Protein AF-A0A8B6XG36-F1 (afdb_monomer_lite)

Sequence (706 aa):
MTFWFYIVVFCWLVIYTANAKDESKISSPNFADAIIEKSNSLNPKGGSKYEKKKESFKASVGNAKEKIKEFGNNDKVAEGISGVGDGLTQLVGGISSGSWQDMLLGGLSIVGTLASLAGPMGAALSTILSLVSMVFGLFGGSQEAEESQEGMLKRVIDDALTRARADELKAEAEGLKKAISSIRNSVNQFREENSISENQATELYNQAFRGLTFFGLLKYQIDKYCDCAVENPNDEEKVRKAKENSDRCLEFLNLYADLSILRQLLIADMASLVGSVGLNGTAINLLSLTEKEKISDKDILFFLLDPINNKDQRFCIAQYFGVPGKYPTLQAYLGSLTQASTGEIVTKHVVICSQKQLLGLCYKLEPKNYDEKDLLGWANDIKSIYVSDGLVVYGYSSDQRKGASYGPFPGATVIGLTPGDWKSIKINPLTEIKKRVRVCEKERLSQDGRCDELAVNDYPDLKMVSGTDGDILTRESNKCIFPFTFNNVRYNKCTNKDGKDYWCATSVNSDLSYNKWDYCVFPQTWSEKILSISIPESVQVWLYTEENYKGTAYGPFIGANTIDKVCGGAKTKSMKVSNSDKKSSEMVKICRGASFSQMCDFIETNAYPNLVIHGCYWHNEGTKIKSMRVPGGLAVYMWTGENYKGRPIGPYFGPVSVSVVDGGEPSEEPNDKSQIKSLKIVPYKPVAVDSVKRKFSKGKSKNHKE

Structure (mmCIF, N/CA/C/O backbone):
data_AF-A0A8B6XG36-F1
#
_entry.id   AF-A0A8B6XG36-F1
#
loop_
_atom_site.group_PDB
_atom_site.id
_atom_site.type_symbol
_atom_site.label_atom_id
_atom_site.label_alt_id
_atom_site.label_comp_id
_atom_site.label_asym_id
_atom_site.label_entity_id
_atom_site.label_seq_id
_atom_site.pdbx_PDB_ins_code
_atom_site.Cartn_x
_atom_site.Cartn_y
_atom_site.Cartn_z
_atom_site.occupancy
_atom_site.B_iso_or_equiv
_atom_site.auth_seq_id
_atom_site.auth_comp_id
_atom_site.auth_asym_id
_atom_site.auth_atom_id
_atom_site.pdbx_PDB_model_num
ATOM 1 N N . MET A 1 1 ? -5.448 61.951 -24.264 1.00 37.75 1 MET A N 1
ATOM 2 C CA . MET A 1 1 ? -6.643 61.164 -23.895 1.00 37.75 1 MET A CA 1
ATOM 3 C C . MET A 1 1 ? -6.821 60.030 -24.906 1.00 37.75 1 MET A C 1
ATOM 5 O O . MET A 1 1 ? -7.724 60.100 -25.711 1.00 37.75 1 MET A O 1
ATOM 9 N N . THR A 1 2 ? -5.916 59.039 -24.910 1.00 36.22 2 THR A N 1
ATOM 10 C CA . THR A 1 2 ? -6.012 57.792 -25.724 1.00 36.22 2 THR A CA 1
ATOM 11 C C . THR A 1 2 ? -4.922 56.761 -25.375 1.00 36.22 2 THR A C 1
ATOM 13 O O . THR A 1 2 ? -4.693 55.826 -26.128 1.00 36.22 2 THR A O 1
ATOM 16 N N . PHE A 1 3 ? -4.246 56.891 -24.223 1.00 27.20 3 PHE A N 1
ATOM 17 C CA . PHE A 1 3 ? -3.160 55.976 -23.822 1.00 27.20 3 PHE A CA 1
ATOM 18 C C . PHE A 1 3 ? -3.353 55.338 -22.435 1.00 27.20 3 PHE A C 1
ATOM 20 O O . PHE A 1 3 ? -2.591 54.467 -22.039 1.00 27.20 3 PHE A O 1
ATOM 27 N N . TRP A 1 4 ? -4.412 55.718 -21.711 1.00 27.98 4 TRP A N 1
ATOM 28 C CA . TRP A 1 4 ? -4.746 55.158 -20.393 1.00 27.98 4 TRP A CA 1
ATOM 29 C C . TRP A 1 4 ? -5.851 54.088 -20.435 1.00 27.98 4 TRP A C 1
ATOM 31 O O . TRP A 1 4 ? -6.024 53.341 -19.481 1.00 27.98 4 TRP A O 1
ATOM 41 N N . PHE A 1 5 ? -6.561 53.956 -21.561 1.00 31.09 5 PHE A N 1
ATOM 42 C CA . PHE A 1 5 ? -7.634 52.965 -21.720 1.00 31.09 5 PHE A CA 1
ATOM 43 C C . PHE A 1 5 ? -7.133 51.569 -22.136 1.00 31.09 5 PHE A C 1
ATOM 45 O O . PHE A 1 5 ? -7.805 50.580 -21.867 1.00 31.09 5 PHE A O 1
ATOM 52 N N . TYR A 1 6 ? -5.933 51.455 -22.720 1.00 31.50 6 TYR A N 1
ATOM 53 C CA . TYR A 1 6 ? -5.392 50.162 -23.166 1.00 31.50 6 TYR A CA 1
ATOM 54 C C . TYR A 1 6 ? -4.726 49.340 -22.051 1.00 31.50 6 TYR A C 1
ATOM 56 O O . TYR A 1 6 ? -4.713 48.117 -22.131 1.00 31.50 6 TYR A O 1
ATOM 64 N N . ILE A 1 7 ? -4.251 49.973 -20.972 1.00 37.53 7 ILE A N 1
ATOM 65 C CA . ILE A 1 7 ? -3.633 49.259 -19.837 1.00 37.53 7 ILE A CA 1
ATOM 66 C C . ILE A 1 7 ? -4.700 48.672 -18.896 1.00 37.53 7 ILE A C 1
ATOM 68 O O . ILE A 1 7 ? -4.514 47.592 -18.340 1.00 37.53 7 ILE A O 1
ATOM 72 N N . VAL A 1 8 ? -5.868 49.315 -18.784 1.00 36.62 8 VAL A N 1
ATOM 73 C CA . VAL A 1 8 ? -6.958 48.826 -17.921 1.00 36.62 8 VAL A CA 1
ATOM 74 C C . VAL A 1 8 ? -7.698 47.639 -18.552 1.00 36.62 8 VAL A C 1
ATOM 76 O O . VAL A 1 8 ? -8.088 46.721 -17.838 1.00 36.62 8 VAL A O 1
ATOM 79 N N . VAL A 1 9 ? -7.811 47.579 -19.885 1.00 35.91 9 VAL A N 1
ATOM 80 C CA . VAL A 1 9 ? -8.474 46.457 -20.582 1.00 35.91 9 VAL A CA 1
ATOM 81 C C . VAL A 1 9 ? -7.564 45.223 -20.696 1.00 35.91 9 VAL A C 1
ATOM 83 O O . VAL A 1 9 ? -8.054 44.100 -20.592 1.00 35.91 9 VAL A O 1
ATOM 86 N N . PHE A 1 10 ? -6.239 45.393 -20.800 1.00 30.80 10 PHE A N 1
ATOM 87 C CA . PHE A 1 10 ? -5.308 44.252 -20.823 1.00 30.80 10 PHE A CA 1
ATOM 88 C C . PHE A 1 10 ? -5.099 43.613 -19.437 1.00 30.80 10 PHE A C 1
ATOM 90 O O . PHE A 1 10 ? -4.966 42.394 -19.347 1.00 30.80 10 PHE A O 1
ATOM 97 N N . CYS A 1 11 ? -5.180 44.384 -18.345 1.00 29.16 11 CYS A N 1
ATOM 98 C CA . CYS A 1 11 ? -5.213 43.812 -16.991 1.00 29.16 11 CYS A CA 1
ATOM 99 C C . CYS A 1 11 ? -6.538 43.095 -16.672 1.00 29.16 11 CYS A C 1
ATOM 101 O O . CYS A 1 11 ? -6.547 42.175 -15.860 1.00 29.16 11 CYS A O 1
ATOM 103 N N . TRP A 1 12 ? -7.646 43.456 -17.328 1.00 29.22 12 TRP A N 1
ATOM 104 C CA . TRP A 1 12 ? -8.933 42.776 -17.141 1.00 29.22 12 TRP A CA 1
ATOM 105 C C . TRP A 1 12 ? -9.051 41.460 -17.931 1.00 29.22 12 TRP A C 1
ATOM 107 O O . TRP A 1 12 ? -9.712 40.531 -17.475 1.00 29.22 12 TRP A O 1
ATOM 117 N N . LEU A 1 13 ? -8.352 41.327 -19.065 1.00 25.17 13 LEU A N 1
ATOM 118 C CA . LEU A 1 13 ? -8.350 40.100 -19.879 1.00 25.17 13 LEU A CA 1
ATOM 119 C C . LEU A 1 13 ? -7.386 39.010 -19.374 1.00 25.17 13 LEU A C 1
ATOM 121 O O . LEU A 1 13 ? -7.660 37.826 -19.568 1.00 25.17 13 LEU A O 1
ATOM 125 N N . VAL A 1 14 ? -6.322 39.376 -18.650 1.00 28.86 14 VAL A N 1
ATOM 126 C CA . VAL A 1 14 ? -5.407 38.407 -18.006 1.00 28.86 14 VAL A CA 1
ATOM 127 C C . VAL A 1 14 ? -6.004 37.810 -16.719 1.00 28.86 14 VAL A C 1
ATOM 129 O O . VAL A 1 14 ? -5.606 36.728 -16.297 1.00 28.86 14 VAL A O 1
ATOM 132 N N . ILE A 1 15 ? -7.029 38.440 -16.135 1.00 29.56 15 ILE A N 1
ATOM 133 C CA . ILE A 1 15 ? -7.714 37.931 -14.933 1.00 29.56 15 ILE A CA 1
ATOM 134 C C . ILE A 1 15 ? -8.894 36.994 -15.283 1.00 29.56 15 ILE A C 1
ATOM 136 O O . ILE A 1 15 ? -9.358 36.260 -14.415 1.00 29.56 15 ILE A O 1
ATOM 140 N N . TYR A 1 16 ? -9.340 36.924 -16.548 1.00 24.81 16 TYR A N 1
ATOM 141 C CA . TYR A 1 16 ? -10.555 36.175 -16.927 1.00 24.81 16 TYR A CA 1
ATOM 142 C C . TYR A 1 16 ? -10.358 34.936 -17.828 1.00 24.81 16 TYR A C 1
ATOM 144 O O . TYR A 1 16 ? -11.342 34.324 -18.234 1.00 24.81 16 TYR A O 1
ATOM 152 N N . THR A 1 17 ? -9.122 34.501 -18.111 1.00 26.31 17 THR A N 1
ATOM 153 C CA . THR A 1 17 ? -8.865 33.232 -18.845 1.00 26.31 17 THR A CA 1
ATOM 154 C C . THR A 1 17 ? -7.819 32.305 -18.213 1.00 26.31 17 THR A C 1
ATOM 156 O O . THR A 1 17 ? -7.359 31.365 -18.851 1.00 26.31 17 THR A O 1
ATOM 159 N N . ALA A 1 18 ? -7.524 32.468 -16.921 1.00 24.27 18 ALA A N 1
ATOM 160 C CA . ALA A 1 18 ? -6.829 31.454 -16.121 1.00 24.27 18 ALA A CA 1
ATOM 161 C C . ALA A 1 18 ? -7.832 30.703 -15.224 1.00 24.27 18 ALA A C 1
ATOM 163 O O . ALA A 1 18 ? -7.762 30.734 -13.998 1.00 24.27 18 ALA A O 1
ATOM 164 N N . ASN A 1 19 ? -8.811 30.058 -15.864 1.00 25.67 19 ASN A N 1
ATOM 165 C CA . ASN A 1 19 ? -9.701 29.086 -15.236 1.00 25.67 19 ASN A CA 1
ATOM 166 C C . ASN A 1 19 ? -9.106 27.685 -15.426 1.00 25.67 19 ASN A C 1
ATOM 168 O O . ASN A 1 19 ? -9.288 27.063 -16.467 1.00 25.67 19 ASN A O 1
ATOM 172 N N . ALA A 1 20 ? -8.400 27.213 -14.404 1.00 22.98 20 ALA A N 1
ATOM 173 C CA . ALA A 1 20 ? -8.304 25.802 -14.033 1.00 22.98 20 ALA A CA 1
ATOM 174 C C . ALA A 1 20 ? -7.898 25.748 -12.554 1.00 22.98 20 ALA A C 1
ATOM 176 O O . ALA A 1 20 ? -6.789 25.369 -12.187 1.00 22.98 20 ALA A O 1
ATOM 177 N N . LYS A 1 21 ? -8.804 26.235 -11.700 1.00 25.39 21 LYS A N 1
ATOM 178 C CA . LYS A 1 21 ? -8.866 25.804 -10.307 1.00 25.39 21 LYS A CA 1
ATOM 179 C C . LYS A 1 21 ? -9.339 24.355 -10.314 1.00 25.39 21 LYS A C 1
ATOM 181 O O . LYS A 1 21 ? -10.398 24.096 -10.866 1.00 25.39 21 LYS A O 1
ATOM 186 N N . ASP A 1 22 ? -8.601 23.486 -9.645 1.00 24.56 22 ASP A N 1
ATOM 187 C CA . ASP A 1 22 ? -9.189 22.419 -8.833 1.00 24.56 22 ASP A CA 1
ATOM 188 C C . ASP A 1 22 ? -8.265 22.146 -7.637 1.00 24.56 22 ASP A C 1
ATOM 190 O O . ASP A 1 22 ? -7.769 21.053 -7.400 1.00 24.56 22 ASP A O 1
ATOM 194 N N . GLU A 1 23 ? -8.021 23.203 -6.861 1.00 24.83 23 GLU A N 1
ATOM 195 C CA . GLU A 1 23 ? -7.795 23.067 -5.425 1.00 24.83 23 GLU A CA 1
ATOM 196 C C . GLU A 1 23 ? -9.033 23.644 -4.742 1.00 24.83 23 GLU A C 1
ATOM 198 O O . GLU A 1 23 ? -9.246 24.862 -4.696 1.00 24.83 23 GLU A O 1
ATOM 203 N N . SER A 1 24 ? -9.895 22.763 -4.246 1.00 24.47 24 SER A N 1
ATOM 204 C CA . SER A 1 24 ? -11.037 23.132 -3.423 1.00 24.47 24 SER A CA 1
ATOM 205 C C . SER A 1 24 ? -10.545 23.654 -2.070 1.00 24.47 24 SER A C 1
ATOM 207 O O . SER A 1 24 ? -10.491 22.918 -1.087 1.00 24.47 24 SER A O 1
ATOM 209 N N . LYS A 1 25 ? -10.210 24.947 -1.992 1.00 27.23 25 LYS A N 1
ATOM 210 C CA . LYS A 1 25 ? -10.208 25.678 -0.718 1.00 27.23 25 LYS A CA 1
ATOM 211 C C . LYS A 1 25 ? -11.657 25.817 -0.258 1.00 27.23 25 LYS A C 1
ATOM 213 O O . LYS A 1 25 ? -12.351 26.763 -0.628 1.00 27.23 25 LYS A O 1
ATOM 218 N N . ILE A 1 26 ? -12.120 24.828 0.500 1.00 31.95 26 ILE A N 1
ATOM 219 C CA . ILE A 1 26 ? -13.408 24.857 1.189 1.00 31.95 26 ILE A CA 1
ATOM 220 C C . ILE A 1 26 ? -13.278 25.872 2.326 1.00 31.95 26 ILE A C 1
ATOM 222 O O . ILE A 1 26 ? -12.548 25.659 3.289 1.00 31.95 26 ILE A O 1
ATOM 226 N N . SER A 1 27 ? -13.960 27.008 2.200 1.00 32.19 27 SER A N 1
ATOM 227 C CA . SER A 1 27 ? -14.182 27.903 3.328 1.00 32.19 27 SER A CA 1
ATOM 228 C C . SER A 1 27 ? -15.199 27.274 4.295 1.00 32.19 27 SER A C 1
ATOM 230 O O . SER A 1 27 ? -16.115 26.555 3.887 1.00 32.19 27 SER A O 1
ATOM 232 N N . SER A 1 28 ? -15.027 27.580 5.584 1.00 41.00 28 SER A N 1
ATOM 233 C CA . SER A 1 28 ? -15.834 27.202 6.762 1.00 41.00 28 SER A CA 1
ATOM 234 C C . SER A 1 28 ? -17.364 26.987 6.578 1.00 41.00 28 SER A C 1
ATOM 236 O O . SER A 1 28 ? -17.909 26.102 7.242 1.00 41.00 28 SER A O 1
ATOM 238 N N . PRO A 1 29 ? -18.110 27.680 5.685 1.00 37.97 29 PRO A N 1
ATOM 239 C CA . PRO A 1 29 ? -19.562 27.479 5.573 1.00 37.97 29 PRO A CA 1
ATOM 240 C C . PRO A 1 29 ? -20.022 26.164 4.917 1.00 37.97 29 PRO A C 1
ATOM 242 O O . PRO A 1 29 ? -21.149 25.740 5.177 1.00 37.97 29 PRO A O 1
ATOM 245 N N . ASN A 1 30 ? -19.189 25.505 4.102 1.00 49.69 30 ASN A N 1
ATOM 246 C CA . ASN A 1 30 ? -19.619 24.369 3.264 1.00 49.69 30 ASN A CA 1
ATOM 247 C C . ASN A 1 30 ? -19.361 22.988 3.883 1.00 49.69 30 ASN A C 1
ATOM 249 O O . ASN A 1 30 ? -19.719 21.975 3.298 1.00 49.69 30 ASN A O 1
ATOM 253 N N . PHE A 1 31 ? -18.767 22.926 5.071 1.00 46.12 31 PHE A N 1
ATOM 254 C CA . PHE A 1 31 ? -18.397 21.677 5.734 1.00 46.12 31 PHE A CA 1
ATOM 255 C C . PHE A 1 31 ? -19.599 20.796 6.111 1.00 46.12 31 PHE A C 1
ATOM 257 O O . PHE A 1 31 ? -19.686 19.632 5.730 1.00 46.12 31 PHE A O 1
ATOM 264 N N . ALA A 1 32 ? -20.552 21.365 6.852 1.00 50.06 32 ALA A N 1
ATOM 265 C CA . ALA A 1 32 ? -21.756 20.649 7.259 1.00 50.06 32 ALA A CA 1
ATOM 266 C C . ALA A 1 32 ? -22.620 20.287 6.048 1.00 50.06 32 ALA A C 1
ATOM 268 O O . ALA A 1 32 ? -23.214 19.216 6.027 1.00 50.06 32 ALA A O 1
ATOM 269 N N . ASP A 1 33 ? -22.641 21.148 5.027 1.00 54.47 33 ASP A N 1
ATOM 270 C CA . ASP A 1 33 ? -23.354 20.880 3.781 1.00 54.47 33 ASP A CA 1
ATOM 271 C C . ASP A 1 33 ? -22.665 19.769 2.984 1.00 54.47 33 ASP A C 1
ATOM 273 O O . ASP A 1 33 ? -23.367 18.896 2.501 1.00 54.47 33 ASP A O 1
ATOM 277 N N . ALA A 1 34 ? -21.329 19.695 2.960 1.00 49.78 34 ALA A N 1
ATOM 278 C CA . ALA A 1 34 ? -20.574 18.593 2.361 1.00 49.78 34 ALA A CA 1
ATOM 279 C C . ALA A 1 34 ? -20.755 17.269 3.125 1.00 49.78 34 ALA A C 1
ATOM 281 O O . ALA A 1 34 ? -20.921 16.224 2.501 1.00 49.78 34 ALA A O 1
ATOM 282 N N . ILE A 1 35 ? -20.800 17.284 4.464 1.00 48.72 35 ILE A N 1
ATOM 283 C CA . ILE A 1 35 ? -21.127 16.091 5.268 1.00 48.72 35 ILE A CA 1
ATOM 284 C C . ILE A 1 35 ? -22.579 15.667 5.037 1.00 48.72 35 ILE A C 1
ATOM 286 O O . ILE A 1 35 ? -22.852 14.477 4.890 1.00 48.72 35 ILE A O 1
ATOM 290 N N . ILE A 1 36 ? -23.525 16.610 5.011 1.00 52.22 36 ILE A N 1
ATOM 291 C CA . ILE A 1 36 ? -24.945 16.333 4.762 1.00 52.22 36 ILE A CA 1
ATOM 292 C C . ILE A 1 36 ? -25.137 15.836 3.327 1.00 52.22 36 ILE A C 1
ATOM 294 O O . ILE A 1 36 ? -25.857 14.866 3.123 1.00 52.22 36 ILE A O 1
ATOM 298 N N . GLU A 1 37 ? -24.473 16.432 2.342 1.00 50.62 37 GLU A N 1
ATOM 299 C CA . GLU A 1 37 ? -24.476 16.034 0.934 1.00 50.62 37 GLU A CA 1
ATOM 300 C C . GLU A 1 37 ? -23.850 14.653 0.755 1.00 50.62 37 GLU A C 1
ATOM 302 O O . GLU A 1 37 ? -24.439 13.788 0.108 1.00 50.62 37 GLU A O 1
ATOM 307 N N . LYS A 1 38 ? -22.721 14.378 1.411 1.00 45.81 38 LYS A N 1
ATOM 308 C CA . LYS A 1 38 ? -22.085 13.064 1.347 1.00 45.81 38 LYS A CA 1
ATOM 309 C C . LYS A 1 38 ? -22.886 12.018 2.120 1.00 45.81 38 LYS A C 1
ATOM 311 O O . LYS A 1 38 ? -23.065 10.923 1.606 1.00 45.81 38 LYS A O 1
ATOM 316 N N . SER A 1 39 ? -23.507 12.367 3.247 1.00 46.28 39 SER A N 1
ATOM 317 C CA . SER A 1 39 ? -24.542 11.566 3.929 1.00 46.28 39 SER A CA 1
ATOM 318 C C . SER A 1 39 ? -25.780 11.332 3.053 1.00 46.28 39 SER A C 1
ATOM 320 O O . SER A 1 39 ? -26.387 10.261 3.093 1.00 46.28 39 SER A O 1
ATOM 322 N N . ASN A 1 40 ? -26.161 12.303 2.221 1.00 44.50 40 ASN A N 1
ATOM 323 C CA . ASN A 1 40 ? -27.228 12.158 1.234 1.00 44.50 40 ASN A CA 1
ATOM 324 C C . ASN A 1 40 ? -26.807 11.225 0.088 1.00 44.50 40 ASN A C 1
ATOM 326 O O . ASN A 1 40 ? -27.642 10.440 -0.361 1.00 44.50 40 ASN A O 1
ATOM 330 N N . SER A 1 41 ? -25.534 11.262 -0.324 1.00 39.31 41 SER A N 1
ATOM 331 C CA . SER A 1 41 ? -24.936 10.380 -1.339 1.00 39.31 41 SER A CA 1
ATOM 332 C C . SER A 1 41 ? -24.671 8.955 -0.829 1.00 39.31 41 SER A C 1
ATOM 334 O O . SER A 1 41 ? -24.750 7.999 -1.596 1.00 39.31 41 SER A O 1
ATOM 336 N N . LEU A 1 42 ? -24.437 8.798 0.481 1.00 39.59 42 LEU A N 1
ATOM 337 C CA . LEU A 1 42 ? -24.374 7.520 1.181 1.00 39.59 42 LEU A CA 1
ATOM 338 C C . LEU A 1 42 ? -25.788 6.926 1.201 1.00 39.59 42 LEU A C 1
ATOM 340 O O . LEU A 1 42 ? -26.664 7.322 1.977 1.00 39.59 42 LEU A O 1
ATOM 344 N N . ASN A 1 43 ? -26.022 5.985 0.290 1.00 36.94 43 ASN A N 1
ATOM 345 C CA . ASN A 1 43 ? -27.319 5.355 0.091 1.00 36.94 43 ASN A CA 1
ATOM 346 C C . ASN A 1 43 ? -27.288 3.843 0.374 1.00 36.94 43 ASN A C 1
ATOM 348 O O . ASN A 1 43 ? -27.516 3.055 -0.544 1.00 36.94 43 ASN A O 1
ATOM 352 N N . PRO A 1 44 ? -27.088 3.382 1.622 1.00 38.78 44 PRO A N 1
ATOM 353 C CA . PRO A 1 44 ? -27.637 2.103 2.027 1.00 38.78 44 PRO A CA 1
ATOM 354 C C . PRO A 1 44 ? -29.065 2.377 2.498 1.00 38.78 44 PRO A C 1
ATOM 356 O O . PRO A 1 44 ? -29.292 3.022 3.518 1.00 38.78 44 PRO A O 1
ATOM 359 N N . LYS A 1 45 ? -30.057 1.932 1.731 1.00 42.22 45 LYS A N 1
ATOM 360 C CA . LYS A 1 45 ? -31.473 2.158 2.047 1.00 42.22 45 LYS A CA 1
ATOM 361 C C . LYS A 1 45 ? -31.944 1.310 3.233 1.00 42.22 45 LYS A C 1
ATOM 363 O O . LYS A 1 45 ? -32.833 0.494 3.082 1.00 42.22 45 LYS A O 1
ATOM 368 N N . GLY A 1 46 ? -31.400 1.465 4.434 1.00 36.34 46 GLY A N 1
ATOM 369 C CA . GLY A 1 46 ? -32.048 0.890 5.616 1.00 36.34 46 GLY A CA 1
ATOM 370 C C . GLY A 1 46 ? -33.474 1.454 5.753 1.00 36.34 46 GLY A C 1
ATOM 371 O O . GLY A 1 46 ? -33.709 2.605 5.400 1.00 36.34 46 GLY A O 1
ATOM 372 N N . GLY A 1 47 ? -34.438 0.653 6.220 1.00 42.81 47 GLY A N 1
ATOM 373 C CA . GLY A 1 47 ? -35.849 1.059 6.358 1.00 42.81 47 GLY A CA 1
ATOM 374 C C . GLY A 1 47 ? -36.099 2.270 7.283 1.00 42.81 47 GLY A C 1
ATOM 375 O O . GLY A 1 47 ? -35.175 2.962 7.701 1.00 42.81 47 GLY A O 1
ATOM 376 N N . SER A 1 48 ? -37.361 2.510 7.673 1.00 37.03 48 SER A N 1
ATOM 377 C CA . SER A 1 48 ? -37.810 3.699 8.441 1.00 37.03 48 SER A CA 1
ATOM 378 C C . SER A 1 48 ? -37.007 4.012 9.721 1.00 37.03 48 SER A C 1
ATOM 380 O O . SER A 1 48 ? -36.982 5.153 10.180 1.00 37.03 48 SER A O 1
ATOM 382 N N . LYS A 1 49 ? -36.295 3.026 10.283 1.00 39.28 49 LYS A N 1
ATOM 383 C CA . LYS A 1 49 ? -35.412 3.163 11.453 1.00 39.28 49 LYS A CA 1
ATOM 384 C C . LYS A 1 49 ? -34.008 3.707 11.126 1.00 39.28 49 LYS A C 1
ATOM 386 O O . LYS A 1 49 ? -33.444 4.437 11.939 1.00 39.28 49 LYS A O 1
ATOM 391 N N . TYR A 1 50 ? -33.456 3.397 9.951 1.00 44.69 50 TYR A N 1
ATOM 392 C CA . TYR A 1 50 ? -32.194 3.974 9.468 1.00 44.69 50 TYR A CA 1
ATOM 393 C C . TYR A 1 50 ? -32.398 5.417 9.017 1.00 44.69 50 TYR A C 1
ATOM 395 O O . TYR A 1 50 ? -31.591 6.262 9.377 1.00 44.69 50 TYR A O 1
ATOM 403 N N . GLU A 1 51 ? -33.515 5.724 8.348 1.00 45.53 51 GLU A N 1
ATOM 404 C CA . GLU A 1 51 ? -33.875 7.115 8.041 1.00 45.53 51 GLU A CA 1
ATOM 405 C C . GLU A 1 51 ? -34.011 7.955 9.318 1.00 45.53 51 GLU A C 1
ATOM 407 O O . GLU A 1 51 ? -33.490 9.059 9.366 1.00 45.53 51 GLU A O 1
ATOM 412 N N . LYS A 1 52 ? -34.548 7.406 10.420 1.00 47.53 52 LYS A N 1
ATOM 413 C CA . LYS A 1 52 ? -34.519 8.086 11.732 1.00 47.53 52 LYS A CA 1
ATOM 414 C C . LYS A 1 52 ? -33.105 8.314 12.281 1.00 47.53 52 LYS A C 1
ATOM 416 O O . LYS A 1 52 ? -32.844 9.372 12.843 1.00 47.53 52 LYS A O 1
ATOM 421 N N . LYS A 1 53 ? -32.183 7.354 12.137 1.00 47.03 53 LYS A N 1
ATOM 422 C CA . LYS A 1 53 ? -30.773 7.532 12.543 1.00 47.03 53 LYS A CA 1
ATOM 423 C C . LYS A 1 53 ? -30.024 8.501 11.622 1.00 47.03 53 LYS A C 1
ATOM 425 O O . LYS A 1 53 ? -29.197 9.259 12.110 1.00 47.03 53 LYS A O 1
ATOM 430 N N . LYS A 1 54 ? -30.336 8.514 10.324 1.00 49.19 54 LYS A N 1
ATOM 431 C CA . LYS A 1 54 ? -29.809 9.445 9.319 1.00 49.19 54 LYS A CA 1
ATOM 432 C C . LYS A 1 54 ? -30.337 10.858 9.540 1.00 49.19 54 LYS A C 1
ATOM 434 O O . LYS A 1 54 ? -29.556 11.795 9.470 1.00 49.19 54 LYS A O 1
ATOM 439 N N . GLU A 1 55 ? -31.619 11.025 9.851 1.00 50.91 55 GLU A N 1
ATOM 440 C CA . GLU A 1 55 ? -32.191 12.314 10.249 1.00 50.91 55 GLU A CA 1
ATOM 441 C C . GLU A 1 55 ? -31.644 12.786 11.592 1.00 50.91 55 GLU A C 1
ATOM 443 O O . GLU A 1 55 ? -31.304 13.955 11.709 1.00 50.91 55 GLU A O 1
ATOM 448 N N . SER A 1 56 ? -31.455 11.887 12.563 1.00 49.25 56 SER A N 1
ATOM 449 C CA . SER A 1 56 ? -30.761 12.206 13.817 1.00 49.25 56 SER A CA 1
ATOM 450 C C . SER A 1 56 ? -29.311 12.640 13.562 1.00 49.25 56 SER A C 1
ATOM 452 O O . SER A 1 56 ? -28.890 13.677 14.057 1.00 49.25 56 SER A O 1
ATOM 454 N N . PHE A 1 57 ? -28.575 11.932 12.697 1.00 50.19 57 PHE A N 1
ATOM 455 C CA . PHE A 1 57 ? -27.226 12.313 12.263 1.00 50.19 57 PHE A CA 1
ATOM 456 C C . PHE A 1 57 ? -27.218 13.670 11.550 1.00 50.19 57 PHE A C 1
ATOM 458 O O . PHE A 1 57 ? -26.411 14.529 11.882 1.00 50.19 57 PHE A O 1
ATOM 465 N N . LYS A 1 58 ? -28.145 13.913 10.616 1.00 54.03 58 LYS A N 1
ATOM 466 C CA . LYS A 1 58 ? -28.297 15.204 9.927 1.00 54.03 58 LYS A CA 1
ATOM 467 C C . LYS A 1 58 ? -28.647 16.331 10.892 1.00 54.03 58 LYS A C 1
ATOM 469 O O . LYS A 1 58 ? -28.098 17.416 10.754 1.00 54.03 58 LYS A O 1
ATOM 474 N N . ALA A 1 59 ? -29.519 16.079 11.865 1.00 55.06 59 ALA A N 1
ATOM 475 C CA . ALA A 1 59 ? -29.857 17.033 12.913 1.00 55.06 59 ALA A CA 1
ATOM 476 C C . ALA A 1 59 ? -28.639 17.320 13.802 1.00 55.06 59 ALA A C 1
ATOM 478 O O . ALA A 1 59 ? -28.350 18.479 14.077 1.00 55.06 59 ALA A O 1
ATOM 479 N N . SER A 1 60 ? -27.857 16.300 14.169 1.00 49.62 60 SER A N 1
ATOM 480 C CA . SER A 1 60 ? -26.587 16.471 14.883 1.00 49.62 60 SER A CA 1
ATOM 481 C C . SER A 1 60 ? -25.570 17.279 14.072 1.00 49.62 60 SER A C 1
ATOM 483 O O . SER A 1 60 ? -24.935 18.165 14.633 1.00 49.62 60 SER A O 1
ATOM 485 N N . VAL A 1 61 ? -25.448 17.045 12.760 1.00 50.75 61 VAL A N 1
ATOM 486 C CA . VAL A 1 61 ? -24.578 17.825 11.855 1.00 50.75 61 VAL A CA 1
ATOM 487 C C . VAL A 1 61 ? -25.112 19.251 11.635 1.00 50.75 61 VAL A C 1
ATOM 489 O O . VAL A 1 61 ? -24.335 20.194 11.502 1.00 50.75 61 VAL A O 1
ATOM 492 N N . GLY A 1 62 ? -26.430 19.451 11.650 1.00 54.81 62 GLY A N 1
ATOM 493 C CA . GLY A 1 62 ? -27.051 20.778 11.648 1.00 54.81 62 GLY A CA 1
ATOM 494 C C . GLY A 1 62 ? -26.740 21.556 12.930 1.00 54.81 62 GLY A C 1
ATOM 495 O O . GLY A 1 62 ? -26.242 22.676 12.865 1.00 54.81 62 GLY A O 1
ATOM 496 N N . ASN A 1 63 ? -26.920 20.927 14.092 1.00 53.25 63 ASN A N 1
ATOM 497 C CA . ASN A 1 63 ? -26.592 21.506 15.399 1.00 53.25 63 ASN A CA 1
ATOM 498 C C . ASN A 1 63 ? -25.086 21.792 15.531 1.00 53.25 63 ASN A C 1
ATOM 500 O O . ASN A 1 63 ? -24.676 22.798 16.109 1.00 53.25 63 ASN A O 1
ATOM 504 N N . ALA A 1 64 ? -24.254 20.925 14.952 1.00 50.84 64 ALA A N 1
ATOM 505 C CA . ALA A 1 64 ? -22.821 21.127 14.820 1.00 50.84 64 ALA A CA 1
ATOM 506 C C . ALA A 1 64 ? -22.485 22.403 14.048 1.00 50.84 64 ALA A C 1
ATOM 508 O O . ALA A 1 64 ? -21.697 23.224 14.513 1.00 50.84 64 ALA A O 1
ATOM 509 N N . LYS A 1 65 ? -23.116 22.574 12.877 1.00 54.91 65 LYS A N 1
ATOM 510 C CA . LYS A 1 65 ? -22.968 23.749 12.010 1.00 54.91 65 LYS A CA 1
ATOM 511 C C . LYS A 1 65 ? -23.277 25.036 12.766 1.00 54.91 65 LYS A C 1
ATOM 513 O O . LYS A 1 65 ? -22.584 26.029 12.573 1.00 54.91 65 LYS A O 1
ATOM 518 N N . GLU A 1 66 ? -24.305 25.028 13.611 1.00 56.97 66 GLU A N 1
ATOM 519 C CA . GLU A 1 66 ? -24.677 26.193 14.416 1.00 56.97 66 GLU A CA 1
ATOM 520 C C . GLU A 1 66 ? -23.637 26.517 15.490 1.00 56.97 66 GLU A C 1
ATOM 522 O O . GLU A 1 66 ? -23.195 27.661 15.550 1.00 56.97 66 GLU A O 1
ATOM 527 N N . LYS A 1 67 ? -23.150 25.520 16.242 1.00 54.47 67 LYS A N 1
ATOM 528 C CA . LYS A 1 67 ? -22.080 25.729 17.236 1.00 54.47 67 LYS A CA 1
ATOM 529 C C . LYS A 1 67 ? -20.755 26.179 16.616 1.00 54.47 67 LYS A C 1
ATOM 531 O O . LYS A 1 67 ? -20.019 26.953 17.211 1.00 54.47 67 LYS A O 1
ATOM 536 N N . ILE A 1 68 ? -20.442 25.722 15.405 1.00 51.66 68 ILE A N 1
ATOM 537 C CA . ILE A 1 68 ? -19.219 26.110 14.687 1.00 51.66 68 ILE A CA 1
ATOM 538 C C . ILE A 1 68 ? -19.244 27.591 14.274 1.00 51.66 68 ILE A C 1
ATOM 540 O O . ILE A 1 68 ? -18.201 28.245 14.282 1.00 51.66 68 ILE A O 1
ATOM 544 N N . LYS A 1 69 ? -20.421 28.150 13.955 1.00 57.38 69 LYS A N 1
ATOM 545 C CA . LYS A 1 69 ? -20.556 29.576 13.598 1.00 57.38 69 LYS A CA 1
ATOM 546 C C . LYS A 1 69 ? -20.114 30.515 14.724 1.00 57.38 69 LYS A C 1
ATOM 548 O O . LYS A 1 69 ? -19.714 31.640 14.433 1.00 57.38 69 LYS A O 1
ATOM 553 N N . GLU A 1 70 ? -20.137 30.058 15.976 1.00 55.22 70 GLU A N 1
ATOM 554 C CA . GLU A 1 70 ? -19.708 30.834 17.147 1.00 55.22 70 GLU A CA 1
ATOM 555 C C . GLU A 1 70 ? -18.189 31.111 17.167 1.00 55.22 70 GLU A C 1
ATOM 557 O O . GLU A 1 70 ? -17.746 32.016 17.870 1.00 55.22 70 GLU A O 1
ATOM 562 N N . PHE A 1 71 ? -17.385 30.401 16.359 1.00 52.09 71 PHE A N 1
ATOM 563 C CA . PHE A 1 71 ? -15.917 30.523 16.329 1.00 52.09 71 PHE A CA 1
ATOM 564 C C . PHE A 1 71 ? -15.364 31.544 15.314 1.00 52.09 71 PHE A C 1
ATOM 566 O O . PHE A 1 71 ? -14.156 31.790 15.292 1.00 52.09 71 PHE A O 1
ATOM 573 N N . GLY A 1 72 ? -16.219 32.174 14.499 1.00 51.94 72 GLY A N 1
ATOM 574 C CA . GLY A 1 72 ? -15.808 33.195 13.523 1.00 51.94 72 GLY A CA 1
ATOM 575 C C . GLY A 1 72 ? -14.840 32.697 12.428 1.00 51.94 72 GLY A C 1
ATOM 576 O O . GLY A 1 72 ? -14.662 31.499 12.218 1.00 51.94 72 GLY A O 1
ATOM 577 N N . ASN A 1 73 ? -14.207 33.630 11.701 1.00 55.28 73 ASN A N 1
ATOM 578 C CA . ASN A 1 73 ? -13.264 33.354 10.598 1.00 55.28 73 ASN A CA 1
ATOM 579 C C . ASN A 1 73 ? -11.842 33.020 11.102 1.00 55.28 73 ASN A C 1
ATOM 581 O O . ASN A 1 73 ? -10.888 33.735 10.799 1.00 55.28 73 ASN A O 1
ATOM 585 N N . ASN A 1 74 ? -11.677 31.963 11.900 1.00 60.81 74 ASN A N 1
ATOM 586 C CA . ASN A 1 74 ? -10.345 31.437 12.213 1.00 60.81 74 ASN A CA 1
ATOM 587 C C . ASN A 1 74 ? -10.004 30.278 11.265 1.00 60.81 74 ASN A C 1
ATOM 589 O O . ASN A 1 74 ? -10.505 29.167 11.436 1.00 60.81 74 ASN A O 1
ATOM 593 N N . ASP A 1 75 ? -9.133 30.540 10.288 1.00 59.81 75 ASP A N 1
ATOM 594 C CA . ASP A 1 75 ? -8.785 29.599 9.216 1.00 59.81 75 ASP A CA 1
ATOM 595 C C . ASP A 1 75 ? -8.253 28.251 9.734 1.00 59.81 75 ASP A C 1
ATOM 597 O O . ASP A 1 75 ? -8.595 27.210 9.182 1.00 59.81 75 ASP A O 1
ATOM 601 N N . LYS A 1 76 ? -7.499 28.235 10.845 1.00 58.50 76 LYS A N 1
ATOM 602 C CA . LYS A 1 76 ? -6.961 26.989 11.430 1.00 58.50 76 LYS A CA 1
ATOM 603 C C . LYS A 1 76 ? -8.026 26.150 12.134 1.00 58.50 76 LYS A C 1
ATOM 605 O O . LYS A 1 76 ? -7.981 24.924 12.093 1.00 58.50 76 LYS A O 1
ATOM 610 N N . VAL A 1 77 ? -8.990 26.806 12.783 1.00 59.97 77 VAL A N 1
ATOM 611 C CA . VAL A 1 77 ? -10.136 26.124 13.407 1.00 59.97 77 VAL A CA 1
ATOM 612 C C . VAL A 1 77 ? -11.064 25.587 12.318 1.00 59.97 77 VAL A C 1
ATOM 614 O O . VAL A 1 77 ? -11.529 24.456 12.423 1.00 59.97 77 VAL A O 1
ATOM 617 N N . ALA A 1 78 ? -11.269 26.348 11.241 1.00 59.41 78 ALA A N 1
ATOM 618 C CA . ALA A 1 78 ? -12.034 25.911 10.077 1.00 59.41 78 ALA A CA 1
ATOM 619 C C . ALA A 1 78 ? -11.394 24.703 9.366 1.00 59.41 78 ALA A C 1
ATOM 621 O O . ALA A 1 78 ? -12.098 23.751 9.038 1.00 59.41 78 ALA A O 1
ATOM 622 N N . GLU A 1 79 ? -10.071 24.707 9.182 1.00 58.19 79 GLU A N 1
ATOM 623 C CA . GLU A 1 79 ? -9.315 23.585 8.608 1.00 58.19 79 GLU A CA 1
ATOM 624 C C . GLU A 1 79 ? -9.404 22.329 9.491 1.00 58.19 79 GLU A C 1
ATOM 626 O O . GLU A 1 79 ? -9.692 21.239 8.993 1.00 58.19 79 GLU A O 1
ATOM 631 N N . GLY A 1 80 ? -9.266 22.482 10.814 1.00 61.53 80 GLY A N 1
ATOM 632 C CA . GLY A 1 80 ? -9.452 21.383 11.766 1.00 61.53 80 GLY A CA 1
ATOM 633 C C . GLY A 1 80 ? -10.880 20.827 11.769 1.00 61.53 80 GLY A C 1
ATOM 634 O O . GLY A 1 80 ? -11.093 19.618 11.801 1.00 61.53 80 GLY A O 1
ATOM 635 N N . ILE A 1 81 ? -11.889 21.686 11.667 1.00 60.56 81 ILE A N 1
ATOM 636 C CA . ILE A 1 81 ? -13.280 21.241 11.541 1.00 60.56 81 ILE A CA 1
ATOM 637 C C . ILE A 1 81 ? -13.469 20.460 10.236 1.00 60.56 81 ILE A C 1
ATOM 639 O O . ILE A 1 81 ? -14.020 19.362 10.281 1.00 60.56 81 ILE A O 1
ATOM 643 N N . SER A 1 82 ? -12.950 20.968 9.110 1.00 57.75 82 SER A N 1
ATOM 644 C CA . SER A 1 82 ? -13.017 20.294 7.808 1.00 57.75 82 SER A CA 1
ATOM 645 C C . SER A 1 82 ? -12.398 18.897 7.844 1.00 57.75 82 SER A C 1
ATOM 647 O O . SER A 1 82 ? -13.046 17.932 7.437 1.00 57.75 82 SER A O 1
ATOM 649 N N . GLY A 1 83 ? -11.190 18.771 8.405 1.00 62.72 83 GLY A N 1
ATOM 650 C CA . GLY A 1 83 ? -10.509 17.483 8.548 1.00 62.72 83 GLY A CA 1
ATOM 651 C C . GLY A 1 83 ? -11.303 16.483 9.391 1.00 62.72 83 GLY A C 1
ATOM 652 O O . GLY A 1 83 ? -11.452 15.325 8.999 1.00 62.72 83 GLY A O 1
ATOM 653 N N . VAL A 1 84 ? -11.904 16.939 10.500 1.00 65.75 84 VAL A N 1
ATOM 654 C CA . VAL A 1 84 ? -12.768 16.085 11.327 1.00 65.75 84 VAL A CA 1
ATOM 655 C C . VAL A 1 84 ? -13.947 15.556 10.516 1.00 65.75 84 VAL A C 1
ATOM 657 O O . VAL A 1 84 ? -14.209 14.362 10.568 1.00 65.75 84 VAL A O 1
ATOM 660 N N . GLY A 1 85 ? -14.664 16.371 9.745 1.00 60.91 85 GLY A N 1
ATOM 661 C CA . GLY A 1 85 ? -15.832 15.847 9.019 1.00 60.91 85 GLY A CA 1
ATOM 662 C C . GLY A 1 85 ? -15.536 15.050 7.768 1.00 60.91 85 GLY A C 1
ATOM 663 O O . GLY A 1 85 ? -16.351 14.186 7.444 1.00 60.91 85 GLY A O 1
ATOM 664 N N . ASP A 1 86 ? -14.395 15.250 7.112 1.00 62.34 86 ASP A N 1
ATOM 665 C CA . ASP A 1 86 ? -13.930 14.299 6.098 1.00 62.34 86 ASP A CA 1
ATOM 666 C C . ASP A 1 86 ? -13.712 12.921 6.740 1.00 62.34 86 ASP A C 1
ATOM 668 O O . ASP A 1 86 ? -14.269 11.919 6.269 1.00 62.34 86 ASP A O 1
ATOM 672 N N . GLY A 1 87 ? -13.026 12.890 7.889 1.00 66.06 87 GLY A N 1
ATOM 673 C CA . GLY A 1 87 ? -12.836 11.685 8.694 1.00 66.06 87 GLY A CA 1
ATOM 674 C C . GLY A 1 87 ? -14.154 11.061 9.168 1.00 66.06 87 GLY A C 1
ATOM 675 O O . GLY A 1 87 ? -14.362 9.861 8.991 1.00 66.06 87 GLY A O 1
ATOM 676 N N . LEU A 1 88 ? -15.097 11.856 9.690 1.00 64.12 88 LEU A N 1
ATOM 677 C CA . LEU A 1 88 ? -16.420 11.375 10.125 1.00 64.12 88 LEU A CA 1
ATOM 678 C C . LEU A 1 88 ? -17.230 10.814 8.955 1.00 64.12 88 LEU A C 1
ATOM 680 O O . LEU A 1 88 ? -17.903 9.795 9.102 1.00 64.12 88 LEU A O 1
ATOM 684 N N . THR A 1 89 ? -17.153 11.446 7.787 1.00 61.72 89 THR A N 1
ATOM 685 C CA . THR A 1 89 ? -17.841 10.974 6.586 1.00 61.72 89 THR A CA 1
ATOM 686 C C . THR A 1 89 ? -17.303 9.621 6.138 1.00 61.72 89 THR A C 1
ATOM 688 O O . THR A 1 89 ? -18.083 8.718 5.828 1.00 61.72 89 THR A O 1
ATOM 691 N N . GLN A 1 90 ? -15.980 9.454 6.137 1.00 66.00 90 GLN A N 1
ATOM 692 C CA . GLN A 1 90 ? -15.342 8.182 5.812 1.00 66.00 90 GLN A CA 1
ATOM 693 C C . GLN A 1 90 ? -15.636 7.109 6.870 1.00 66.00 90 GLN A C 1
ATOM 695 O O . GLN A 1 90 ? -15.976 5.984 6.512 1.00 66.00 90 GLN A O 1
ATOM 700 N N . LEU A 1 91 ? -15.598 7.466 8.156 1.00 68.38 91 LEU A N 1
ATOM 701 C CA . LEU A 1 91 ? -15.915 6.586 9.282 1.00 68.38 91 LEU A CA 1
ATOM 702 C C . LEU A 1 91 ? -17.356 6.046 9.180 1.00 68.38 91 LEU A C 1
ATOM 704 O O . LEU A 1 91 ? -17.582 4.835 9.238 1.00 68.38 91 LEU A O 1
ATOM 708 N N . VAL A 1 92 ? -18.333 6.936 8.958 1.00 61.94 92 VAL A N 1
ATOM 709 C CA . VAL A 1 92 ? -19.746 6.579 8.733 1.00 61.94 92 VAL A CA 1
ATOM 710 C C . VAL A 1 92 ? -19.907 5.764 7.448 1.00 61.94 92 VAL A C 1
ATOM 712 O O . VAL A 1 92 ? -20.664 4.791 7.426 1.00 61.94 92 VAL A O 1
ATOM 715 N N . GLY A 1 93 ? -19.176 6.111 6.387 1.00 59.31 93 GLY A N 1
ATOM 716 C CA . GLY A 1 93 ? -19.109 5.339 5.147 1.00 59.31 93 GLY A CA 1
ATOM 717 C C . GLY A 1 93 ? -18.631 3.903 5.376 1.00 59.31 93 GLY A C 1
ATOM 718 O O . GLY A 1 93 ? -19.277 2.965 4.917 1.00 59.31 93 GLY A O 1
ATOM 719 N N . GLY A 1 94 ? -17.568 3.703 6.155 1.00 65.19 94 GLY A N 1
ATOM 720 C CA . GLY A 1 94 ? -17.040 2.382 6.507 1.00 65.19 94 GLY A CA 1
ATOM 721 C C . GLY A 1 94 ? -18.034 1.534 7.297 1.00 65.19 94 GLY A C 1
ATOM 722 O O . GLY A 1 94 ? -18.290 0.383 6.958 1.00 65.19 94 GLY A O 1
ATOM 723 N N . ILE A 1 95 ? -18.692 2.117 8.296 1.00 64.00 95 ILE A N 1
ATOM 724 C CA . ILE A 1 95 ? -19.706 1.404 9.093 1.00 64.00 95 ILE A CA 1
ATOM 725 C C . ILE A 1 95 ? -20.922 1.052 8.261 1.00 64.00 95 ILE A C 1
ATOM 727 O O . ILE A 1 95 ? -21.380 -0.088 8.270 1.00 64.00 95 ILE A O 1
ATOM 731 N N . SER A 1 96 ? -21.423 2.026 7.509 1.00 55.69 96 SER A N 1
ATOM 732 C CA . SER A 1 96 ? -22.576 1.827 6.641 1.00 55.69 96 SER A CA 1
ATOM 733 C C . SER A 1 96 ? -22.281 0.932 5.441 1.00 55.69 96 SER A C 1
ATOM 735 O O . SER A 1 96 ? -23.228 0.489 4.811 1.00 55.69 96 SER A O 1
ATOM 737 N N . SER A 1 97 ? -21.013 0.652 5.125 1.00 55.50 97 SER A N 1
ATOM 738 C CA . SER A 1 97 ? -20.589 -0.308 4.097 1.00 55.50 97 SER A CA 1
ATOM 739 C C . SER A 1 97 ? -20.132 -1.655 4.671 1.00 55.50 97 SER A C 1
ATOM 741 O O . SER A 1 97 ? -19.832 -2.568 3.902 1.00 55.50 97 SER A O 1
ATOM 743 N N . GLY A 1 98 ? -20.093 -1.814 6.001 1.00 62.06 98 GLY A N 1
ATOM 744 C CA . GLY A 1 98 ? -19.540 -3.005 6.654 1.00 62.06 98 GLY A CA 1
ATOM 745 C C . GLY A 1 98 ? -18.029 -3.175 6.432 1.00 62.06 98 GLY A C 1
ATOM 746 O O . GLY A 1 98 ? -17.499 -4.279 6.567 1.00 62.06 98 GLY A O 1
ATOM 747 N N . SER A 1 99 ? -17.334 -2.101 6.050 1.00 72.25 99 SER A N 1
ATOM 748 C CA . SER A 1 99 ? -15.891 -2.046 5.837 1.00 72.25 99 SER A CA 1
ATOM 749 C C . SER A 1 99 ? -15.210 -1.476 7.073 1.00 72.25 99 SER A C 1
ATOM 751 O O . SER A 1 99 ? -15.146 -0.263 7.289 1.00 72.25 99 SER A O 1
ATOM 753 N N . TRP A 1 100 ? -14.689 -2.363 7.916 1.00 78.50 100 TRP A N 1
ATOM 754 C CA . TRP A 1 100 ? -13.994 -1.926 9.117 1.00 78.50 100 TRP A CA 1
ATOM 755 C C . TRP A 1 100 ? -12.648 -1.257 8.800 1.00 78.50 100 TRP A C 1
ATOM 757 O O . TRP A 1 100 ? -12.245 -0.381 9.557 1.00 78.50 100 TRP A O 1
ATOM 767 N N . GLN A 1 101 ? -11.992 -1.569 7.670 1.00 80.12 101 GLN A N 1
ATOM 768 C CA . GLN A 1 101 ? -10.796 -0.828 7.245 1.00 80.12 101 GLN A CA 1
ATOM 769 C C . GLN A 1 101 ? -11.129 0.637 6.959 1.00 80.12 101 GLN A C 1
ATOM 771 O O . GLN A 1 101 ? -10.458 1.521 7.475 1.00 80.12 101 GLN A O 1
ATOM 776 N N . ASP A 1 102 ? -12.193 0.906 6.195 1.00 75.44 102 ASP A N 1
ATOM 777 C CA . ASP A 1 102 ? -12.596 2.284 5.884 1.00 75.44 102 ASP A CA 1
ATOM 778 C C . ASP A 1 102 ? -13.040 3.033 7.148 1.00 75.44 102 ASP A C 1
ATOM 780 O O . ASP A 1 102 ? -12.779 4.228 7.282 1.00 75.44 102 ASP A O 1
ATOM 784 N N . MET A 1 103 ? -13.633 2.317 8.115 1.00 79.38 103 MET A N 1
ATOM 785 C CA . MET A 1 103 ? -13.889 2.848 9.456 1.00 79.38 103 MET A CA 1
ATOM 786 C C . MET A 1 103 ? -12.578 3.258 10.144 1.00 79.38 103 MET A C 1
ATOM 788 O O . MET A 1 103 ? -12.472 4.390 10.605 1.00 79.38 103 MET A O 1
ATOM 792 N N . LEU A 1 104 ? -11.569 2.383 10.203 1.00 83.75 104 LEU A N 1
ATOM 793 C CA . LEU A 1 104 ? -10.280 2.729 10.811 1.00 83.75 104 LEU A CA 1
ATOM 794 C C . LEU A 1 104 ? -9.622 3.925 10.112 1.00 83.75 104 LEU A C 1
ATOM 796 O O . LEU A 1 104 ? -9.173 4.844 10.787 1.00 83.75 104 LEU A O 1
ATOM 800 N N . LEU A 1 105 ? -9.626 3.958 8.778 1.00 81.56 105 LEU A N 1
ATOM 801 C CA . LEU A 1 105 ? -9.049 5.057 8.000 1.00 81.56 105 LEU A CA 1
ATOM 802 C C . LEU A 1 105 ? -9.731 6.403 8.291 1.00 81.56 105 LEU A C 1
ATOM 804 O O . LEU A 1 105 ? -9.046 7.389 8.562 1.00 81.56 105 LEU A O 1
ATOM 808 N N . GLY A 1 106 ? -11.069 6.441 8.311 1.00 74.25 106 GLY A N 1
ATOM 809 C CA . GLY A 1 106 ? -11.807 7.650 8.698 1.00 74.25 106 GLY A CA 1
ATOM 810 C C . GLY A 1 106 ? -11.561 8.042 10.158 1.00 74.25 106 GLY A C 1
ATOM 811 O O . GLY A 1 106 ? -11.424 9.218 10.492 1.00 74.25 106 GLY A O 1
ATOM 812 N N . GLY A 1 107 ? -11.428 7.042 11.026 1.00 79.94 107 GLY A N 1
ATOM 813 C CA . GLY A 1 107 ? -11.094 7.213 12.430 1.00 79.94 107 GLY A CA 1
ATOM 814 C C . GLY A 1 107 ? -9.733 7.845 12.684 1.00 79.94 107 GLY A C 1
ATOM 815 O O . GLY A 1 107 ? -9.612 8.761 13.497 1.00 79.94 107 GLY A O 1
ATOM 816 N N . LEU A 1 108 ? -8.717 7.390 11.959 1.00 82.62 108 LEU A N 1
ATOM 817 C CA . LEU A 1 108 ? -7.359 7.909 12.052 1.00 82.62 108 LEU A CA 1
ATOM 818 C C . LEU A 1 108 ? -7.296 9.405 11.716 1.00 82.62 108 LEU A C 1
ATOM 820 O O . LEU A 1 108 ? -6.617 10.161 12.412 1.00 82.62 108 LEU A O 1
ATOM 824 N N . SER A 1 109 ? -8.046 9.840 10.697 1.00 75.19 109 SER A N 1
ATOM 825 C CA . SER A 1 109 ? -8.177 11.259 10.346 1.00 75.19 109 SER A CA 1
ATOM 826 C C . SER A 1 109 ? -8.744 12.077 11.515 1.00 75.19 109 SER A C 1
ATOM 828 O O . SER A 1 109 ? -8.147 13.083 11.897 1.00 75.19 109 SER A O 1
ATOM 830 N N . ILE A 1 110 ? -9.813 11.595 12.163 1.00 77.38 110 ILE A N 1
ATOM 831 C CA . ILE A 1 110 ? -10.418 12.256 13.334 1.00 77.38 110 ILE A CA 1
ATOM 832 C C . ILE A 1 110 ? -9.411 12.375 14.483 1.00 77.38 110 ILE A C 1
ATOM 834 O O . ILE A 1 110 ? -9.259 13.454 15.054 1.00 77.38 110 ILE A O 1
ATOM 838 N N . VAL A 1 111 ? -8.714 11.283 14.820 1.00 80.56 111 VAL A N 1
ATOM 839 C CA . VAL A 1 111 ? -7.713 11.273 15.900 1.00 80.56 111 VAL A CA 1
ATOM 840 C C . VAL A 1 111 ? -6.600 12.279 15.609 1.00 80.56 111 VAL A C 1
ATOM 842 O O . VAL A 1 111 ? -6.233 13.060 16.487 1.00 80.56 111 VAL A O 1
ATOM 845 N N . GLY A 1 112 ? -6.071 12.282 14.381 1.00 74.44 112 GLY A N 1
ATOM 846 C CA . GLY A 1 112 ? -5.019 13.207 13.960 1.00 74.44 112 GLY A CA 1
ATOM 847 C C . GLY A 1 112 ? -5.424 14.669 14.141 1.00 74.44 112 GLY A C 1
ATOM 848 O O . GLY A 1 112 ? -4.662 15.457 14.704 1.00 74.44 112 GLY A O 1
ATOM 849 N N . THR A 1 113 ? -6.646 15.022 13.741 1.00 71.88 113 THR A N 1
ATOM 850 C CA . THR A 1 113 ? -7.141 16.392 13.885 1.00 71.88 113 THR A CA 1
ATOM 851 C C . THR A 1 113 ? -7.449 16.770 15.335 1.00 71.88 113 THR A C 1
ATOM 853 O O . THR A 1 113 ? -7.148 17.885 15.751 1.00 71.88 113 THR A O 1
ATOM 856 N N . LEU A 1 114 ? -7.991 15.859 16.148 1.00 73.25 114 LEU A N 1
ATOM 857 C CA . LEU A 1 114 ? -8.211 16.123 17.576 1.00 73.25 114 LEU A CA 1
ATOM 858 C C . LEU A 1 114 ? -6.898 16.354 18.333 1.00 73.25 114 LEU A C 1
ATOM 860 O O . LEU A 1 114 ? -6.821 17.255 19.170 1.00 73.25 114 LEU A O 1
ATOM 864 N N . ALA A 1 115 ? -5.862 15.572 18.025 1.00 71.44 115 ALA A N 1
ATOM 865 C CA . ALA A 1 115 ? -4.550 15.712 18.646 1.00 71.44 115 ALA A CA 1
ATOM 866 C C . ALA A 1 115 ? -3.907 17.078 18.341 1.00 71.44 115 ALA A C 1
ATOM 868 O O . ALA A 1 115 ? -3.344 17.702 19.240 1.00 71.44 115 ALA A O 1
ATOM 869 N N . SER A 1 116 ? -4.040 17.594 17.112 1.00 69.12 116 SER A N 1
ATOM 870 C CA . SER A 1 116 ? -3.491 18.912 16.751 1.00 69.12 116 SER A CA 1
ATOM 871 C C . SER A 1 116 ? -4.196 20.073 17.469 1.00 69.12 116 SER A C 1
ATOM 873 O O . SER A 1 116 ? -3.567 21.082 17.800 1.00 69.12 116 SER A O 1
ATOM 875 N N . LEU A 1 117 ? -5.486 19.916 17.776 1.00 66.88 117 LEU A N 1
ATOM 876 C CA . LEU A 1 117 ? -6.296 20.898 18.504 1.00 66.88 117 LEU A CA 1
ATOM 877 C C . LEU A 1 117 ? -6.037 20.893 20.017 1.00 66.88 117 LEU A C 1
ATOM 879 O O . LEU A 1 117 ? -6.189 21.932 20.660 1.00 66.88 117 LEU A O 1
ATOM 883 N N . ALA A 1 118 ? -5.602 19.760 20.576 1.00 64.69 118 ALA A N 1
ATOM 884 C CA . ALA A 1 118 ? -5.200 19.636 21.979 1.00 64.69 118 ALA A CA 1
ATOM 885 C C . ALA A 1 118 ? -3.902 20.407 22.327 1.00 64.69 118 ALA A C 1
ATOM 887 O O . ALA A 1 118 ? -3.549 20.506 23.500 1.00 64.69 118 ALA A O 1
ATOM 888 N N . GLY A 1 119 ? -3.203 20.964 21.326 1.00 61.66 119 GLY A N 1
ATOM 889 C CA . GLY A 1 119 ? -2.052 21.858 21.489 1.00 61.66 119 GLY A CA 1
ATOM 890 C C . GLY A 1 119 ? -2.445 23.317 21.820 1.00 61.66 119 GLY A C 1
ATOM 891 O O . GLY A 1 119 ? -3.337 23.546 22.635 1.00 61.66 119 GLY A O 1
ATOM 892 N N . PRO A 1 120 ? -1.829 24.352 21.208 1.00 54.91 120 PRO A N 1
ATOM 893 C CA . PRO A 1 120 ? -2.059 25.768 21.555 1.00 54.91 120 PRO A CA 1
ATOM 894 C C . PRO A 1 120 ? -3.485 26.302 21.279 1.00 54.91 120 PRO A C 1
ATOM 896 O O . PRO A 1 120 ? -3.738 27.490 21.458 1.00 54.91 120 PRO A O 1
ATOM 899 N N . MET A 1 121 ? -4.423 25.452 20.842 1.00 57.19 121 MET A N 1
ATOM 900 C CA . MET A 1 121 ? -5.774 25.806 20.380 1.00 57.19 121 MET A CA 1
ATOM 901 C C . MET A 1 121 ? -6.904 25.202 21.244 1.00 57.19 121 MET A C 1
ATOM 903 O O . MET A 1 121 ? -8.031 25.045 20.773 1.00 57.19 121 MET A O 1
ATOM 907 N N . GLY A 1 122 ? -6.641 24.910 22.525 1.00 58.59 122 GLY A N 1
ATOM 908 C CA . GLY A 1 122 ? -7.567 24.203 23.427 1.00 58.59 122 GLY A CA 1
ATOM 909 C C . GLY A 1 122 ? -8.972 24.812 23.613 1.00 58.59 122 GLY A C 1
ATOM 910 O O . GLY A 1 122 ? -9.884 24.104 24.032 1.00 58.59 122 GLY A O 1
ATOM 911 N N . ALA A 1 123 ? -9.199 26.083 23.258 1.00 58.81 123 ALA A N 1
ATOM 912 C CA . ALA A 1 123 ? -10.511 26.737 23.367 1.00 58.81 123 ALA A CA 1
ATOM 913 C C . ALA A 1 123 ? -11.570 26.196 22.380 1.00 58.81 123 ALA A C 1
ATOM 915 O O . ALA A 1 123 ? -12.759 26.232 22.685 1.00 58.81 123 ALA A O 1
ATOM 916 N N . ALA A 1 124 ? -11.161 25.662 21.220 1.00 61.97 124 ALA A N 1
ATOM 917 C CA . ALA A 1 124 ? -12.080 25.069 20.236 1.00 61.97 124 ALA A CA 1
ATOM 918 C C . ALA A 1 124 ? -12.377 23.579 20.504 1.00 61.97 124 ALA A C 1
ATOM 920 O O . ALA A 1 124 ? -13.277 22.990 19.898 1.00 61.97 124 ALA A O 1
ATOM 921 N N . LEU A 1 125 ? -11.633 22.962 21.428 1.00 64.94 125 LEU A N 1
ATOM 922 C CA . LEU A 1 125 ? -11.620 21.517 21.621 1.00 64.94 125 LEU A CA 1
ATOM 923 C C . LEU A 1 125 ? -12.940 20.978 22.184 1.00 64.94 125 LEU A C 1
ATOM 925 O O . LEU A 1 125 ? -13.413 19.954 21.711 1.00 64.94 125 LEU A O 1
ATOM 929 N N . SER A 1 126 ? -13.576 21.662 23.138 1.00 64.38 126 SER A N 1
ATOM 930 C CA . SER A 1 126 ? -14.842 21.207 23.742 1.00 64.38 126 SER A CA 1
ATOM 931 C C . SER A 1 126 ? -15.978 21.105 22.719 1.00 64.38 126 SER A C 1
ATOM 933 O O . SER A 1 126 ? -16.750 20.144 22.724 1.00 64.38 126 SER A O 1
ATOM 935 N N . THR A 1 127 ? -16.046 22.059 21.786 1.00 61.91 127 THR A N 1
ATOM 936 C CA . THR A 1 127 ? -17.043 22.042 20.712 1.00 61.91 127 THR A CA 1
ATOM 937 C C . THR A 1 127 ? -16.770 20.890 19.761 1.00 61.91 127 THR A C 1
ATOM 939 O O . THR A 1 127 ? -17.673 20.096 19.517 1.00 61.91 127 THR A O 1
ATOM 942 N N . ILE A 1 128 ? -15.529 20.726 19.301 1.00 64.38 128 ILE A N 1
ATOM 943 C CA . ILE A 1 128 ? -15.151 19.655 18.367 1.00 64.38 128 ILE A CA 1
ATOM 944 C C . ILE A 1 128 ? -15.305 18.271 19.015 1.00 64.38 128 ILE A C 1
ATOM 946 O O . ILE A 1 128 ? -15.823 17.349 18.387 1.00 64.38 128 ILE A O 1
ATOM 950 N N . LEU A 1 129 ? -14.975 18.130 20.298 1.00 69.06 129 LEU A N 1
ATOM 951 C CA . LEU A 1 129 ? -15.226 16.909 21.060 1.00 69.06 129 LEU A CA 1
ATOM 952 C C . LEU A 1 129 ? -16.716 16.615 21.190 1.00 69.06 129 LEU A C 1
ATOM 954 O O . LEU A 1 129 ? -17.094 15.454 21.092 1.00 69.06 129 LEU A O 1
ATOM 958 N N . SER A 1 130 ? -17.578 17.624 21.335 1.00 64.62 130 SER A N 1
ATOM 959 C CA . SER A 1 130 ? -19.027 17.391 21.320 1.00 64.62 130 SER A CA 1
ATOM 960 C C . SER A 1 130 ? -19.518 16.858 19.963 1.00 64.62 130 SER A C 1
ATOM 962 O O . SER A 1 130 ? -20.387 15.990 19.939 1.00 64.62 130 SER A O 1
ATOM 964 N N . LEU A 1 131 ? -18.912 17.287 18.847 1.00 59.72 131 LEU A N 1
ATOM 965 C CA . LEU A 1 131 ? -19.222 16.798 17.492 1.00 59.72 131 LEU A CA 1
ATOM 966 C C . LEU A 1 131 ? -18.833 15.339 17.307 1.00 59.72 131 LEU A C 1
ATOM 968 O O . LEU A 1 131 ? -19.637 14.512 16.879 1.00 59.72 131 LEU A O 1
ATOM 972 N N . VAL A 1 132 ? -17.588 15.031 17.656 1.00 65.00 132 VAL A N 1
ATOM 973 C CA . VAL A 1 132 ? -17.046 13.678 17.589 1.00 65.00 132 VAL A CA 1
ATOM 974 C C . VAL A 1 132 ? -17.836 12.751 18.516 1.00 65.00 132 VAL A C 1
ATOM 976 O O . VAL A 1 132 ? -18.146 11.621 18.136 1.00 65.00 132 VAL A O 1
ATOM 979 N N . SER A 1 133 ? -18.281 13.267 19.667 1.00 66.81 133 SER A N 1
ATOM 980 C CA . SER A 1 133 ? -19.060 12.510 20.645 1.00 66.81 133 SER A CA 1
ATOM 981 C C . SER A 1 133 ? -20.392 12.157 20.028 1.00 66.81 133 SER A C 1
ATOM 983 O O . SER A 1 133 ? -20.776 10.998 20.053 1.00 66.81 133 SER A O 1
ATOM 985 N N . MET A 1 134 ? -21.074 13.109 19.394 1.00 58.41 134 MET A N 1
ATOM 986 C CA . MET A 1 134 ? -22.330 12.828 18.704 1.00 58.41 134 MET A CA 1
ATOM 987 C C . MET A 1 134 ? -22.173 11.730 17.647 1.00 58.41 134 MET A C 1
ATOM 989 O O . MET A 1 134 ? -23.030 10.857 17.565 1.00 58.41 134 MET A O 1
ATOM 993 N N . VAL A 1 135 ? -21.073 11.699 16.890 1.00 57.03 135 VAL A N 1
ATOM 994 C CA . VAL A 1 135 ? -20.861 10.656 15.875 1.00 57.03 135 VAL A CA 1
ATOM 995 C C . VAL A 1 135 ? -20.552 9.297 16.492 1.00 57.03 135 VAL A C 1
ATOM 997 O O . VAL A 1 135 ? -21.237 8.336 16.149 1.00 57.03 135 VAL A O 1
ATOM 1000 N N . PHE A 1 136 ? -19.627 9.192 17.448 1.00 62.81 136 PHE A N 1
ATOM 1001 C CA . PHE A 1 136 ? -19.412 7.921 18.155 1.00 62.81 136 PHE A CA 1
ATOM 1002 C C . PHE A 1 136 ? -20.673 7.456 18.905 1.00 62.81 136 PHE A C 1
ATOM 1004 O O . PHE A 1 136 ? -20.980 6.264 18.948 1.00 62.81 136 PHE A O 1
ATOM 1011 N N . GLY A 1 137 ? -21.477 8.393 19.410 1.00 55.38 137 GLY A N 1
ATOM 1012 C CA . GLY A 1 137 ? -22.766 8.122 20.040 1.00 55.38 137 GLY A CA 1
ATOM 1013 C C . GLY A 1 137 ? -23.852 7.657 19.077 1.00 55.38 137 GLY A C 1
ATOM 1014 O O . GLY A 1 137 ? -24.655 6.800 19.434 1.00 55.38 137 GLY A O 1
ATOM 1015 N N . LEU A 1 138 ? -23.837 8.121 17.827 1.00 50.03 138 LEU A N 1
ATOM 1016 C CA . LEU A 1 138 ? -24.696 7.595 16.761 1.00 50.03 138 LEU A CA 1
ATOM 1017 C C . LEU A 1 138 ? -24.343 6.155 16.398 1.00 50.03 138 LEU A C 1
ATOM 1019 O O . LEU A 1 138 ? -25.195 5.411 15.902 1.00 50.03 138 LEU A O 1
ATOM 1023 N N . PHE A 1 139 ? -23.115 5.733 16.698 1.00 49.09 139 PHE A N 1
ATOM 1024 C CA . PHE A 1 139 ? -22.744 4.339 16.561 1.00 49.09 139 PHE A CA 1
ATOM 1025 C C . PHE A 1 139 ? -23.395 3.567 17.722 1.00 49.09 139 PHE A C 1
ATOM 1027 O O . PHE A 1 139 ? -23.816 2.429 17.526 1.00 49.09 139 PHE A O 1
ATOM 1034 N N . GLY A 1 140 ? -23.488 4.172 18.912 1.00 45.03 140 GLY A N 1
ATOM 1035 C CA . GLY A 1 140 ? -23.910 3.576 20.187 1.00 45.03 140 GLY A CA 1
ATOM 1036 C C . GLY A 1 140 ? -25.399 3.664 20.530 1.00 45.03 140 GLY A C 1
ATOM 1037 O O . GLY A 1 140 ? -25.729 3.886 21.685 1.00 45.03 140 GLY A O 1
ATOM 1038 N N . GLY A 1 141 ? -26.314 3.486 19.568 1.00 37.88 141 GLY A N 1
ATOM 1039 C CA . GLY A 1 141 ? -27.763 3.546 19.827 1.00 37.88 141 GLY A CA 1
ATOM 1040 C C . GLY A 1 141 ? -28.523 2.246 19.526 1.00 37.88 141 GLY A C 1
ATOM 1041 O O . GLY A 1 141 ? -28.656 1.885 18.354 1.00 37.88 141 GLY A O 1
ATOM 1042 N N . SER A 1 142 ? -29.047 1.601 20.579 1.00 35.75 142 SER A N 1
ATOM 1043 C CA . SER A 1 142 ? -30.024 0.485 20.647 1.00 35.75 142 SER A CA 1
ATOM 1044 C C . SER A 1 142 ? -30.060 -0.555 19.501 1.00 35.75 142 SER A C 1
ATOM 1046 O O . SER A 1 142 ? -30.642 -0.345 18.436 1.00 35.75 142 SER A O 1
ATOM 1048 N N . GLN A 1 143 ? -29.454 -1.712 19.803 1.00 38.47 143 GLN A N 1
ATOM 1049 C CA . GLN A 1 143 ? -29.760 -3.126 19.476 1.00 38.47 143 GLN A CA 1
ATOM 1050 C C . GLN A 1 143 ? -30.330 -3.603 18.119 1.00 38.47 143 GLN A C 1
ATOM 1052 O O . GLN A 1 143 ? -30.451 -4.808 17.943 1.00 38.47 143 GLN A O 1
ATOM 1057 N N . GLU A 1 144 ? -30.628 -2.767 17.128 1.00 40.50 144 GLU A N 1
ATOM 1058 C CA . GLU A 1 144 ? -31.225 -3.253 15.865 1.00 40.50 144 GLU A CA 1
ATOM 1059 C C . GLU A 1 144 ? -30.568 -2.643 14.618 1.00 40.50 144 GLU A C 1
ATOM 1061 O O . GLU A 1 144 ? -31.241 -2.204 13.686 1.00 40.50 144 GLU A O 1
ATOM 1066 N N . ALA A 1 145 ? -29.237 -2.578 14.603 1.00 38.88 145 ALA A N 1
ATOM 1067 C CA . ALA A 1 145 ? -28.520 -2.710 13.340 1.00 38.88 145 ALA A CA 1
ATOM 1068 C C . ALA A 1 145 ? -28.327 -4.214 13.107 1.00 38.88 145 ALA A C 1
ATOM 1070 O O . ALA A 1 145 ? -28.010 -4.931 14.054 1.00 38.88 145 ALA A O 1
ATOM 1071 N N . GLU A 1 146 ? -28.539 -4.685 11.876 1.00 39.19 146 GLU A N 1
ATOM 1072 C CA . GLU A 1 146 ? -28.418 -6.102 11.471 1.00 39.19 146 GLU A CA 1
ATOM 1073 C C . GLU A 1 146 ? -27.022 -6.687 11.778 1.00 39.19 146 GLU A C 1
ATOM 1075 O O . GLU A 1 146 ? -26.828 -7.898 11.796 1.00 39.19 146 GLU A O 1
ATOM 1080 N N . GLU A 1 147 ? -26.082 -5.818 12.157 1.00 47.50 147 GLU A N 1
ATOM 1081 C CA . GLU A 1 147 ? -24.898 -6.163 12.917 1.00 47.50 147 GLU A CA 1
ATOM 1082 C C . GLU A 1 147 ? -24.664 -5.198 14.089 1.00 47.50 147 GLU A C 1
ATOM 1084 O O . GLU A 1 147 ? -24.665 -3.973 13.927 1.00 47.50 147 GLU A O 1
ATOM 1089 N N . SER A 1 148 ? -24.457 -5.743 15.291 1.00 52.22 148 SER A N 1
ATOM 1090 C CA . SER A 1 148 ? -24.155 -4.935 16.470 1.00 52.22 148 SER A CA 1
ATOM 1091 C C . SER A 1 148 ? -22.746 -4.334 16.373 1.00 52.22 148 SER A C 1
ATOM 1093 O O . SER A 1 148 ? -21.816 -4.928 15.828 1.00 52.22 148 SER A O 1
ATOM 1095 N N . GLN A 1 149 ? -22.561 -3.150 16.954 1.00 55.97 149 GLN A N 1
ATOM 1096 C CA . GLN A 1 149 ? -21.252 -2.514 17.141 1.00 55.97 149 GLN A CA 1
ATOM 1097 C C . GLN A 1 149 ? -20.184 -3.456 17.726 1.00 55.97 149 GLN A C 1
ATOM 1099 O O . GLN A 1 149 ? -19.010 -3.395 17.356 1.00 55.97 149 GLN A O 1
ATOM 1104 N N . GLU A 1 150 ? -20.603 -4.298 18.671 1.00 58.91 150 GLU A N 1
ATOM 1105 C CA . GLU A 1 150 ? -19.776 -5.318 19.305 1.00 58.91 150 GLU A CA 1
ATOM 1106 C C . GLU A 1 150 ? -19.308 -6.359 18.278 1.00 58.91 150 GLU A C 1
ATOM 1108 O O . GLU A 1 150 ? -18.139 -6.738 18.285 1.00 58.91 150 GLU A O 1
ATOM 1113 N N . GLY A 1 151 ? -20.178 -6.736 17.335 1.00 66.38 151 GLY A N 1
ATOM 1114 C CA . GLY A 1 151 ? -19.825 -7.556 16.176 1.00 66.38 151 GLY A CA 1
ATOM 1115 C C . GLY A 1 151 ? -18.759 -6.897 15.300 1.00 66.38 151 GLY A C 1
ATOM 1116 O O . GLY A 1 151 ? -17.742 -7.516 15.004 1.00 66.38 151 GLY A O 1
ATOM 1117 N N . MET A 1 152 ? -18.909 -5.611 14.964 1.00 67.38 152 MET A N 1
ATOM 1118 C CA . MET A 1 152 ? -17.932 -4.916 14.113 1.00 67.38 152 MET A CA 1
ATOM 1119 C C . MET A 1 152 ? -16.539 -4.819 14.751 1.00 67.38 152 MET A C 1
ATOM 1121 O O . MET A 1 152 ? -15.537 -5.012 14.072 1.00 67.38 152 MET A O 1
ATOM 1125 N N . LEU A 1 153 ? -16.473 -4.558 16.052 1.00 70.69 153 LEU A N 1
ATOM 1126 C CA . LEU A 1 153 ? -15.224 -4.446 16.802 1.00 70.69 153 LEU A CA 1
ATOM 1127 C C . LEU A 1 153 ? -14.514 -5.787 16.979 1.00 70.69 153 LEU A C 1
ATOM 1129 O O . LEU A 1 153 ? -13.304 -5.876 16.779 1.00 70.69 153 LEU A O 1
ATOM 1133 N N . LYS A 1 154 ? -15.280 -6.832 17.318 1.00 78.38 154 LYS A N 1
ATOM 1134 C CA . LYS A 1 154 ? -14.769 -8.204 17.374 1.00 78.38 154 LYS A CA 1
ATOM 1135 C C . LYS A 1 154 ? -14.225 -8.620 16.012 1.00 78.38 154 LYS A C 1
ATOM 1137 O O . LYS A 1 154 ? -13.107 -9.113 15.960 1.00 78.38 154 LYS A O 1
ATOM 1142 N N . ARG A 1 155 ? -14.931 -8.296 14.920 1.00 75.94 155 ARG A N 1
ATOM 1143 C CA . ARG A 1 155 ? -14.457 -8.548 13.552 1.00 75.94 155 ARG A CA 1
ATOM 1144 C C . ARG A 1 155 ? -13.169 -7.827 13.194 1.00 75.94 155 ARG A C 1
ATOM 1146 O O . ARG A 1 155 ? -12.357 -8.449 12.532 1.00 75.94 155 ARG A O 1
ATOM 1153 N N . VAL A 1 156 ? -12.946 -6.574 13.614 1.00 82.31 156 VAL A N 1
ATOM 1154 C CA . VAL A 1 156 ? -11.642 -5.913 13.375 1.00 82.31 156 VAL A CA 1
ATOM 1155 C C . VAL A 1 156 ? -10.518 -6.805 13.894 1.00 82.31 156 VAL A C 1
ATOM 1157 O O . VAL A 1 156 ? -9.568 -7.080 13.172 1.00 82.31 156 VAL A O 1
ATOM 1160 N N . ILE A 1 157 ? -10.663 -7.305 15.122 1.00 86.19 157 ILE A N 1
ATOM 1161 C CA . ILE A 1 157 ? -9.654 -8.138 15.779 1.00 86.19 157 ILE A CA 1
ATOM 1162 C C . ILE A 1 157 ? -9.585 -9.521 15.114 1.00 86.19 157 ILE A C 1
ATOM 1164 O O . ILE A 1 157 ? -8.505 -9.959 14.729 1.00 86.19 157 ILE A O 1
ATOM 1168 N N . ASP A 1 158 ? -10.726 -10.184 14.924 1.00 85.44 158 ASP A N 1
ATOM 1169 C CA . ASP A 1 158 ? -10.816 -11.523 14.329 1.00 85.44 158 ASP A CA 1
ATOM 1170 C C . ASP A 1 158 ? -10.310 -11.579 12.887 1.00 85.44 158 ASP A C 1
ATOM 1172 O O . ASP A 1 158 ? -9.479 -12.426 12.551 1.00 85.44 158 ASP A O 1
ATOM 1176 N N . ASP A 1 159 ? -10.756 -10.660 12.031 1.00 82.12 159 ASP A N 1
ATOM 1177 C CA . ASP A 1 159 ? -10.318 -10.593 10.640 1.00 82.12 159 ASP A CA 1
ATOM 1178 C C . ASP A 1 159 ? -8.855 -10.166 10.536 1.00 82.12 159 ASP A C 1
ATOM 1180 O O . ASP A 1 159 ? -8.158 -10.634 9.637 1.00 82.12 159 ASP A O 1
ATOM 1184 N N . ALA A 1 160 ? -8.365 -9.284 11.415 1.00 84.00 160 ALA A N 1
ATOM 1185 C CA . ALA A 1 160 ? -6.956 -8.898 11.414 1.00 84.00 160 ALA A CA 1
ATOM 1186 C C . ALA A 1 160 ? -6.036 -10.037 11.847 1.00 84.00 160 ALA A C 1
ATOM 1188 O O . ALA A 1 160 ? -5.041 -10.293 11.170 1.00 84.00 160 ALA A O 1
ATOM 1189 N N . LEU A 1 161 ? -6.396 -10.787 12.887 1.00 85.12 161 LEU A N 1
ATOM 1190 C CA . LEU A 1 161 ? -5.643 -11.972 13.304 1.00 85.12 161 LEU A CA 1
ATOM 1191 C C . LEU A 1 161 ? -5.674 -13.069 12.245 1.00 85.12 161 LEU A C 1
ATOM 1193 O O . LEU A 1 161 ? -4.638 -13.658 11.936 1.00 85.12 161 LEU A O 1
ATOM 1197 N N . THR A 1 162 ? -6.850 -13.310 11.661 1.00 85.69 162 THR A N 1
ATOM 1198 C CA . THR A 1 162 ? -7.027 -14.301 10.595 1.00 85.69 162 THR A CA 1
ATOM 1199 C C . THR A 1 162 ? -6.190 -13.933 9.373 1.00 85.69 162 THR A C 1
ATOM 1201 O O . THR A 1 162 ? -5.467 -14.777 8.846 1.00 85.69 162 THR A O 1
ATOM 1204 N N . ARG A 1 163 ? -6.212 -12.660 8.955 1.00 83.06 163 ARG A N 1
ATOM 1205 C CA . ARG A 1 163 ? -5.388 -12.159 7.844 1.00 83.06 163 ARG A CA 1
ATOM 1206 C C . ARG A 1 163 ? -3.897 -12.298 8.135 1.00 83.06 163 ARG A C 1
ATOM 1208 O O . ARG A 1 163 ? -3.161 -12.791 7.281 1.00 83.06 163 ARG A O 1
ATOM 1215 N N . ALA A 1 164 ? -3.473 -11.938 9.346 1.00 82.31 164 ALA A N 1
ATOM 1216 C CA . ALA A 1 164 ? -2.079 -12.041 9.758 1.00 82.31 164 ALA A CA 1
ATOM 1217 C C . ALA A 1 164 ? -1.606 -13.483 10.005 1.00 82.31 164 ALA A C 1
ATOM 1219 O O . ALA A 1 164 ? -0.411 -13.719 10.207 1.00 82.31 164 ALA A O 1
ATOM 1220 N N . ARG A 1 165 ? -2.526 -14.460 9.955 1.00 82.94 165 ARG A N 1
ATOM 1221 C CA . ARG A 1 165 ? -2.277 -15.867 10.303 1.00 82.94 165 ARG A CA 1
ATOM 1222 C C . ARG A 1 165 ? -1.669 -15.991 11.704 1.00 82.94 165 ARG A C 1
ATOM 1224 O O . ARG A 1 165 ? -0.774 -16.798 11.933 1.00 82.94 165 ARG A O 1
ATOM 1231 N N . ALA A 1 166 ? -2.096 -15.128 12.619 1.00 83.75 166 ALA A N 1
ATOM 1232 C CA . ALA A 1 166 ? -1.527 -14.992 13.955 1.00 83.75 166 ALA A CA 1
ATOM 1233 C C . ALA A 1 166 ? -2.143 -16.018 14.919 1.00 83.75 166 ALA A C 1
ATOM 1235 O O . ALA A 1 166 ? -2.732 -15.654 15.939 1.00 83.75 166 ALA A O 1
ATOM 1236 N N . ASP A 1 167 ? -2.048 -17.304 14.574 1.00 84.25 167 ASP A N 1
ATOM 1237 C CA . ASP A 1 167 ? -2.583 -18.399 15.389 1.00 84.25 167 ASP A CA 1
ATOM 1238 C C . ASP A 1 167 ? -1.975 -18.394 16.794 1.00 84.25 167 ASP A C 1
ATOM 1240 O O . ASP A 1 167 ? -2.668 -18.655 17.777 1.00 84.25 167 ASP A O 1
ATOM 1244 N N . GLU A 1 168 ? -0.705 -17.997 16.885 1.00 86.12 168 GLU A N 1
ATOM 1245 C CA . GLU A 1 168 ? 0.040 -17.860 18.134 1.00 86.12 168 GLU A CA 1
ATOM 1246 C C . GLU A 1 168 ? -0.476 -16.757 19.074 1.00 86.12 168 GLU A C 1
ATOM 1248 O O . GLU A 1 168 ? -0.104 -16.761 20.239 1.00 86.12 168 GLU A O 1
ATOM 1253 N N . LEU A 1 169 ? -1.305 -15.822 18.592 1.00 90.12 169 LEU A N 1
ATOM 1254 C CA . LEU A 1 169 ? -1.830 -14.700 19.383 1.00 90.12 169 LEU A CA 1
ATOM 1255 C C . LEU A 1 169 ? -3.329 -14.836 19.684 1.00 90.12 169 LEU A C 1
ATOM 1257 O O . LEU A 1 169 ? -3.920 -13.939 20.288 1.00 90.12 169 LEU A O 1
ATOM 1261 N N . LYS A 1 170 ? -3.977 -15.926 19.248 1.00 87.12 170 LYS A N 1
ATOM 1262 C CA . LYS A 1 170 ? -5.437 -16.092 19.365 1.00 87.12 170 LYS A CA 1
ATOM 1263 C C . LYS A 1 170 ? -5.921 -16.060 20.816 1.00 87.12 170 LYS A C 1
ATOM 1265 O O . LYS A 1 170 ? -6.948 -15.445 21.093 1.00 87.12 170 LYS A O 1
ATOM 1270 N N . ALA A 1 171 ? -5.198 -16.691 21.742 1.00 86.69 171 ALA A N 1
ATOM 1271 C CA . ALA A 1 171 ? -5.604 -16.754 23.146 1.00 86.69 171 ALA A CA 1
ATOM 1272 C C . ALA A 1 171 ? -5.542 -15.371 23.816 1.00 86.69 171 ALA A C 1
ATOM 1274 O O . ALA A 1 171 ? -6.486 -14.941 24.480 1.00 86.69 171 ALA A O 1
ATOM 1275 N N . GLU A 1 172 ? -4.459 -14.634 23.600 1.00 91.62 172 GLU A N 1
ATOM 1276 C CA . GLU A 1 172 ? -4.256 -13.298 24.154 1.00 91.62 172 GLU A CA 1
ATOM 1277 C C . GLU A 1 172 ? -5.158 -12.262 23.482 1.00 91.62 172 GLU A C 1
ATOM 1279 O O . GLU A 1 172 ? -5.605 -11.308 24.129 1.00 91.62 172 GLU A O 1
ATOM 1284 N N . ALA A 1 173 ? -5.501 -12.478 22.212 1.00 88.50 173 ALA A N 1
ATOM 1285 C CA . ALA A 1 173 ? -6.473 -11.667 21.501 1.00 88.50 173 ALA A CA 1
ATOM 1286 C C . ALA A 1 173 ? -7.872 -11.729 22.121 1.00 88.50 173 ALA A C 1
ATOM 1288 O O . ALA A 1 173 ? -8.554 -10.706 22.147 1.00 88.50 173 ALA A O 1
ATOM 1289 N N . GLU A 1 174 ? -8.304 -12.867 22.673 1.00 88.81 174 GLU A N 1
ATOM 1290 C CA . GLU A 1 174 ? -9.568 -12.934 23.426 1.00 88.81 174 GLU A CA 1
ATOM 1291 C C . GLU A 1 174 ? -9.542 -12.012 24.655 1.00 88.81 174 GLU A C 1
ATOM 1293 O O . GLU A 1 174 ? -10.525 -11.326 24.962 1.00 88.81 174 GLU A O 1
ATOM 1298 N N . GLY A 1 175 ? -8.385 -11.912 25.317 1.00 87.94 175 GLY A N 1
ATOM 1299 C CA . GLY A 1 175 ? -8.150 -10.939 26.383 1.00 87.94 175 GLY A CA 1
ATOM 1300 C C . GLY A 1 175 ? -8.300 -9.495 25.892 1.00 87.94 175 GLY A C 1
ATOM 1301 O O . GLY A 1 175 ? -9.005 -8.697 26.521 1.00 87.94 175 GLY A O 1
ATOM 1302 N N . LEU A 1 176 ? -7.706 -9.170 24.739 1.00 90.12 176 LEU A N 1
ATOM 1303 C CA . LEU A 1 176 ? -7.834 -7.853 24.109 1.00 90.12 176 LEU A CA 1
ATOM 1304 C C . LEU A 1 176 ? -9.289 -7.538 23.724 1.00 90.12 176 LEU A C 1
ATOM 1306 O O . LEU A 1 176 ? -9.785 -6.458 24.052 1.00 90.12 176 LEU A O 1
ATOM 1310 N N . LYS A 1 177 ? -10.007 -8.480 23.098 1.00 88.00 177 LYS A N 1
ATOM 1311 C CA . LYS A 1 177 ? -11.429 -8.332 22.739 1.00 88.00 177 LYS A CA 1
ATOM 1312 C C . LYS A 1 177 ? -12.283 -8.014 23.957 1.00 88.00 177 LYS A C 1
ATOM 1314 O O . LYS A 1 177 ? -13.128 -7.116 23.901 1.00 88.00 177 LYS A O 1
ATOM 1319 N N . LYS A 1 178 ? -12.063 -8.728 25.065 1.00 87.19 178 LYS A N 1
ATOM 1320 C CA . LYS A 1 178 ? -12.793 -8.506 26.318 1.00 87.19 178 LYS A CA 1
ATOM 1321 C C . LYS A 1 178 ? -12.477 -7.137 26.917 1.00 87.19 178 LYS A C 1
ATOM 1323 O O . LYS A 1 178 ? -13.399 -6.441 27.340 1.00 87.19 178 LYS A O 1
ATOM 1328 N N . ALA A 1 179 ? -11.208 -6.726 26.913 1.00 87.62 179 ALA A N 1
ATOM 1329 C CA . ALA A 1 179 ? -10.793 -5.409 27.392 1.00 87.62 179 ALA A CA 1
ATOM 1330 C C . ALA A 1 179 ? -11.444 -4.275 26.586 1.00 87.62 179 ALA A C 1
ATOM 1332 O O . ALA A 1 179 ? -12.037 -3.364 27.162 1.00 87.62 179 ALA A O 1
ATOM 1333 N N . ILE A 1 180 ? -11.402 -4.375 25.259 1.00 85.69 180 ILE A N 1
ATOM 1334 C CA . ILE A 1 180 ? -12.000 -3.400 24.349 1.00 85.69 180 ILE A CA 1
ATOM 1335 C C . ILE A 1 180 ? -13.533 -3.365 24.496 1.00 85.69 180 ILE A C 1
ATOM 1337 O O . ILE A 1 180 ? -14.129 -2.288 24.535 1.00 85.69 180 ILE A O 1
ATOM 1341 N N . SER A 1 181 ? -14.184 -4.525 24.622 1.00 83.44 181 SER A N 1
ATOM 1342 C CA . SER A 1 181 ? -15.638 -4.595 24.839 1.00 83.44 181 SER A CA 1
ATOM 1343 C C . SER A 1 181 ? -16.034 -3.955 26.172 1.00 83.44 181 SER A C 1
ATOM 1345 O O . SER A 1 181 ? -17.020 -3.227 26.237 1.00 83.44 181 SER A O 1
ATOM 1347 N N . SER A 1 182 ? -15.233 -4.162 27.224 1.00 84.06 182 SER A N 1
ATOM 1348 C CA . SER A 1 182 ? -15.428 -3.511 28.524 1.00 84.06 182 SER A CA 1
ATOM 1349 C C . SER A 1 182 ? -15.361 -1.989 28.413 1.00 84.06 182 SER A C 1
ATOM 1351 O O . SER A 1 182 ? -16.262 -1.325 28.915 1.00 84.06 182 SER A O 1
ATOM 1353 N N . ILE A 1 183 ? -14.333 -1.454 27.743 1.00 84.81 183 ILE A N 1
ATOM 1354 C CA . ILE A 1 183 ? -14.174 -0.009 27.506 1.00 84.81 183 ILE A CA 1
ATOM 1355 C C . ILE A 1 183 ? -15.425 0.551 26.836 1.00 84.81 183 ILE A C 1
ATOM 1357 O O . ILE A 1 183 ? -16.021 1.518 27.306 1.00 84.81 183 ILE A O 1
ATOM 1361 N N . ARG A 1 184 ? -15.856 -0.092 25.748 1.00 80.81 184 ARG A N 1
ATOM 1362 C CA . ARG A 1 184 ? -17.006 0.365 24.970 1.00 80.81 184 ARG A CA 1
ATOM 1363 C C . ARG A 1 184 ? -18.296 0.361 25.782 1.00 80.81 184 ARG A C 1
ATOM 1365 O O . ARG A 1 184 ? -19.070 1.308 25.693 1.00 80.81 184 ARG A O 1
ATOM 1372 N N . ASN A 1 185 ? -18.524 -0.688 26.566 1.00 80.62 185 ASN A N 1
ATOM 1373 C CA . ASN A 1 185 ? -19.712 -0.789 27.405 1.00 80.62 185 ASN A CA 1
ATOM 1374 C C . ASN A 1 185 ? -19.753 0.343 28.438 1.00 80.62 185 ASN A C 1
ATOM 1376 O O . ASN A 1 185 ? -20.801 0.960 28.599 1.00 80.62 185 ASN A O 1
ATOM 1380 N N . SER A 1 186 ? -18.615 0.676 29.060 1.00 82.50 186 SER A N 1
ATOM 1381 C CA . SER A 1 186 ? -18.514 1.829 29.962 1.00 82.50 186 SER A CA 1
ATOM 1382 C C . SER A 1 186 ? -18.791 3.155 29.243 1.00 82.50 186 SER A C 1
ATOM 1384 O O . SER A 1 186 ? -19.595 3.946 29.727 1.00 82.50 186 SER A O 1
ATOM 1386 N N . VAL A 1 187 ? -18.197 3.384 28.064 1.00 80.12 187 VAL A N 1
ATOM 1387 C CA . VAL A 1 187 ? -18.450 4.601 27.264 1.00 80.12 187 VAL A CA 1
ATOM 1388 C C . VAL A 1 187 ? -19.932 4.739 26.907 1.00 80.12 187 VAL A C 1
ATOM 1390 O O . VAL A 1 187 ? -20.510 5.809 27.085 1.00 80.12 187 VAL A O 1
ATOM 1393 N N . ASN A 1 188 ? -20.560 3.665 26.424 1.00 77.06 188 ASN A N 1
ATOM 1394 C CA . ASN A 1 188 ? -21.972 3.674 26.045 1.00 77.06 188 ASN A CA 1
ATOM 1395 C C . ASN A 1 188 ? -22.886 3.918 27.252 1.00 77.06 188 ASN A C 1
ATOM 1397 O O . ASN A 1 188 ? -23.805 4.725 27.151 1.00 77.06 188 ASN A O 1
ATOM 1401 N N . GLN A 1 189 ? -22.608 3.282 28.391 1.00 78.75 189 GLN A N 1
ATOM 1402 C CA . GLN A 1 189 ? -23.380 3.485 29.615 1.00 78.75 189 GLN A CA 1
ATOM 1403 C C . GLN A 1 189 ? -23.374 4.961 30.045 1.00 78.75 189 GLN A C 1
ATOM 1405 O O . GLN A 1 189 ? -24.428 5.564 30.223 1.00 78.75 189 GLN A O 1
ATOM 1410 N N . PHE A 1 190 ? -22.195 5.576 30.150 1.00 79.94 190 PHE A N 1
ATOM 1411 C CA . PHE A 1 190 ? -22.078 6.982 30.559 1.00 79.94 190 PHE A CA 1
ATOM 1412 C C . PHE A 1 190 ? -22.721 7.947 29.560 1.00 79.94 190 PHE A C 1
ATOM 1414 O O . PHE A 1 190 ? -23.234 9.004 29.924 1.00 79.94 190 PHE A O 1
ATOM 1421 N N . ARG A 1 191 ? -22.714 7.575 28.280 1.00 75.12 191 ARG A N 1
ATOM 1422 C CA . ARG A 1 191 ? -23.367 8.330 27.216 1.00 75.12 191 ARG A CA 1
ATOM 1423 C C . ARG A 1 191 ? -24.895 8.283 27.335 1.00 75.12 191 ARG A C 1
ATOM 1425 O O . ARG A 1 191 ? -25.537 9.297 27.085 1.00 75.12 191 ARG A O 1
ATOM 1432 N N . GLU A 1 192 ? -25.475 7.150 27.734 1.00 72.88 192 GLU A N 1
ATOM 1433 C CA . GLU A 1 192 ? -26.916 7.025 28.012 1.00 72.88 192 GLU A CA 1
ATOM 1434 C C . GLU A 1 192 ? -27.335 7.824 29.257 1.00 72.88 192 GLU A C 1
ATOM 1436 O O . GLU A 1 192 ? -28.394 8.453 29.266 1.00 72.88 192 GLU A O 1
ATOM 1441 N N . GLU A 1 193 ? -26.479 7.859 30.280 1.00 74.31 193 GLU A N 1
ATOM 1442 C CA . GLU A 1 193 ? -26.703 8.596 31.531 1.00 74.31 193 GLU A CA 1
ATOM 1443 C C . GLU A 1 193 ? -26.558 10.130 31.373 1.00 74.31 193 GLU A C 1
ATOM 1445 O O . GLU A 1 193 ? -26.898 10.874 32.296 1.00 74.31 193 GLU A O 1
ATOM 1450 N N . ASN A 1 194 ? -26.078 10.625 30.216 1.00 70.00 194 ASN A N 1
ATOM 1451 C CA . ASN A 1 194 ? -25.817 12.045 29.898 1.00 70.00 194 ASN A CA 1
ATOM 1452 C C . ASN A 1 194 ? -25.008 12.809 30.971 1.00 70.00 194 ASN A C 1
ATOM 1454 O O . ASN A 1 194 ? -25.040 14.040 31.035 1.00 70.00 194 ASN A O 1
ATOM 1458 N N . SER A 1 195 ? -24.287 12.091 31.828 1.00 75.00 195 SER A N 1
ATOM 1459 C CA . SER A 1 195 ? -23.491 12.639 32.920 1.00 75.00 195 SER A CA 1
ATOM 1460 C C . SER A 1 195 ? -22.401 11.643 33.307 1.00 75.00 195 SER A C 1
ATOM 1462 O O . SER A 1 195 ? -22.586 10.433 33.218 1.00 75.00 195 SER A O 1
ATOM 1464 N N . ILE A 1 196 ? -21.239 12.153 33.707 1.00 79.56 196 ILE A N 1
ATOM 1465 C CA . ILE A 1 196 ? -20.124 11.343 34.198 1.00 79.56 196 ILE A CA 1
ATOM 1466 C C . ILE A 1 196 ? -19.511 12.066 35.395 1.00 79.56 196 ILE A C 1
ATOM 1468 O O . ILE A 1 196 ? -19.175 13.249 35.321 1.00 79.56 196 ILE A O 1
ATOM 1472 N N . SER A 1 197 ? -19.409 11.371 36.523 1.00 82.62 197 SER A N 1
ATOM 1473 C CA . SER A 1 197 ? -18.711 11.887 37.702 1.00 82.62 197 SER A CA 1
ATOM 1474 C C . SER A 1 197 ? -17.196 11.895 37.483 1.00 82.62 197 SER A C 1
ATOM 1476 O O . SER A 1 197 ? -16.663 11.140 36.671 1.00 82.62 197 SER A O 1
ATOM 1478 N N . GLU A 1 198 ? -16.472 12.701 38.257 1.00 77.44 198 GLU A N 1
ATOM 1479 C CA . GLU A 1 198 ? -15.003 12.757 38.215 1.00 77.44 198 GLU A CA 1
ATOM 1480 C C . GLU A 1 198 ? -14.347 11.385 38.489 1.00 77.44 198 GLU A C 1
ATOM 1482 O O . GLU A 1 198 ? -13.384 10.998 37.822 1.00 77.44 198 GLU A O 1
ATOM 1487 N N . ASN A 1 199 ? -14.930 10.590 39.394 1.00 82.25 199 ASN A N 1
ATOM 1488 C CA . ASN A 1 199 ? -14.484 9.223 39.678 1.00 82.25 199 ASN A CA 1
ATOM 1489 C C . ASN A 1 199 ? -14.694 8.283 38.480 1.00 82.25 199 ASN A C 1
ATOM 1491 O O . ASN A 1 199 ? -13.805 7.503 38.145 1.00 82.25 199 ASN A O 1
ATOM 1495 N N . GLN A 1 200 ? -15.845 8.370 37.805 1.00 84.56 200 GLN A N 1
ATOM 1496 C CA . GLN A 1 200 ? -16.122 7.587 36.592 1.00 84.56 200 GLN A CA 1
ATOM 1497 C C . GLN A 1 200 ? -15.219 8.016 35.425 1.00 84.56 200 GLN A C 1
ATOM 1499 O O . GLN A 1 200 ? -14.752 7.164 34.672 1.00 84.56 200 GLN A O 1
ATOM 1504 N N . ALA A 1 201 ? -14.917 9.312 35.300 1.00 79.69 201 ALA A N 1
ATOM 1505 C CA . ALA A 1 201 ? -13.968 9.821 34.311 1.00 79.69 201 ALA A CA 1
ATOM 1506 C C . ALA A 1 201 ? -12.539 9.317 34.579 1.00 79.69 201 ALA A C 1
ATOM 1508 O O . ALA A 1 201 ? -11.826 8.961 33.642 1.00 79.69 201 ALA A O 1
ATOM 1509 N N . THR A 1 202 ? -12.140 9.223 35.851 1.00 80.12 202 THR A N 1
ATOM 1510 C CA . THR A 1 202 ? -10.850 8.646 36.263 1.00 80.12 202 THR A CA 1
ATOM 1511 C C . THR A 1 202 ? -10.782 7.144 35.982 1.00 80.12 202 THR A C 1
ATOM 1513 O O . THR A 1 202 ? -9.779 6.659 35.460 1.00 80.12 202 THR A O 1
ATOM 1516 N N . GLU A 1 203 ? -11.854 6.397 36.264 1.00 84.06 203 GLU A N 1
ATOM 1517 C CA . GLU A 1 203 ? -11.933 4.976 35.907 1.00 84.06 203 GLU A CA 1
ATOM 1518 C C . GLU A 1 203 ? -11.812 4.791 34.390 1.00 84.06 203 GLU A C 1
ATOM 1520 O O . GLU A 1 203 ? -10.997 3.992 33.934 1.00 84.06 203 GLU A O 1
ATOM 1525 N N . LEU A 1 204 ? -12.540 5.585 33.597 1.00 83.81 204 LEU A N 1
ATOM 1526 C CA . LEU A 1 204 ? -12.458 5.544 32.137 1.00 83.81 204 LEU A CA 1
ATOM 1527 C C . LEU A 1 204 ? -11.043 5.865 31.629 1.00 83.81 204 LEU A C 1
ATOM 1529 O O . LEU A 1 204 ? -10.537 5.181 30.740 1.00 83.81 204 LEU A O 1
ATOM 1533 N N . TYR A 1 205 ? -10.372 6.844 32.241 1.00 84.81 205 TYR A N 1
ATOM 1534 C CA . TYR A 1 205 ? -8.972 7.159 31.956 1.00 84.81 205 TYR A CA 1
ATOM 1535 C C . TYR A 1 205 ? -8.045 5.962 32.203 1.00 84.81 205 TYR A C 1
ATOM 1537 O O . TYR A 1 205 ? -7.226 5.626 31.349 1.00 84.81 205 TYR A O 1
ATOM 1545 N N . ASN A 1 206 ? -8.202 5.262 33.328 1.00 86.50 206 ASN A N 1
ATOM 1546 C CA . ASN A 1 206 ? -7.403 4.072 33.632 1.00 86.50 206 ASN A CA 1
ATOM 1547 C C . ASN A 1 206 ? -7.681 2.920 32.656 1.00 86.50 206 ASN A C 1
ATOM 1549 O O . ASN A 1 206 ? -6.771 2.161 32.308 1.00 86.50 206 ASN A O 1
ATOM 1553 N N . GLN A 1 207 ? -8.918 2.795 32.169 1.00 87.44 207 GLN A N 1
ATOM 1554 C CA . GLN A 1 207 ? -9.262 1.783 31.173 1.00 87.44 207 GLN A CA 1
ATOM 1555 C C . GLN A 1 207 ? -8.540 1.986 29.837 1.00 87.44 207 GLN A C 1
ATOM 1557 O O . GLN A 1 207 ? -8.298 0.994 29.145 1.00 87.44 207 GLN A O 1
ATOM 1562 N N . ALA A 1 208 ? -8.109 3.211 29.510 1.00 85.50 208 ALA A N 1
ATOM 1563 C CA . ALA A 1 208 ? -7.319 3.478 28.313 1.00 85.50 208 ALA A CA 1
ATOM 1564 C C . ALA A 1 208 ? -6.039 2.628 28.260 1.00 85.50 208 ALA A C 1
ATOM 1566 O O . ALA A 1 208 ? -5.623 2.242 27.178 1.00 8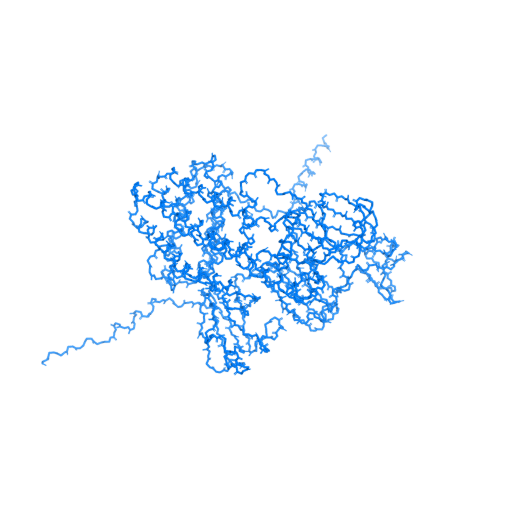5.50 208 ALA A O 1
ATOM 1567 N N . PHE A 1 209 ? -5.439 2.242 29.390 1.00 87.25 209 PHE A N 1
ATOM 1568 C CA . PHE A 1 209 ? -4.204 1.439 29.429 1.00 87.25 209 PHE A CA 1
ATOM 1569 C C . PHE A 1 209 ? -4.428 -0.079 29.314 1.00 87.25 209 PHE A C 1
ATOM 1571 O O . PHE A 1 209 ? -3.468 -0.851 29.257 1.00 87.25 209 PHE A O 1
ATOM 1578 N N . ARG A 1 210 ? -5.680 -0.550 29.256 1.00 86.31 210 ARG A N 1
ATOM 1579 C CA . ARG A 1 210 ? -5.967 -1.985 29.105 1.00 86.31 210 ARG A CA 1
ATOM 1580 C C . ARG A 1 210 ? -5.574 -2.472 27.707 1.00 86.31 210 ARG A C 1
ATOM 1582 O O . ARG A 1 210 ? -5.781 -1.780 26.716 1.00 86.31 210 ARG A O 1
ATOM 1589 N N . GLY A 1 211 ? -5.036 -3.689 27.629 1.00 84.19 211 GLY A N 1
ATOM 1590 C CA . GLY A 1 211 ? -4.646 -4.328 26.366 1.00 84.19 211 GLY A CA 1
ATOM 1591 C C . GLY A 1 211 ? -3.193 -4.101 25.932 1.00 84.19 211 GLY A C 1
ATOM 1592 O O . GLY A 1 211 ? -2.756 -4.754 24.991 1.00 84.19 211 GLY A O 1
ATOM 1593 N N . LEU A 1 212 ? -2.411 -3.267 26.633 1.00 87.44 212 LEU A N 1
ATOM 1594 C CA . LEU A 1 212 ? -0.999 -3.011 26.296 1.00 87.44 212 LEU A CA 1
ATOM 1595 C C . LEU A 1 212 ? -0.117 -4.271 26.319 1.00 87.44 212 LEU A C 1
ATOM 1597 O O . LEU A 1 212 ? 0.817 -4.383 25.531 1.00 87.44 212 LEU A O 1
ATOM 1601 N N . THR A 1 213 ? -0.438 -5.260 27.158 1.00 89.31 213 THR A N 1
ATOM 1602 C CA . THR A 1 213 ? 0.264 -6.555 27.176 1.00 89.31 213 THR A CA 1
ATOM 1603 C C . THR A 1 213 ? 0.208 -7.259 25.820 1.00 89.31 213 THR A C 1
ATOM 1605 O O . THR A 1 213 ? 1.208 -7.821 25.383 1.00 89.31 213 THR A O 1
ATOM 1608 N N . PHE A 1 214 ? -0.933 -7.184 25.125 1.00 91.94 214 PHE A N 1
ATOM 1609 C CA . PHE A 1 214 ? -1.077 -7.767 23.794 1.00 91.94 214 PHE A CA 1
ATOM 1610 C C . PHE A 1 214 ? -0.157 -7.075 22.780 1.00 91.94 214 PHE A C 1
ATOM 1612 O O . PHE A 1 214 ? 0.504 -7.749 21.998 1.00 91.94 214 PHE A O 1
ATOM 1619 N N . PHE A 1 215 ? -0.049 -5.743 22.832 1.00 91.38 215 PHE A N 1
ATOM 1620 C CA . PHE A 1 215 ? 0.873 -4.989 21.974 1.00 91.38 215 PHE A CA 1
ATOM 1621 C C . PHE A 1 215 ? 2.341 -5.340 22.244 1.00 91.38 215 PHE A C 1
ATOM 1623 O O . PHE A 1 215 ? 3.124 -5.417 21.303 1.00 91.38 215 PHE A O 1
ATOM 1630 N N . GLY A 1 216 ? 2.710 -5.630 23.496 1.00 91.44 216 GLY A N 1
ATOM 1631 C CA . GLY A 1 216 ? 4.045 -6.139 23.830 1.00 91.44 216 GLY A CA 1
ATOM 1632 C C . GLY A 1 216 ? 4.348 -7.495 23.180 1.00 91.44 216 GLY A C 1
ATOM 1633 O O . GLY A 1 216 ? 5.417 -7.678 22.601 1.00 91.44 216 GLY A O 1
ATOM 1634 N N . LEU A 1 217 ? 3.390 -8.428 23.212 1.00 93.06 217 LEU A N 1
ATOM 1635 C CA . LEU A 1 217 ? 3.514 -9.730 22.540 1.00 93.06 217 LEU A CA 1
ATOM 1636 C C . LEU A 1 217 ? 3.552 -9.591 21.016 1.00 93.06 217 LEU A C 1
ATOM 1638 O O . LEU A 1 217 ? 4.338 -10.262 20.350 1.00 93.06 217 LEU A O 1
ATOM 1642 N N . LEU A 1 218 ? 2.730 -8.700 20.464 1.00 93.88 218 LEU A N 1
ATOM 1643 C CA . LEU A 1 218 ? 2.716 -8.415 19.036 1.00 93.88 218 LEU A CA 1
ATOM 1644 C C . LEU A 1 218 ? 4.049 -7.809 18.580 1.00 93.88 218 LEU A C 1
ATOM 1646 O O . LEU A 1 218 ? 4.602 -8.265 17.583 1.00 93.88 218 LEU A O 1
ATOM 1650 N N . LYS A 1 219 ? 4.605 -6.855 19.338 1.00 93.81 219 LYS A N 1
ATOM 1651 C CA . LYS A 1 219 ? 5.938 -6.292 19.082 1.00 93.81 219 LYS A CA 1
ATOM 1652 C C . LYS A 1 219 ? 7.015 -7.377 19.074 1.00 93.81 219 LYS A C 1
ATOM 1654 O O . LYS A 1 219 ? 7.824 -7.410 18.160 1.00 93.81 219 LYS A O 1
ATOM 1659 N N . TYR A 1 220 ? 6.972 -8.315 20.020 1.00 93.25 220 TYR A N 1
ATOM 1660 C CA . TYR A 1 220 ? 7.900 -9.448 20.025 1.00 93.25 220 TYR A CA 1
ATOM 1661 C C . TYR A 1 220 ? 7.819 -10.289 18.736 1.00 93.25 220 TYR A C 1
ATOM 1663 O O . TYR A 1 220 ? 8.851 -10.673 18.187 1.00 93.25 220 TYR A O 1
ATOM 1671 N N . GLN A 1 221 ? 6.612 -10.559 18.221 1.00 93.88 221 GLN A N 1
ATOM 1672 C CA . GLN A 1 221 ? 6.464 -11.265 16.940 1.00 93.88 221 GLN A CA 1
ATOM 1673 C C . GLN A 1 221 ? 6.974 -10.427 15.759 1.00 93.88 221 GLN A C 1
ATOM 1675 O O . GLN A 1 221 ? 7.613 -10.976 14.864 1.00 93.88 221 GLN A O 1
ATOM 1680 N N . ILE A 1 222 ? 6.734 -9.113 15.764 1.00 94.88 222 ILE A N 1
ATOM 1681 C CA . ILE A 1 222 ? 7.276 -8.188 14.758 1.00 94.88 222 ILE A CA 1
ATOM 1682 C C . ILE A 1 222 ? 8.802 -8.271 14.752 1.00 94.88 222 ILE A C 1
ATOM 1684 O O . ILE A 1 222 ? 9.372 -8.601 13.718 1.00 94.88 222 ILE A O 1
ATOM 1688 N N . ASP A 1 223 ? 9.456 -8.080 15.898 1.00 92.75 223 ASP A N 1
ATOM 1689 C CA . ASP A 1 223 ? 10.920 -8.109 16.008 1.00 92.75 223 ASP A CA 1
ATOM 1690 C C . ASP A 1 223 ? 11.495 -9.457 15.536 1.00 92.75 223 ASP A C 1
ATOM 1692 O O . ASP A 1 223 ? 12.502 -9.502 14.831 1.00 92.75 223 ASP A O 1
ATOM 1696 N N . LYS A 1 224 ? 10.812 -10.565 15.852 1.00 92.44 224 LYS A N 1
ATOM 1697 C CA . LYS A 1 224 ? 11.197 -11.919 15.428 1.00 92.44 224 LYS A CA 1
ATOM 1698 C C . LYS A 1 224 ? 11.153 -12.118 13.909 1.00 92.44 224 LYS A C 1
ATOM 1700 O O . LYS A 1 224 ? 12.015 -12.808 13.370 1.00 92.44 224 LYS A O 1
ATOM 1705 N N . TYR A 1 225 ? 10.123 -11.610 13.231 1.00 94.19 225 TYR A N 1
ATOM 1706 C CA . TYR A 1 225 ? 9.916 -11.857 11.798 1.00 94.19 225 TYR A CA 1
ATOM 1707 C C . TYR A 1 225 ? 10.467 -10.747 10.901 1.00 94.19 225 TYR A C 1
ATOM 1709 O O . TYR A 1 225 ? 10.721 -11.002 9.726 1.00 94.19 225 TYR A O 1
ATOM 1717 N N . CYS A 1 226 ? 10.652 -9.536 11.426 1.00 94.81 226 CYS A N 1
ATOM 1718 C CA . CYS A 1 226 ? 11.184 -8.400 10.678 1.00 94.81 226 CYS A CA 1
ATOM 1719 C C . CYS A 1 226 ? 12.714 -8.399 10.558 1.00 94.81 226 CYS A C 1
ATOM 1721 O O . CYS A 1 226 ? 13.263 -7.509 9.913 1.00 94.81 226 CYS A O 1
ATOM 1723 N N . ASP A 1 227 ? 13.404 -9.411 11.089 1.00 90.81 227 ASP A N 1
ATOM 1724 C CA . ASP A 1 227 ? 14.735 -9.770 10.602 1.00 90.81 227 ASP A CA 1
ATOM 1725 C C . ASP A 1 227 ? 14.608 -10.478 9.242 1.00 90.81 227 ASP A C 1
ATOM 1727 O O . ASP A 1 227 ? 14.308 -11.675 9.130 1.00 90.81 227 ASP A O 1
ATOM 1731 N N . CYS A 1 228 ? 14.782 -9.685 8.187 1.00 89.81 228 CYS A N 1
ATOM 1732 C CA . CYS A 1 228 ? 14.607 -10.095 6.798 1.00 89.81 228 CYS A CA 1
ATOM 1733 C C . CYS A 1 228 ? 15.950 -10.111 6.059 1.00 89.81 228 CYS A C 1
ATOM 1735 O O . CYS A 1 228 ? 15.980 -9.990 4.829 1.00 89.81 228 CYS A O 1
ATOM 1737 N N . ALA A 1 229 ? 17.060 -10.225 6.795 1.00 91.25 229 ALA A N 1
ATOM 1738 C CA . ALA A 1 229 ? 18.390 -10.186 6.223 1.00 91.25 229 ALA A CA 1
ATOM 1739 C C . ALA A 1 229 ? 18.606 -11.362 5.261 1.00 91.25 229 ALA A C 1
ATOM 1741 O O . ALA A 1 229 ? 18.248 -12.510 5.530 1.00 91.25 229 ALA A O 1
ATOM 1742 N N . VAL A 1 230 ? 19.239 -11.075 4.124 1.00 90.75 230 VAL A N 1
ATOM 1743 C CA . VAL A 1 230 ? 19.605 -12.086 3.128 1.00 90.75 230 VAL A CA 1
ATOM 1744 C C . VAL A 1 230 ? 21.123 -12.161 3.056 1.00 90.75 230 VAL A C 1
ATOM 1746 O O . VAL A 1 230 ? 21.763 -11.350 2.389 1.00 90.75 230 VAL A O 1
ATOM 1749 N N . GLU A 1 231 ? 21.706 -13.140 3.750 1.00 81.88 231 GLU A N 1
ATOM 1750 C CA . GLU A 1 231 ? 23.164 -13.334 3.794 1.00 81.88 231 GLU A CA 1
ATOM 1751 C C . GLU A 1 231 ? 23.763 -13.651 2.417 1.00 81.88 231 GLU A C 1
ATOM 1753 O O . GLU A 1 231 ? 24.836 -13.159 2.077 1.00 81.88 231 GLU A O 1
ATOM 1758 N N . ASN A 1 232 ? 23.073 -14.481 1.625 1.00 84.62 232 ASN A N 1
ATOM 1759 C CA . ASN A 1 232 ? 23.485 -14.857 0.275 1.00 84.62 232 ASN A CA 1
ATOM 1760 C C . ASN A 1 232 ? 22.302 -14.715 -0.699 1.00 84.62 232 ASN A C 1
ATOM 1762 O O . ASN A 1 232 ? 21.453 -15.604 -0.750 1.00 84.62 232 ASN A O 1
ATOM 1766 N N . PRO A 1 233 ? 22.240 -13.631 -1.492 1.00 82.56 233 PRO A N 1
ATOM 1767 C CA . PRO A 1 233 ? 21.160 -13.401 -2.456 1.00 82.56 233 PRO A CA 1
ATOM 1768 C C . PRO A 1 233 ? 21.086 -14.421 -3.603 1.00 82.56 233 PRO A C 1
ATOM 1770 O O . PRO A 1 233 ? 20.078 -14.459 -4.307 1.00 82.56 233 PRO A O 1
ATOM 1773 N N . ASN A 1 234 ? 22.139 -15.220 -3.804 1.00 84.19 234 ASN A N 1
ATOM 1774 C CA . ASN A 1 234 ? 22.186 -16.271 -4.825 1.00 84.19 234 ASN A CA 1
ATOM 1775 C C . ASN A 1 234 ? 21.679 -17.626 -4.306 1.00 84.19 234 ASN A C 1
ATOM 1777 O O . ASN A 1 234 ? 21.531 -18.561 -5.086 1.00 84.19 234 ASN A O 1
ATOM 1781 N N . ASP A 1 235 ? 21.444 -17.746 -3.000 1.00 89.19 235 ASP A N 1
ATOM 1782 C CA . ASP A 1 235 ? 20.883 -18.941 -2.380 1.00 89.19 235 ASP A CA 1
ATOM 1783 C C . ASP A 1 235 ? 19.353 -18.824 -2.369 1.00 89.19 235 ASP A C 1
ATOM 1785 O O . ASP A 1 235 ? 18.769 -18.087 -1.568 1.00 89.19 235 ASP A O 1
ATOM 1789 N N . GLU A 1 236 ? 18.702 -19.526 -3.300 1.00 87.50 236 GLU A N 1
ATOM 1790 C CA . GLU A 1 236 ? 17.248 -19.467 -3.485 1.00 87.50 236 GLU A CA 1
ATOM 1791 C C . GLU A 1 236 ? 16.475 -19.853 -2.219 1.00 87.50 236 GLU A C 1
ATOM 1793 O O . GLU A 1 236 ? 15.427 -19.268 -1.940 1.00 87.50 236 GLU A O 1
ATOM 1798 N N . GLU A 1 237 ? 17.002 -20.780 -1.418 1.00 90.62 237 GLU A N 1
ATOM 1799 C CA . GLU A 1 237 ? 16.351 -21.241 -0.195 1.00 90.62 237 GLU A CA 1
ATOM 1800 C C . GLU A 1 237 ? 16.414 -20.173 0.902 1.00 90.62 237 GLU A C 1
ATOM 1802 O O . GLU A 1 237 ? 15.407 -19.884 1.560 1.00 90.62 237 GLU A O 1
ATOM 1807 N N . LYS A 1 238 ? 17.564 -19.501 1.054 1.00 90.25 238 LYS A N 1
ATOM 1808 C CA . LYS A 1 238 ? 17.681 -18.355 1.973 1.00 90.25 238 LYS A CA 1
ATOM 1809 C C . LYS A 1 238 ? 16.771 -17.203 1.556 1.00 90.25 238 LYS A C 1
ATOM 1811 O O . LYS A 1 238 ? 16.103 -16.618 2.409 1.00 90.25 238 LYS A O 1
ATOM 1816 N N . VAL A 1 239 ? 16.699 -16.900 0.259 1.00 89.00 239 VAL A N 1
ATOM 1817 C CA . VAL A 1 239 ? 15.803 -15.860 -0.271 1.00 89.00 239 VAL A CA 1
ATOM 1818 C C . VAL A 1 239 ? 14.337 -16.228 -0.034 1.00 89.00 239 VAL A C 1
ATOM 1820 O O . VAL A 1 239 ? 13.553 -15.376 0.390 1.00 89.00 239 VAL A O 1
ATOM 1823 N N . ARG A 1 240 ? 13.955 -17.492 -0.253 1.00 89.69 240 ARG A N 1
ATOM 1824 C CA . ARG A 1 240 ? 12.599 -17.992 0.016 1.00 89.69 240 ARG A CA 1
ATOM 1825 C C . ARG A 1 240 ? 12.229 -17.810 1.487 1.00 89.69 240 ARG A C 1
ATOM 1827 O O . ARG A 1 240 ? 11.176 -17.246 1.777 1.00 89.69 240 ARG A O 1
ATOM 1834 N N . LYS A 1 241 ? 13.112 -18.205 2.407 1.00 90.62 241 LYS A N 1
ATOM 1835 C CA . LYS A 1 241 ? 12.895 -18.043 3.851 1.00 90.62 241 LYS A CA 1
ATOM 1836 C C . LYS A 1 241 ? 12.793 -16.571 4.265 1.00 90.62 241 LYS A C 1
ATOM 1838 O O . LYS A 1 241 ? 11.891 -16.214 5.017 1.00 90.62 241 LYS A O 1
ATOM 1843 N N . ALA A 1 242 ? 13.660 -15.703 3.742 1.00 92.00 242 ALA A N 1
ATOM 1844 C CA . ALA A 1 242 ? 13.588 -14.264 4.001 1.00 92.00 242 ALA A CA 1
ATOM 1845 C C . ALA A 1 242 ? 12.280 -13.647 3.479 1.00 92.00 242 ALA A C 1
ATOM 1847 O O . ALA A 1 242 ? 11.716 -12.754 4.109 1.00 92.00 242 ALA A O 1
ATOM 1848 N N . LYS A 1 243 ? 11.754 -14.151 2.357 1.00 90.62 243 LYS A N 1
ATOM 1849 C CA . LYS A 1 243 ? 10.444 -13.753 1.825 1.00 90.62 243 LYS A CA 1
ATOM 1850 C C . LYS A 1 243 ? 9.290 -14.196 2.715 1.00 90.62 243 LYS A C 1
ATOM 1852 O O . LYS A 1 243 ? 8.390 -13.400 2.950 1.00 90.62 243 LYS A O 1
ATOM 1857 N N . GLU A 1 244 ? 9.333 -15.410 3.255 1.00 90.50 244 GLU A N 1
ATOM 1858 C CA . GLU A 1 244 ? 8.330 -15.890 4.215 1.00 90.50 244 GLU A CA 1
ATOM 1859 C C . GLU A 1 244 ? 8.345 -15.081 5.514 1.00 90.50 244 GLU A C 1
ATOM 1861 O O . GLU A 1 244 ? 7.286 -14.653 5.983 1.00 90.50 244 GLU A O 1
ATOM 1866 N N . ASN A 1 245 ? 9.538 -14.809 6.051 1.00 92.50 245 ASN A N 1
ATOM 1867 C CA . ASN A 1 245 ? 9.718 -13.905 7.186 1.00 92.50 245 ASN A CA 1
ATOM 1868 C C . ASN A 1 245 ? 9.169 -12.515 6.868 1.00 92.50 245 ASN A C 1
ATOM 1870 O O . ASN A 1 245 ? 8.415 -11.958 7.660 1.00 92.50 245 ASN A O 1
ATOM 1874 N N . SER A 1 246 ? 9.470 -11.991 5.679 1.00 93.88 246 SER A N 1
ATOM 1875 C CA . SER A 1 246 ? 8.997 -10.679 5.261 1.00 93.88 246 SER A CA 1
ATOM 1876 C C . SER A 1 246 ? 7.484 -10.594 5.135 1.00 93.88 246 SER A C 1
ATOM 1878 O O . SER A 1 246 ? 6.889 -9.640 5.636 1.00 93.88 246 SER A O 1
ATOM 1880 N N . ASP A 1 247 ? 6.844 -11.596 4.533 1.00 90.38 247 ASP A N 1
ATOM 1881 C CA . ASP A 1 247 ? 5.388 -11.656 4.466 1.00 90.38 247 ASP A CA 1
ATOM 1882 C C . ASP A 1 247 ? 4.779 -11.700 5.879 1.00 90.38 247 ASP A C 1
ATOM 1884 O O . ASP A 1 247 ? 3.804 -10.995 6.135 1.00 90.38 247 ASP A O 1
ATOM 1888 N N . ARG A 1 248 ? 5.366 -12.460 6.819 1.00 91.75 248 ARG A N 1
ATOM 1889 C CA . ARG A 1 248 ? 4.916 -12.497 8.226 1.00 91.75 248 ARG A CA 1
ATOM 1890 C C . ARG A 1 248 ? 5.121 -11.156 8.932 1.00 91.75 248 ARG A C 1
ATOM 1892 O O . ARG A 1 248 ? 4.180 -10.661 9.544 1.00 91.75 248 ARG A O 1
ATOM 1899 N N . CYS A 1 249 ? 6.302 -10.555 8.806 1.00 95.00 249 CYS A N 1
ATOM 1900 C CA . CYS A 1 249 ? 6.638 -9.238 9.347 1.00 95.00 249 CYS A CA 1
ATOM 1901 C C . CYS A 1 249 ? 5.611 -8.182 8.922 1.00 95.00 249 CYS A C 1
ATOM 1903 O O . CYS A 1 249 ? 5.009 -7.523 9.766 1.00 95.00 249 CYS A O 1
ATOM 1905 N N . LEU A 1 250 ? 5.357 -8.055 7.616 1.00 94.00 250 LEU A N 1
ATOM 1906 C CA . LEU A 1 250 ? 4.465 -7.027 7.082 1.00 94.00 250 LEU A CA 1
ATOM 1907 C C . LEU A 1 250 ? 3.002 -7.254 7.472 1.00 94.00 250 LEU A C 1
ATOM 1909 O O . LEU A 1 250 ? 2.285 -6.287 7.721 1.00 94.00 250 LEU A O 1
ATOM 1913 N N . GLU A 1 251 ? 2.556 -8.506 7.578 1.00 91.81 251 GLU A N 1
ATOM 1914 C CA . GLU A 1 251 ? 1.223 -8.807 8.105 1.00 91.81 251 GLU A CA 1
ATOM 1915 C C . GLU A 1 251 ? 1.097 -8.483 9.603 1.00 91.81 251 GLU A C 1
ATOM 1917 O O . GLU A 1 251 ? 0.077 -7.932 10.015 1.00 91.81 251 GLU A O 1
ATOM 1922 N N . PHE A 1 252 ? 2.125 -8.749 10.419 1.00 94.56 252 PHE A N 1
ATOM 1923 C CA . PHE A 1 252 ? 2.125 -8.353 11.833 1.00 94.56 252 PHE A CA 1
ATOM 1924 C C . PHE A 1 252 ? 2.183 -6.834 12.017 1.00 94.56 252 PHE A C 1
ATOM 1926 O O . PHE A 1 252 ? 1.481 -6.309 12.877 1.00 94.56 252 PHE A O 1
ATOM 1933 N N . LEU A 1 253 ? 2.942 -6.114 11.188 1.00 95.50 253 LEU A N 1
ATOM 1934 C CA . LEU A 1 253 ? 2.943 -4.646 11.167 1.00 95.50 253 LEU A CA 1
ATOM 1935 C C . LEU A 1 253 ? 1.573 -4.091 10.758 1.00 95.50 253 LEU A C 1
ATOM 1937 O O . LEU A 1 253 ? 1.103 -3.108 11.326 1.00 95.50 253 LEU A O 1
ATOM 1941 N N . ASN A 1 254 ? 0.901 -4.737 9.804 1.00 93.00 254 ASN A N 1
ATOM 1942 C CA . ASN A 1 254 ? -0.447 -4.366 9.385 1.00 93.00 254 ASN A CA 1
ATOM 1943 C C . ASN A 1 254 ? -1.490 -4.649 10.480 1.00 93.00 254 ASN A C 1
ATOM 1945 O O . ASN A 1 254 ? -2.345 -3.806 10.736 1.00 93.00 254 ASN A O 1
ATOM 1949 N N . LEU A 1 255 ? -1.381 -5.784 11.182 1.00 93.62 255 LEU A N 1
ATOM 1950 C CA . LEU A 1 255 ? -2.170 -6.084 12.382 1.00 93.62 255 LEU A CA 1
ATOM 1951 C C . LEU A 1 255 ? -1.915 -5.049 13.487 1.00 93.62 255 LEU A C 1
ATOM 1953 O O . LEU A 1 255 ? -2.859 -4.581 14.119 1.00 93.62 255 LEU A O 1
ATOM 1957 N N . TYR A 1 256 ? -0.657 -4.665 13.705 1.00 94.62 256 TYR A N 1
ATOM 1958 C CA . TYR A 1 256 ? -0.288 -3.633 14.669 1.00 94.62 256 TYR A CA 1
ATOM 1959 C C . TYR A 1 256 ? -0.949 -2.301 14.323 1.00 94.62 256 TYR A C 1
ATOM 1961 O O . TYR A 1 256 ? -1.604 -1.714 15.177 1.00 94.62 256 TYR A O 1
ATOM 1969 N N . ALA A 1 257 ? -0.865 -1.867 13.062 1.00 93.88 257 ALA A N 1
ATOM 1970 C CA . ALA A 1 257 ? -1.525 -0.654 12.591 1.00 93.88 257 ALA A CA 1
ATOM 1971 C C . ALA A 1 257 ? -3.053 -0.717 12.768 1.00 93.88 257 ALA A C 1
ATOM 1973 O O . ALA A 1 257 ? -3.636 0.226 13.303 1.00 93.88 257 ALA A O 1
ATOM 1974 N N . ASP A 1 258 ? -3.700 -1.830 12.394 1.00 91.94 258 ASP A N 1
ATOM 1975 C CA . ASP A 1 258 ? -5.145 -2.027 12.587 1.00 91.94 258 ASP A CA 1
ATOM 1976 C C . ASP A 1 258 ? -5.549 -1.819 14.057 1.00 91.94 258 ASP A C 1
ATOM 1978 O O . ASP A 1 258 ? -6.495 -1.088 14.366 1.00 91.94 258 ASP A O 1
ATOM 1982 N N . LEU A 1 259 ? -4.815 -2.449 14.978 1.00 91.94 259 LEU A N 1
ATOM 1983 C CA . LEU A 1 259 ? -5.113 -2.400 16.407 1.00 91.94 259 LEU A CA 1
ATOM 1984 C C . LEU A 1 259 ? -4.728 -1.060 17.044 1.00 91.94 259 LEU A C 1
ATOM 1986 O O . LEU A 1 259 ? -5.476 -0.577 17.895 1.00 91.94 259 LEU A O 1
ATOM 1990 N N . SER A 1 260 ? -3.621 -0.437 16.631 1.00 91.69 260 SER A N 1
ATOM 1991 C CA . SER A 1 260 ? -3.217 0.899 17.091 1.00 91.69 260 SER A CA 1
ATOM 1992 C C . SER A 1 260 ? -4.237 1.956 16.681 1.00 91.69 260 SER A C 1
ATOM 1994 O O . SER A 1 260 ? -4.661 2.748 17.525 1.00 91.69 260 SER A O 1
ATOM 1996 N N . ILE A 1 261 ? -4.709 1.938 15.427 1.00 90.56 261 ILE A N 1
ATOM 1997 C CA . ILE A 1 261 ? -5.768 2.854 14.978 1.00 90.56 261 ILE A CA 1
ATOM 1998 C C . ILE A 1 261 ? -7.052 2.602 15.775 1.00 90.56 261 ILE A C 1
ATOM 2000 O O . ILE A 1 261 ? -7.688 3.548 16.243 1.00 90.56 261 ILE A O 1
ATOM 2004 N N . LEU A 1 262 ? -7.432 1.334 15.965 1.00 87.75 262 LEU A N 1
ATOM 2005 C CA . LEU A 1 262 ? -8.624 0.989 16.736 1.00 87.75 262 LEU A CA 1
ATOM 2006 C C . LEU A 1 262 ? -8.538 1.493 18.183 1.00 87.75 262 LEU A C 1
ATOM 2008 O O . LEU A 1 262 ? -9.510 2.017 18.724 1.00 87.75 262 LEU A O 1
ATOM 2012 N N . ARG A 1 263 ? -7.375 1.348 18.814 1.00 89.88 263 ARG A N 1
ATOM 2013 C CA . ARG A 1 263 ? -7.117 1.816 20.175 1.00 89.88 263 ARG A CA 1
ATOM 2014 C C . ARG A 1 263 ? -7.182 3.339 20.273 1.00 89.88 263 ARG A C 1
ATOM 2016 O O . ARG A 1 263 ? -7.869 3.854 21.153 1.00 89.88 263 ARG A O 1
ATOM 2023 N N . GLN A 1 264 ? -6.562 4.050 19.337 1.00 87.94 264 GLN A N 1
ATOM 2024 C CA . GLN A 1 264 ? -6.633 5.510 19.260 1.00 87.94 264 GLN A CA 1
ATOM 2025 C C . GLN A 1 264 ? -8.064 6.016 19.067 1.00 87.94 264 GLN A C 1
ATOM 2027 O O . GLN A 1 264 ? -8.462 6.994 19.698 1.00 87.94 264 GLN A O 1
ATOM 2032 N N . LEU A 1 265 ? -8.859 5.319 18.256 1.00 84.38 265 LEU A N 1
ATOM 2033 C CA . LEU A 1 265 ? -10.285 5.591 18.090 1.00 84.38 265 LEU A CA 1
ATOM 2034 C C . LEU A 1 265 ? -11.057 5.480 19.409 1.00 84.38 265 LEU A C 1
ATOM 2036 O O . LEU A 1 265 ? -11.868 6.351 19.714 1.00 84.38 265 LEU A O 1
ATOM 2040 N N . LEU A 1 266 ? -10.788 4.442 20.207 1.00 84.94 266 LEU A N 1
ATOM 2041 C CA . LEU A 1 266 ? -11.416 4.265 21.520 1.00 84.94 266 LEU A CA 1
ATOM 2042 C C . LEU A 1 266 ? -10.999 5.366 22.500 1.00 84.94 266 LEU A C 1
ATOM 2044 O O . LEU A 1 266 ? -11.839 5.878 23.233 1.00 84.94 266 LEU A O 1
ATOM 2048 N N . ILE A 1 267 ? -9.721 5.755 22.507 1.00 87.31 267 ILE A N 1
ATOM 2049 C CA . ILE A 1 267 ? -9.226 6.852 23.353 1.00 87.31 267 ILE A CA 1
ATOM 2050 C C . ILE A 1 267 ? -9.865 8.183 22.938 1.00 87.31 267 ILE A C 1
ATOM 2052 O O . ILE A 1 267 ? -10.269 8.961 23.802 1.00 87.31 267 ILE A O 1
ATOM 2056 N N . ALA A 1 268 ? -10.012 8.433 21.635 1.00 83.94 268 ALA A N 1
ATOM 2057 C CA . ALA A 1 268 ? -10.700 9.616 21.130 1.00 83.94 268 ALA A CA 1
ATOM 2058 C C . ALA A 1 268 ? -12.188 9.627 21.511 1.00 83.94 268 ALA A C 1
ATOM 2060 O O . ALA A 1 268 ? -12.688 10.674 21.915 1.00 83.94 268 ALA A O 1
ATOM 2061 N N . ASP A 1 269 ? -12.878 8.484 21.455 1.00 82.19 269 ASP A N 1
ATOM 2062 C CA . ASP A 1 269 ? -14.268 8.347 21.913 1.00 82.19 269 ASP A CA 1
ATOM 2063 C C . ASP A 1 269 ? -14.394 8.638 23.423 1.00 82.19 269 ASP A C 1
ATOM 2065 O O . ASP A 1 269 ? -15.224 9.447 23.843 1.00 82.19 269 ASP A O 1
ATOM 2069 N N . MET A 1 270 ? -13.487 8.091 24.242 1.00 86.94 270 MET A N 1
ATOM 2070 C CA . MET A 1 270 ? -13.410 8.393 25.679 1.00 86.94 270 MET A CA 1
ATOM 2071 C C . MET A 1 270 ? -13.173 9.884 25.945 1.00 86.94 270 MET A C 1
ATOM 2073 O O . MET A 1 270 ? -13.905 10.498 26.722 1.00 86.94 270 MET A O 1
ATOM 2077 N N . ALA A 1 271 ? -12.178 10.487 25.287 1.00 85.25 271 ALA A N 1
ATOM 2078 C CA . ALA A 1 271 ? -11.866 11.908 25.429 1.00 85.25 271 ALA A CA 1
ATOM 2079 C C . ALA A 1 271 ? -13.048 12.786 25.017 1.00 85.25 271 ALA A C 1
ATOM 2081 O O . ALA A 1 271 ? -13.341 13.801 25.643 1.00 85.25 271 ALA A O 1
ATOM 2082 N N . SER A 1 272 ? -13.744 12.371 23.967 1.00 80.94 272 SER A N 1
ATOM 2083 C CA . SER A 1 272 ? -14.893 13.055 23.410 1.00 80.94 272 SER A CA 1
ATOM 2084 C C . SER A 1 272 ? -16.103 13.029 24.345 1.00 80.94 272 SER A C 1
ATOM 2086 O O . SER A 1 272 ? -16.727 14.072 24.563 1.00 80.94 272 SER A O 1
ATOM 2088 N N . LEU A 1 273 ? -16.381 11.889 24.979 1.00 81.19 273 LEU A N 1
ATOM 2089 C CA . LEU A 1 273 ? -17.382 11.778 26.038 1.00 81.19 273 LEU A CA 1
ATOM 2090 C C . LEU A 1 273 ? -17.027 12.666 27.243 1.00 81.19 273 LEU A C 1
ATOM 2092 O O . LEU A 1 273 ? -17.840 13.490 27.660 1.00 81.19 273 LEU A O 1
ATOM 2096 N N . VAL A 1 274 ? -15.802 12.550 27.762 1.00 82.81 274 VAL A N 1
ATOM 2097 C CA . VAL A 1 274 ? -15.330 13.308 28.935 1.00 82.81 274 VAL A CA 1
ATOM 2098 C C . VAL A 1 274 ? -15.331 14.818 28.665 1.00 82.81 274 VAL A C 1
ATOM 2100 O O . VAL A 1 274 ? -15.769 15.606 29.500 1.00 82.81 274 VAL A O 1
ATOM 2103 N N . GLY A 1 275 ? -14.910 15.246 27.475 1.00 78.31 275 GLY A N 1
ATOM 2104 C CA . GLY A 1 275 ? -14.951 16.654 27.079 1.00 78.31 275 GLY A CA 1
ATOM 2105 C C . GLY A 1 275 ? -16.376 17.190 26.931 1.00 78.31 275 GLY A C 1
ATOM 2106 O O . GLY A 1 275 ? -16.636 18.340 27.279 1.00 78.31 275 GLY A O 1
ATOM 2107 N N . SER A 1 276 ? -17.324 16.362 26.481 1.00 71.62 276 SER A N 1
ATOM 2108 C CA . SER A 1 276 ? -18.717 16.792 26.291 1.00 71.62 276 SER A CA 1
ATOM 2109 C C . SER A 1 276 ? -19.437 17.179 27.590 1.00 71.62 276 SER A C 1
ATOM 2111 O O . SER A 1 276 ? -20.380 17.964 27.541 1.00 71.62 276 SER A O 1
ATOM 2113 N N . VAL A 1 277 ? -18.956 16.705 28.745 1.00 74.50 277 VAL A N 1
ATOM 2114 C CA . VAL A 1 277 ? -19.482 17.070 30.073 1.00 74.50 277 VAL A CA 1
ATOM 2115 C C . VAL A 1 277 ? -18.686 18.191 30.759 1.00 74.50 277 VAL A C 1
ATOM 2117 O O . VAL A 1 277 ? -18.882 18.458 31.941 1.00 74.50 277 VAL A O 1
ATOM 2120 N N . GLY A 1 278 ? -17.760 18.839 30.043 1.00 74.00 278 GLY A N 1
ATOM 2121 C CA . GLY A 1 278 ? -16.981 19.977 30.544 1.00 74.00 278 GLY A CA 1
ATOM 2122 C C . GLY A 1 278 ? -15.643 19.630 31.212 1.00 74.00 278 GLY A C 1
ATOM 2123 O O . GLY A 1 278 ? -14.928 20.542 31.626 1.00 74.00 278 GLY A O 1
ATOM 2124 N N . LEU A 1 279 ? -15.240 18.354 31.269 1.00 79.50 279 LEU A N 1
ATOM 2125 C CA . LEU A 1 279 ? -13.952 17.914 31.834 1.00 79.50 279 LEU A CA 1
ATOM 2126 C C . LEU A 1 279 ? -12.804 18.030 30.808 1.00 79.50 279 LEU A C 1
ATOM 2128 O O . LEU A 1 279 ? -12.110 17.062 30.484 1.00 79.50 279 LEU A O 1
ATOM 2132 N N . ASN A 1 280 ? -12.591 19.238 30.280 1.00 80.00 280 ASN A N 1
ATOM 2133 C CA . ASN A 1 280 ? -11.678 19.484 29.155 1.00 80.00 280 ASN A CA 1
ATOM 2134 C C . ASN A 1 280 ? -10.216 19.102 29.445 1.00 80.00 280 ASN A C 1
ATOM 2136 O O . ASN A 1 280 ? -9.544 18.581 28.560 1.00 80.00 280 ASN A O 1
ATOM 2140 N N . GLY A 1 281 ? -9.720 19.316 30.670 1.00 81.12 281 GLY A N 1
ATOM 2141 C CA . GLY A 1 281 ? -8.348 18.941 31.043 1.00 81.12 281 GLY A CA 1
ATOM 2142 C C . GLY A 1 281 ? -8.105 17.432 30.943 1.00 81.12 281 GLY A C 1
ATOM 2143 O O . GLY A 1 281 ? -7.114 16.994 30.361 1.00 81.12 281 GLY A O 1
ATOM 2144 N N . THR A 1 282 ? -9.051 16.624 31.427 1.00 83.06 282 THR A N 1
ATOM 2145 C CA . THR A 1 282 ? -8.993 15.158 31.331 1.00 83.06 282 THR A CA 1
ATOM 2146 C C . THR A 1 282 ? -9.097 14.687 29.882 1.00 83.06 282 THR A C 1
ATOM 2148 O O . THR A 1 282 ? -8.359 13.791 29.474 1.00 83.06 282 THR A O 1
ATOM 2151 N N . ALA A 1 283 ? -9.952 15.323 29.077 1.00 82.88 283 ALA A N 1
ATOM 2152 C CA . ALA A 1 283 ? -10.056 15.034 27.649 1.00 82.88 283 ALA A CA 1
ATOM 2153 C C . ALA A 1 283 ? -8.750 15.339 26.891 1.00 82.88 283 ALA A C 1
ATOM 2155 O O . ALA A 1 283 ? -8.298 14.514 26.099 1.00 82.88 283 ALA A O 1
ATOM 2156 N N . ILE A 1 284 ? -8.100 16.475 27.175 1.00 83.62 284 ILE A N 1
ATOM 2157 C CA . ILE A 1 284 ? -6.779 16.820 26.618 1.00 83.62 284 ILE A CA 1
ATOM 2158 C C . ILE A 1 284 ? -5.740 15.774 27.020 1.00 83.62 284 ILE A C 1
ATOM 2160 O O . ILE A 1 284 ? -4.984 15.306 26.170 1.00 83.62 284 ILE A O 1
ATOM 2164 N N . ASN A 1 285 ? -5.725 15.361 28.290 1.00 85.50 285 ASN A N 1
ATOM 2165 C CA . ASN A 1 285 ? -4.796 14.339 28.765 1.00 85.50 285 ASN A CA 1
ATOM 2166 C C . ASN A 1 285 ? -5.003 13.004 28.036 1.00 85.50 285 ASN A C 1
ATOM 2168 O O . ASN A 1 285 ? -4.019 12.410 27.599 1.00 85.50 285 ASN A O 1
ATOM 2172 N N . LEU A 1 286 ? -6.251 12.568 27.829 1.00 87.00 286 LEU A N 1
ATOM 2173 C CA . LEU A 1 286 ? -6.568 11.378 27.031 1.00 87.00 286 LEU A CA 1
ATOM 2174 C C . LEU A 1 286 ? -6.073 11.504 25.588 1.00 87.00 286 LEU A C 1
ATOM 2176 O O . LEU A 1 286 ? -5.388 10.610 25.099 1.00 87.00 286 LEU A O 1
ATOM 2180 N N . LEU A 1 287 ? -6.351 12.622 24.915 1.00 84.62 287 LEU A N 1
ATOM 2181 C CA . LEU A 1 287 ? -5.855 12.849 23.554 1.00 84.62 287 LEU A CA 1
ATOM 2182 C C . LEU A 1 287 ? -4.324 12.867 23.503 1.00 84.62 287 LEU A C 1
ATOM 2184 O O . LEU A 1 287 ? -3.741 12.314 22.574 1.00 84.62 287 LEU A O 1
ATOM 2188 N N . SER A 1 288 ? -3.659 13.413 24.523 1.00 83.50 288 SER A N 1
ATOM 2189 C CA . SER A 1 288 ? -2.196 13.398 24.607 1.00 83.50 288 SER A CA 1
ATOM 2190 C C . SER A 1 288 ? -1.619 11.978 24.693 1.00 83.50 288 SER A C 1
ATOM 2192 O O . SER A 1 288 ? -0.487 11.762 24.260 1.00 83.50 288 SER A O 1
ATOM 2194 N N . LEU A 1 289 ? -2.382 10.995 25.203 1.00 84.69 289 LEU A N 1
ATOM 2195 C CA . LEU A 1 289 ? -1.972 9.587 25.179 1.00 84.69 289 LEU A CA 1
ATOM 2196 C C . LEU A 1 289 ? -1.870 9.067 23.746 1.00 84.69 289 LEU A C 1
ATOM 2198 O O . LEU A 1 289 ? -0.908 8.371 23.448 1.00 84.69 289 LEU A O 1
ATOM 2202 N N . THR A 1 290 ? -2.791 9.448 22.853 1.00 83.88 290 THR A N 1
ATOM 2203 C CA . THR A 1 290 ? -2.728 9.025 21.441 1.00 83.88 290 THR A CA 1
ATOM 2204 C C . THR A 1 290 ? -1.446 9.508 20.765 1.00 83.88 290 THR A C 1
ATOM 2206 O O . THR A 1 290 ? -0.836 8.772 19.998 1.00 83.88 290 THR A O 1
ATOM 2209 N N . GLU A 1 291 ? -0.974 10.711 21.098 1.00 78.94 291 GLU A N 1
ATOM 2210 C CA . GLU A 1 291 ? 0.264 11.251 20.533 1.00 78.94 291 GLU A CA 1
ATOM 2211 C C . GLU A 1 291 ? 1.508 10.563 21.120 1.00 78.94 291 GLU A C 1
ATOM 2213 O O . GLU A 1 291 ? 2.455 10.267 20.396 1.00 78.94 291 GLU A O 1
ATOM 2218 N N . LYS A 1 292 ? 1.489 10.226 22.417 1.00 82.81 292 LYS A N 1
ATOM 2219 C CA . LYS A 1 292 ? 2.545 9.412 23.045 1.00 82.81 292 LYS A CA 1
ATOM 2220 C C . LYS A 1 292 ? 2.605 7.998 22.461 1.00 82.81 292 LYS A C 1
ATOM 2222 O O . LYS A 1 292 ? 3.700 7.479 22.262 1.00 82.81 292 LYS A O 1
ATOM 2227 N N . GLU A 1 293 ? 1.455 7.394 22.163 1.00 84.00 293 GLU A N 1
ATOM 2228 C CA . GLU A 1 293 ? 1.378 6.100 21.475 1.00 84.00 293 GLU A CA 1
ATOM 2229 C C . GLU A 1 293 ? 1.990 6.187 20.079 1.00 84.00 293 GLU A C 1
ATOM 2231 O O . GLU A 1 293 ? 2.845 5.375 19.745 1.00 84.00 293 GLU A O 1
ATOM 2236 N N . LYS A 1 294 ? 1.664 7.227 19.303 1.00 84.25 294 LYS A N 1
ATOM 2237 C CA . LYS A 1 294 ? 2.283 7.443 17.988 1.00 84.25 294 LYS A CA 1
ATOM 2238 C C . LYS A 1 294 ? 3.805 7.542 18.054 1.00 84.25 294 LYS A C 1
ATOM 2240 O O . LYS A 1 294 ? 4.466 7.000 17.177 1.00 84.25 294 LYS A O 1
ATOM 2245 N N . ILE A 1 295 ? 4.368 8.201 19.070 1.00 82.50 295 ILE A N 1
ATOM 2246 C CA . ILE A 1 295 ? 5.828 8.256 19.259 1.00 82.50 295 ILE A CA 1
ATOM 2247 C C . ILE A 1 295 ? 6.396 6.843 19.449 1.00 82.50 295 ILE A C 1
ATOM 2249 O O . ILE A 1 295 ? 7.349 6.486 18.767 1.00 82.50 295 ILE A O 1
ATOM 2253 N N . SER A 1 296 ? 5.783 6.021 20.306 1.00 84.12 296 SER A N 1
ATOM 2254 C CA . SER A 1 296 ? 6.198 4.621 20.486 1.00 84.12 296 SER A CA 1
ATOM 2255 C C . SER A 1 296 ? 6.019 3.782 19.214 1.00 84.12 296 SER A C 1
ATOM 2257 O O . SER A 1 296 ? 6.786 2.853 18.970 1.00 84.12 296 SER A O 1
ATOM 2259 N N . ASP A 1 297 ? 5.003 4.087 18.410 1.00 89.31 297 ASP A N 1
ATOM 2260 C CA . ASP A 1 297 ? 4.710 3.374 17.169 1.00 89.31 297 ASP A CA 1
ATOM 2261 C C . ASP A 1 297 ? 5.702 3.739 16.055 1.00 89.31 297 ASP A C 1
ATOM 2263 O O . ASP A 1 297 ? 5.993 2.898 15.201 1.00 89.31 297 ASP A O 1
ATOM 2267 N N . LYS A 1 298 ? 6.283 4.951 16.080 1.00 86.88 298 LYS A N 1
ATOM 2268 C CA . LYS A 1 298 ? 7.378 5.331 15.173 1.00 86.88 298 LYS A CA 1
ATOM 2269 C C . LYS A 1 298 ? 8.550 4.363 15.305 1.00 86.88 298 LYS A C 1
ATOM 2271 O O . LYS A 1 298 ? 9.013 3.876 14.281 1.00 86.88 298 LYS A O 1
ATOM 2276 N N . ASP A 1 299 ? 8.956 3.999 16.521 1.00 82.19 299 ASP A N 1
ATOM 2277 C CA . ASP A 1 299 ? 10.075 3.067 16.744 1.00 82.19 299 ASP A CA 1
ATOM 2278 C C . ASP A 1 299 ? 9.852 1.689 16.097 1.00 82.19 299 ASP A C 1
ATOM 2280 O O . ASP A 1 299 ? 10.808 0.995 15.761 1.00 82.19 299 ASP A O 1
ATOM 2284 N N . ILE A 1 300 ? 8.591 1.288 15.912 1.00 89.88 300 ILE A N 1
ATOM 2285 C CA . ILE A 1 300 ? 8.218 -0.007 15.330 1.00 89.88 300 ILE A CA 1
ATOM 2286 C C . ILE A 1 300 ? 8.063 0.098 13.809 1.00 89.88 300 ILE A C 1
ATOM 2288 O O . ILE A 1 300 ? 8.396 -0.842 13.092 1.00 89.88 300 ILE A O 1
ATOM 2292 N N . LEU A 1 301 ? 7.541 1.219 13.297 1.00 91.12 301 LEU A N 1
ATOM 2293 C CA . LEU A 1 301 ? 7.136 1.343 11.892 1.00 91.12 301 LEU A CA 1
ATOM 2294 C C . LEU A 1 301 ? 8.116 2.146 11.022 1.00 91.12 301 LEU A C 1
ATOM 2296 O O . LEU A 1 301 ? 8.167 1.926 9.812 1.00 91.12 301 LEU A O 1
ATOM 2300 N N . PHE A 1 302 ? 8.896 3.074 11.588 1.00 88.44 302 PHE A N 1
ATOM 2301 C CA . PHE A 1 302 ? 9.712 4.015 10.804 1.00 88.44 302 PHE A CA 1
ATOM 2302 C C . PHE A 1 302 ? 10.893 3.375 10.088 1.00 88.44 302 PHE A C 1
ATOM 2304 O O . PHE A 1 302 ? 11.362 3.951 9.105 1.00 88.44 302 PHE A O 1
ATOM 2311 N N . PHE A 1 303 ? 11.326 2.174 10.485 1.00 90.44 303 PHE A N 1
ATOM 2312 C CA . PHE A 1 303 ? 12.351 1.453 9.730 1.00 90.44 303 PHE A CA 1
ATOM 2313 C C . PHE A 1 303 ? 11.945 1.278 8.255 1.00 90.44 303 PHE A C 1
ATOM 2315 O O . PHE A 1 303 ? 12.810 1.290 7.383 1.00 90.44 303 PHE A O 1
ATOM 2322 N N . LEU A 1 304 ? 10.635 1.199 7.958 1.00 92.06 304 LEU A N 1
ATOM 2323 C CA . LEU A 1 304 ? 10.097 1.119 6.596 1.00 92.06 304 LEU A CA 1
ATOM 2324 C C . LEU A 1 304 ? 10.487 2.310 5.712 1.00 92.06 304 LEU A C 1
ATOM 2326 O O . LEU A 1 304 ? 10.465 2.186 4.491 1.00 92.06 304 LEU A O 1
ATOM 2330 N N . LEU A 1 305 ? 10.835 3.451 6.306 1.00 88.88 305 LEU A N 1
ATOM 2331 C CA . LEU A 1 305 ? 11.176 4.688 5.602 1.00 88.88 305 LEU A CA 1
ATOM 2332 C C . LEU A 1 305 ? 12.678 5.005 5.623 1.00 88.88 305 LEU A C 1
ATOM 2334 O O . LEU A 1 305 ? 13.095 5.999 5.025 1.00 88.88 305 LEU A O 1
ATOM 2338 N N . ASP A 1 306 ? 13.482 4.173 6.290 1.00 88.75 306 ASP A N 1
ATOM 2339 C CA . ASP A 1 306 ? 14.914 4.389 6.497 1.00 88.75 306 ASP A CA 1
ATOM 2340 C C . ASP A 1 306 ? 15.728 3.115 6.195 1.00 88.75 306 ASP A C 1
ATOM 2342 O O . ASP A 1 306 ? 16.256 2.453 7.097 1.00 88.75 306 ASP A O 1
ATOM 2346 N N . PRO A 1 307 ? 15.865 2.744 4.911 1.00 92.12 307 PRO A N 1
ATOM 2347 C CA . PRO A 1 307 ? 16.638 1.568 4.533 1.00 92.12 307 PRO A CA 1
ATOM 2348 C C . PRO A 1 307 ? 18.142 1.721 4.781 1.00 92.12 307 PRO A C 1
ATOM 2350 O O . PRO A 1 307 ? 18.854 0.713 4.783 1.00 92.12 307 PRO A O 1
ATOM 2353 N N . ILE A 1 308 ? 18.667 2.940 4.974 1.00 90.62 308 ILE A N 1
ATOM 2354 C CA . ILE A 1 308 ? 20.110 3.120 5.171 1.00 90.62 308 ILE A CA 1
ATOM 2355 C C . ILE A 1 308 ? 20.533 2.633 6.562 1.00 90.62 308 ILE A C 1
ATOM 2357 O O . ILE A 1 308 ? 21.492 1.859 6.650 1.00 90.62 308 ILE A O 1
ATOM 2361 N N . ASN A 1 309 ? 19.769 2.981 7.602 1.00 90.38 309 ASN A N 1
ATOM 2362 C CA . ASN A 1 309 ? 20.074 2.609 8.987 1.00 90.38 309 ASN A CA 1
ATOM 2363 C C . ASN A 1 309 ? 19.520 1.231 9.392 1.00 90.38 309 ASN A C 1
ATOM 2365 O O . ASN A 1 309 ? 19.977 0.663 10.378 1.00 90.38 309 ASN A O 1
ATOM 2369 N N . ASN A 1 310 ? 18.600 0.655 8.611 1.00 92.38 310 ASN A N 1
ATOM 2370 C CA . ASN A 1 310 ? 17.925 -0.610 8.926 1.00 92.38 310 ASN A CA 1
ATOM 2371 C C . ASN A 1 310 ? 18.317 -1.716 7.936 1.00 92.38 310 ASN A C 1
ATOM 2373 O O . ASN A 1 310 ? 17.516 -2.162 7.111 1.00 92.38 310 ASN A O 1
ATOM 2377 N N . LYS A 1 311 ? 19.600 -2.113 7.965 1.00 92.25 311 LYS A N 1
ATOM 2378 C CA . LYS A 1 311 ? 20.201 -3.040 6.987 1.00 92.25 311 LYS A CA 1
ATOM 2379 C C . LYS A 1 311 ? 19.474 -4.383 6.912 1.00 92.25 311 LYS A C 1
ATOM 2381 O O . LYS A 1 311 ? 19.204 -4.854 5.807 1.00 92.25 311 LYS A O 1
ATOM 2386 N N . ASP A 1 312 ? 19.165 -4.969 8.059 1.00 91.94 312 ASP A N 1
ATOM 2387 C CA . ASP A 1 312 ? 18.587 -6.314 8.148 1.00 91.94 312 ASP A CA 1
ATOM 2388 C C . ASP A 1 312 ? 17.108 -6.321 7.724 1.00 91.94 312 ASP A C 1
ATOM 2390 O O . ASP A 1 312 ? 16.569 -7.324 7.266 1.00 91.94 312 ASP A O 1
ATOM 2394 N N . GLN A 1 313 ? 16.467 -5.153 7.741 1.00 94.88 313 GLN A N 1
ATOM 2395 C CA . GLN A 1 313 ? 15.086 -4.955 7.325 1.00 94.88 313 GLN A CA 1
ATOM 2396 C C . GLN A 1 313 ? 14.949 -4.554 5.848 1.00 94.88 313 GLN A C 1
ATOM 2398 O O . GLN A 1 313 ? 13.834 -4.556 5.329 1.00 94.88 313 GLN A O 1
ATOM 2403 N N . ARG A 1 314 ? 16.031 -4.221 5.124 1.00 94.00 314 ARG A N 1
ATOM 2404 C CA . ARG A 1 314 ? 15.952 -3.683 3.743 1.00 94.00 314 ARG A CA 1
ATOM 2405 C C . ARG A 1 314 ? 15.137 -4.538 2.785 1.00 94.00 314 ARG A C 1
ATOM 2407 O O . ARG A 1 314 ? 14.379 -4.003 1.978 1.00 94.00 314 ARG A O 1
ATOM 2414 N N . PHE A 1 315 ? 15.257 -5.858 2.889 1.00 95.00 315 PHE A N 1
ATOM 2415 C CA . PHE A 1 315 ? 14.467 -6.761 2.060 1.00 95.00 315 PHE A CA 1
ATOM 2416 C C . PHE A 1 315 ? 12.967 -6.635 2.360 1.00 95.00 315 PHE A C 1
ATOM 2418 O O . PHE A 1 315 ? 12.157 -6.589 1.435 1.00 95.00 315 PHE A O 1
ATOM 2425 N N . CYS A 1 316 ? 12.608 -6.498 3.640 1.00 95.50 316 CYS A N 1
ATOM 2426 C CA . CYS A 1 316 ? 11.249 -6.212 4.092 1.00 95.50 316 CYS A CA 1
ATOM 2427 C C . CYS A 1 316 ? 10.729 -4.866 3.584 1.00 95.50 316 CYS A C 1
ATOM 2429 O O . CYS A 1 316 ? 9.601 -4.794 3.096 1.00 95.50 316 CYS A O 1
ATOM 2431 N N . ILE A 1 317 ? 11.568 -3.828 3.609 1.00 95.00 317 ILE A N 1
ATOM 2432 C CA . ILE A 1 317 ? 11.259 -2.513 3.029 1.00 95.00 317 ILE A CA 1
ATOM 2433 C C . ILE A 1 317 ? 10.955 -2.658 1.533 1.00 95.00 317 ILE A C 1
ATOM 2435 O O . ILE A 1 317 ? 9.936 -2.164 1.048 1.00 95.00 317 ILE A O 1
ATOM 2439 N N . ALA A 1 318 ? 11.791 -3.397 0.800 1.00 94.50 318 ALA A N 1
ATOM 2440 C CA . ALA A 1 318 ? 11.562 -3.659 -0.614 1.00 94.50 318 ALA A CA 1
ATOM 2441 C C . ALA A 1 318 ? 10.246 -4.419 -0.861 1.00 94.50 318 ALA A C 1
ATOM 2443 O O . ALA A 1 318 ? 9.508 -4.057 -1.776 1.00 94.50 318 ALA A O 1
ATOM 2444 N N . GLN A 1 319 ? 9.908 -5.426 -0.043 1.00 93.06 319 GLN A N 1
ATOM 2445 C CA . GLN A 1 319 ? 8.632 -6.143 -0.176 1.00 93.06 319 GLN A CA 1
ATOM 2446 C C . GLN A 1 319 ? 7.421 -5.250 0.143 1.00 93.06 319 GLN A C 1
ATOM 2448 O O . GLN A 1 319 ? 6.413 -5.330 -0.559 1.00 93.06 319 GLN A O 1
ATOM 2453 N N . TYR A 1 320 ? 7.521 -4.372 1.148 1.00 93.00 320 TYR A N 1
ATOM 2454 C CA . TYR A 1 320 ? 6.458 -3.437 1.533 1.00 93.00 320 TYR A CA 1
ATOM 2455 C C . TYR A 1 320 ? 6.068 -2.507 0.381 1.00 93.00 320 TYR A C 1
ATOM 2457 O O . TYR A 1 320 ? 4.897 -2.434 0.003 1.00 93.00 320 TYR A O 1
ATOM 2465 N N . PHE A 1 321 ? 7.058 -1.857 -0.234 1.00 89.81 321 PHE A N 1
ATOM 2466 C CA . PHE A 1 321 ? 6.840 -1.015 -1.413 1.00 89.81 321 PHE A CA 1
ATOM 2467 C C . PHE A 1 321 ? 6.593 -1.825 -2.686 1.00 89.81 321 PHE A C 1
ATOM 2469 O O . PHE A 1 321 ? 6.207 -1.262 -3.710 1.00 89.81 321 PHE A O 1
ATOM 2476 N N . GLY A 1 322 ? 6.804 -3.141 -2.651 1.00 86.38 322 GLY A N 1
ATOM 2477 C CA . GLY A 1 322 ? 6.638 -4.009 -3.804 1.00 86.38 322 GLY A CA 1
ATOM 2478 C C . GLY A 1 322 ? 5.198 -4.135 -4.273 1.00 86.38 322 GLY A C 1
ATOM 2479 O O . GLY A 1 322 ? 4.952 -4.207 -5.472 1.00 86.38 322 GLY A O 1
ATOM 2480 N N . VAL A 1 323 ? 4.238 -4.080 -3.350 1.00 84.06 323 VAL A N 1
ATOM 2481 C CA . VAL A 1 323 ? 2.815 -4.253 -3.662 1.00 84.06 323 VAL A CA 1
ATOM 2482 C C . VAL A 1 323 ? 2.025 -3.058 -3.117 1.00 84.06 323 VAL A C 1
ATOM 2484 O O . VAL A 1 323 ? 1.525 -3.110 -1.988 1.00 84.06 323 VAL A O 1
ATOM 2487 N N . PRO A 1 324 ? 1.896 -1.960 -3.891 1.00 80.81 324 PRO A N 1
ATOM 2488 C CA . PRO A 1 324 ? 1.114 -0.801 -3.484 1.00 80.81 324 PRO A CA 1
ATOM 2489 C C . PRO A 1 324 ? -0.324 -1.212 -3.148 1.00 80.81 324 PRO A C 1
ATOM 2491 O O . PRO A 1 324 ? -0.901 -2.097 -3.783 1.00 80.81 324 PRO A O 1
ATOM 2494 N N . GLY A 1 325 ? -0.885 -0.614 -2.095 1.00 76.31 325 GLY A N 1
ATOM 2495 C CA . GLY A 1 325 ? -2.229 -0.931 -1.612 1.00 76.31 325 GLY A CA 1
ATOM 2496 C C . GLY A 1 325 ? -2.417 -2.298 -0.937 1.00 76.31 325 GLY A C 1
ATOM 2497 O O . GLY A 1 325 ? -3.524 -2.560 -0.471 1.00 76.31 325 GLY A O 1
ATOM 2498 N N . LYS A 1 326 ? -1.393 -3.169 -0.831 1.00 81.75 326 LYS A N 1
ATOM 2499 C CA . LYS A 1 326 ? -1.517 -4.467 -0.122 1.00 81.75 326 LYS A CA 1
ATOM 2500 C C . LYS A 1 326 ? -1.806 -4.286 1.370 1.00 81.75 326 LYS A C 1
ATOM 2502 O O . LYS A 1 326 ? -2.599 -5.035 1.933 1.00 81.75 326 LYS A O 1
ATOM 2507 N N . TYR A 1 327 ? -1.189 -3.277 1.984 1.00 85.62 327 TYR A N 1
ATOM 2508 C CA . TYR A 1 327 ? -1.298 -2.972 3.413 1.00 85.62 327 TYR A CA 1
ATOM 2509 C C . TYR A 1 327 ? -1.906 -1.574 3.616 1.00 85.62 327 TYR A C 1
ATOM 2511 O O . TYR A 1 327 ? -1.194 -0.647 4.001 1.00 85.62 327 TYR A O 1
ATOM 2519 N N . PRO A 1 328 ? -3.199 -1.373 3.298 1.00 80.69 328 PRO A N 1
ATOM 2520 C CA . PRO A 1 328 ? -3.793 -0.037 3.233 1.00 80.69 328 PRO A CA 1
ATOM 2521 C C . PRO A 1 328 ? -3.841 0.662 4.598 1.00 80.69 328 PRO A C 1
ATOM 2523 O O . PRO A 1 328 ? -3.634 1.871 4.676 1.00 80.69 328 PRO A O 1
ATOM 2526 N N . THR A 1 329 ? -4.075 -0.084 5.680 1.00 87.12 329 THR A N 1
ATOM 2527 C CA . THR A 1 329 ? -4.108 0.462 7.042 1.00 87.12 329 THR A CA 1
ATOM 2528 C C . THR A 1 329 ? -2.709 0.775 7.558 1.00 87.12 329 THR A C 1
ATOM 2530 O O . THR A 1 329 ? -2.508 1.872 8.069 1.00 87.12 329 THR A O 1
ATOM 2533 N N . LEU A 1 330 ? -1.718 -0.098 7.329 1.00 91.81 330 LEU A N 1
ATOM 2534 C CA . LEU A 1 330 ? -0.305 0.214 7.590 1.00 91.81 330 LEU A CA 1
ATOM 2535 C C . LEU A 1 330 ? 0.165 1.460 6.826 1.00 91.81 330 LEU A C 1
ATOM 2537 O O . LEU A 1 330 ? 0.790 2.335 7.417 1.00 91.81 330 LEU A O 1
ATOM 2541 N N . GLN A 1 331 ? -0.163 1.567 5.535 1.00 88.12 331 GLN A N 1
ATOM 2542 C CA . GLN A 1 331 ? 0.200 2.713 4.692 1.00 88.12 331 GLN A CA 1
ATOM 2543 C C . GLN A 1 331 ? -0.393 4.019 5.221 1.00 88.12 331 GLN A C 1
ATOM 2545 O O . GLN A 1 331 ? 0.329 5.002 5.390 1.00 88.12 331 GLN A O 1
ATOM 2550 N N . ALA A 1 332 ? -1.692 4.024 5.519 1.00 85.50 332 ALA A N 1
ATOM 2551 C CA . ALA A 1 332 ? -2.353 5.194 6.080 1.00 85.50 332 ALA A CA 1
ATOM 2552 C C . ALA A 1 332 ? -1.806 5.552 7.466 1.00 85.50 332 ALA A C 1
ATOM 2554 O O . ALA A 1 332 ? -1.593 6.730 7.757 1.00 85.50 332 ALA A O 1
ATOM 2555 N N . TYR A 1 333 ? -1.533 4.547 8.305 1.00 89.94 333 TYR A N 1
ATOM 2556 C CA . TYR A 1 333 ? -1.005 4.783 9.639 1.00 89.94 333 TYR A CA 1
ATOM 2557 C C . TYR A 1 333 ? 0.401 5.371 9.597 1.00 89.94 333 TYR A C 1
ATOM 2559 O O . TYR A 1 333 ? 0.632 6.427 10.183 1.00 89.94 333 TYR A O 1
ATOM 2567 N N . LEU A 1 334 ? 1.303 4.773 8.817 1.00 87.81 334 LEU A N 1
ATOM 2568 C CA . LEU A 1 334 ? 2.654 5.285 8.604 1.00 87.81 334 LEU A CA 1
ATOM 2569 C C . LEU A 1 334 ? 2.632 6.723 8.061 1.00 87.81 334 LEU A C 1
ATOM 2571 O O . LEU A 1 334 ? 3.373 7.569 8.555 1.00 87.81 334 LEU A O 1
ATOM 2575 N N . GLY A 1 335 ? 1.732 7.026 7.118 1.00 81.94 335 GLY A N 1
ATOM 2576 C CA . GLY A 1 335 ? 1.524 8.386 6.611 1.00 81.94 335 GLY A CA 1
ATOM 2577 C C . GLY A 1 335 ? 1.013 9.377 7.665 1.00 81.94 335 GLY A C 1
ATOM 2578 O O . GLY A 1 335 ? 1.375 10.549 7.636 1.00 81.94 335 GLY A O 1
ATOM 2579 N N . SER A 1 336 ? 0.212 8.928 8.636 1.00 80.25 336 SER A N 1
ATOM 2580 C CA . SER A 1 336 ? -0.205 9.781 9.760 1.00 80.25 336 SER A CA 1
ATOM 2581 C C . SER A 1 336 ? 0.931 10.051 10.753 1.00 80.25 336 SER A C 1
ATOM 2583 O O . SER A 1 336 ? 1.007 11.136 11.330 1.00 80.25 336 SER A O 1
ATOM 2585 N N . LEU A 1 337 ? 1.846 9.091 10.926 1.00 79.69 337 LEU A N 1
ATOM 2586 C CA . LEU A 1 337 ? 2.987 9.213 11.834 1.00 79.69 337 LEU A CA 1
ATOM 2587 C C . LEU A 1 337 ? 4.050 10.184 11.309 1.00 79.69 337 LEU A C 1
ATOM 2589 O O . LEU A 1 337 ? 4.708 10.846 12.107 1.00 79.69 337 LEU A O 1
ATOM 2593 N N . THR A 1 338 ? 4.213 10.305 9.990 1.00 66.69 338 THR A N 1
ATOM 2594 C CA . THR A 1 338 ? 5.140 11.280 9.385 1.00 66.69 338 THR A CA 1
ATOM 2595 C C . THR A 1 338 ? 4.642 12.724 9.485 1.00 66.69 338 THR A C 1
ATOM 2597 O O . THR A 1 338 ? 5.443 13.650 9.385 1.00 66.69 338 THR A O 1
ATOM 2600 N N . GLN A 1 339 ? 3.341 12.929 9.718 1.00 60.38 339 GLN A N 1
ATOM 2601 C CA . GLN A 1 339 ? 2.727 14.247 9.921 1.00 60.38 339 GLN A CA 1
ATOM 2602 C C . GLN A 1 339 ? 2.652 14.651 11.406 1.00 60.38 339 GLN A C 1
ATOM 2604 O O . GLN A 1 339 ? 2.617 15.841 11.726 1.00 60.38 339 GLN A O 1
ATOM 2609 N N . ALA A 1 340 ? 2.623 13.674 12.318 1.00 50.31 340 ALA A N 1
ATOM 2610 C CA . ALA A 1 340 ? 2.473 13.870 13.755 1.00 50.31 340 ALA A CA 1
ATOM 2611 C C . ALA A 1 340 ? 3.835 14.083 14.455 1.00 50.31 340 ALA A C 1
ATOM 2613 O O . ALA A 1 340 ? 4.667 13.184 14.497 1.00 50.31 340 ALA A O 1
ATOM 2614 N N . SER A 1 341 ? 4.026 15.281 15.014 1.00 42.28 341 SER A N 1
ATOM 2615 C CA . SER A 1 341 ? 5.032 15.720 16.002 1.00 42.28 341 SER A CA 1
ATOM 2616 C C . SER A 1 341 ? 6.547 15.713 15.688 1.00 42.28 341 SER A C 1
ATOM 2618 O O . SER A 1 341 ? 7.170 14.717 15.321 1.00 42.28 341 SER A O 1
ATOM 2620 N N . THR A 1 342 ? 7.123 16.882 16.022 1.00 37.19 342 THR A N 1
ATOM 2621 C CA . THR A 1 342 ? 8.528 17.346 16.036 1.00 37.19 342 THR A CA 1
ATOM 2622 C C . THR A 1 342 ? 9.155 17.581 14.664 1.00 37.19 342 THR A C 1
ATOM 2624 O O . THR A 1 342 ? 9.178 16.703 13.818 1.00 37.19 342 THR A O 1
ATOM 2627 N N . GLY A 1 343 ? 9.639 18.808 14.436 1.00 41.69 343 GLY A N 1
ATOM 2628 C CA . GLY A 1 343 ? 10.171 19.313 13.165 1.00 41.69 343 GLY A CA 1
ATOM 2629 C C . GLY A 1 343 ? 11.468 18.665 12.669 1.00 41.69 343 GLY A C 1
ATOM 2630 O O . GLY A 1 343 ? 12.261 19.343 12.019 1.00 41.69 343 GLY A O 1
ATOM 2631 N N . GLU A 1 344 ? 11.694 17.382 12.944 1.00 40.16 344 GLU A N 1
ATOM 2632 C CA . GLU A 1 344 ? 12.642 16.587 12.178 1.00 40.16 344 GLU A CA 1
ATOM 2633 C C . GLU A 1 344 ? 11.981 16.171 10.868 1.00 40.16 344 GLU A C 1
ATOM 2635 O O . GLU A 1 344 ? 11.115 15.301 10.791 1.00 40.16 344 GLU A O 1
ATOM 2640 N N . ILE A 1 345 ? 12.399 16.859 9.812 1.00 44.78 345 ILE A N 1
ATOM 2641 C CA . ILE A 1 345 ? 12.133 16.479 8.434 1.00 44.78 345 ILE A CA 1
ATOM 2642 C C . ILE A 1 345 ? 12.624 15.037 8.289 1.00 44.78 345 ILE A C 1
ATOM 2644 O O . ILE A 1 345 ? 13.830 14.803 8.374 1.00 44.78 345 ILE A O 1
ATOM 2648 N N . VAL A 1 346 ? 11.714 14.084 8.047 1.00 53.53 346 VAL A N 1
ATOM 2649 C CA . VAL A 1 346 ? 12.086 12.765 7.514 1.00 53.53 346 VAL A CA 1
ATOM 2650 C C . VAL A 1 346 ? 13.007 13.048 6.338 1.00 53.53 346 VAL A C 1
ATOM 2652 O O . VAL A 1 346 ? 12.575 13.645 5.349 1.00 53.53 346 VAL A O 1
ATOM 2655 N N . THR A 1 347 ? 14.300 12.759 6.499 1.00 55.66 347 THR A N 1
ATOM 2656 C CA . THR A 1 347 ? 15.309 13.232 5.551 1.00 55.66 347 THR A CA 1
ATOM 2657 C C . THR A 1 347 ? 14.910 12.792 4.143 1.00 55.66 347 THR A C 1
ATOM 2659 O O . THR A 1 347 ? 14.735 11.604 3.872 1.00 55.66 347 THR A O 1
ATOM 2662 N N . LYS A 1 348 ? 14.694 13.753 3.240 1.00 79.56 348 LYS A N 1
ATOM 2663 C CA . LYS A 1 348 ? 14.281 13.468 1.863 1.00 79.56 348 LYS A CA 1
ATOM 2664 C C . LYS A 1 348 ? 15.505 13.052 1.070 1.00 79.56 348 LYS A C 1
ATOM 2666 O O . LYS A 1 348 ? 16.230 13.902 0.568 1.00 79.56 348 LYS A O 1
ATOM 2671 N N . HIS A 1 349 ? 15.735 11.752 0.977 1.00 89.62 349 HIS A N 1
ATOM 2672 C CA . HIS A 1 349 ? 16.900 11.201 0.308 1.00 89.62 349 HIS A CA 1
ATOM 2673 C C . HIS A 1 349 ? 16.513 10.078 -0.652 1.00 89.62 349 HIS A C 1
ATOM 2675 O O . HIS A 1 349 ? 15.368 9.635 -0.722 1.00 89.62 349 HIS A O 1
ATOM 2681 N N . VAL A 1 350 ? 17.489 9.639 -1.432 1.00 95.00 350 VAL A N 1
ATOM 2682 C CA . VAL A 1 350 ? 17.391 8.455 -2.282 1.00 95.00 350 VAL A CA 1
ATOM 2683 C C . VAL A 1 350 ? 18.452 7.477 -1.804 1.00 95.00 350 VAL A C 1
ATOM 2685 O O . VAL A 1 350 ? 19.564 7.888 -1.486 1.00 95.00 350 VAL A O 1
ATOM 2688 N N . VAL A 1 351 ? 18.132 6.190 -1.731 1.00 95.62 351 VAL A N 1
ATOM 2689 C CA . VAL A 1 351 ? 19.125 5.152 -1.419 1.00 95.62 351 VAL A CA 1
ATOM 2690 C C . VAL A 1 351 ? 19.308 4.284 -2.644 1.00 95.62 351 VAL A C 1
ATOM 2692 O O . VAL A 1 351 ? 18.339 3.728 -3.147 1.00 95.62 351 VAL A O 1
ATOM 2695 N N . ILE A 1 352 ? 20.543 4.166 -3.118 1.00 96.44 352 ILE A N 1
ATOM 2696 C CA . ILE A 1 352 ? 20.928 3.251 -4.195 1.00 96.44 352 ILE A CA 1
ATOM 2697 C C . ILE A 1 352 ? 21.603 2.021 -3.596 1.00 96.44 352 ILE A C 1
ATOM 2699 O O . ILE A 1 352 ? 22.338 2.141 -2.618 1.00 96.44 352 ILE A O 1
ATOM 2703 N N . CYS A 1 353 ? 21.367 0.846 -4.168 1.00 95.81 353 CYS A N 1
ATOM 2704 C CA . CYS A 1 353 ? 21.928 -0.414 -3.694 1.00 95.81 353 CYS A CA 1
ATOM 2705 C C . CYS A 1 353 ? 22.493 -1.247 -4.850 1.00 95.81 353 CYS A C 1
ATOM 2707 O O . CYS A 1 353 ? 21.997 -1.209 -5.978 1.00 95.81 353 CYS A O 1
ATOM 2709 N N . SER A 1 354 ? 23.565 -1.980 -4.551 1.00 94.00 354 SER A N 1
ATOM 2710 C CA . SER A 1 354 ? 24.387 -2.723 -5.525 1.00 94.00 354 SER A CA 1
ATOM 2711 C C . SER A 1 354 ? 23.774 -4.056 -5.953 1.00 94.00 354 SER A C 1
ATOM 2713 O O . SER A 1 354 ? 24.246 -4.698 -6.886 1.00 94.00 354 SER A O 1
ATOM 2715 N N . GLN A 1 355 ? 22.717 -4.491 -5.268 1.00 93.06 355 GLN A N 1
ATOM 2716 C CA . GLN A 1 355 ? 21.943 -5.680 -5.606 1.00 93.06 355 GLN A CA 1
ATOM 2717 C C . GLN A 1 355 ? 20.456 -5.332 -5.707 1.00 93.06 355 GLN A C 1
ATOM 2719 O O . GLN A 1 355 ? 20.023 -4.246 -5.314 1.00 93.06 355 GLN A O 1
ATOM 2724 N N . LYS A 1 356 ? 19.664 -6.253 -6.261 1.00 93.31 356 LYS A N 1
ATOM 2725 C CA . LYS A 1 356 ? 18.201 -6.129 -6.333 1.00 93.31 356 LYS A CA 1
ATOM 2726 C C . LYS A 1 356 ? 17.567 -6.072 -4.934 1.00 93.31 356 LYS A C 1
ATOM 2728 O O . LYS A 1 356 ? 18.153 -6.538 -3.961 1.00 93.31 356 LYS A O 1
ATOM 2733 N N . GLN A 1 357 ? 16.350 -5.544 -4.847 1.00 93.69 357 GLN A N 1
ATOM 2734 C CA . GLN A 1 357 ? 15.499 -5.543 -3.650 1.00 93.69 357 GLN A CA 1
ATOM 2735 C C . GLN A 1 357 ? 16.176 -4.936 -2.408 1.00 93.69 357 GLN A C 1
ATOM 2737 O O . GLN A 1 357 ? 15.999 -5.427 -1.296 1.00 93.69 357 GLN A O 1
ATOM 2742 N N . LEU A 1 358 ? 16.950 -3.863 -2.611 1.00 94.94 358 LEU A N 1
ATOM 2743 C CA . LEU A 1 358 ? 17.706 -3.133 -1.587 1.00 94.94 358 LEU A CA 1
ATOM 2744 C C . LEU A 1 358 ? 18.770 -3.970 -0.854 1.00 94.94 358 LEU A C 1
ATOM 2746 O O . LEU A 1 358 ? 19.184 -3.632 0.256 1.00 94.94 358 LEU A O 1
ATOM 2750 N N . LEU A 1 359 ? 19.234 -5.060 -1.467 1.00 92.75 359 LEU A N 1
ATOM 2751 C CA . LEU A 1 359 ? 20.298 -5.895 -0.916 1.00 92.75 359 LEU A CA 1
ATOM 2752 C C . LEU A 1 359 ? 21.696 -5.345 -1.248 1.00 92.75 359 LEU A C 1
ATOM 2754 O O . LEU A 1 359 ? 21.878 -4.460 -2.088 1.00 92.75 359 LEU A O 1
ATOM 2758 N N . GLY A 1 360 ? 22.708 -5.932 -0.608 1.00 91.81 360 GLY A N 1
ATOM 2759 C CA . GLY A 1 360 ? 24.115 -5.616 -0.844 1.00 91.81 360 GLY A CA 1
ATOM 2760 C C . GLY A 1 360 ? 24.582 -4.333 -0.154 1.00 91.81 360 GLY A C 1
ATOM 2761 O O . GLY A 1 360 ? 24.047 -3.910 0.877 1.00 91.81 360 GLY A O 1
ATOM 2762 N N . LEU A 1 361 ? 25.629 -3.727 -0.713 1.00 93.19 361 LEU A N 1
ATOM 2763 C CA . LEU A 1 361 ? 26.062 -2.386 -0.321 1.00 93.19 361 LEU A CA 1
ATOM 2764 C C . LEU A 1 361 ? 24.998 -1.385 -0.765 1.00 93.19 361 LEU A C 1
ATOM 2766 O O . LEU A 1 361 ? 24.426 -1.567 -1.841 1.00 93.19 361 LEU A O 1
ATOM 2770 N N . CYS A 1 362 ? 24.755 -0.356 0.047 1.00 94.81 362 CYS A N 1
ATOM 2771 C CA . CYS A 1 362 ? 23.824 0.729 -0.250 1.00 94.81 362 CYS A CA 1
ATOM 2772 C C . CYS A 1 362 ? 24.450 2.080 0.101 1.00 94.81 362 CYS A C 1
ATOM 2774 O O . CYS A 1 362 ? 25.244 2.168 1.040 1.00 94.81 362 CYS A O 1
ATOM 2776 N N . TYR A 1 363 ? 24.081 3.121 -0.640 1.00 95.00 363 TYR A N 1
ATOM 2777 C CA . TYR A 1 363 ? 24.606 4.473 -0.497 1.00 95.00 363 TYR A CA 1
ATOM 2778 C C . TYR A 1 363 ? 23.486 5.513 -0.577 1.00 95.00 363 TYR A C 1
ATOM 2780 O O . TYR A 1 363 ? 22.536 5.369 -1.349 1.00 95.00 363 TYR A O 1
ATOM 2788 N N . LYS A 1 364 ? 23.598 6.562 0.242 1.00 94.62 364 LYS A N 1
ATOM 2789 C CA . LYS A 1 364 ? 22.615 7.646 0.342 1.00 94.62 364 LYS A CA 1
ATOM 2790 C C . LYS A 1 364 ? 22.957 8.771 -0.638 1.00 94.62 364 LYS A C 1
ATOM 2792 O O . LYS A 1 364 ? 24.081 9.265 -0.649 1.00 94.62 364 LYS A O 1
ATOM 2797 N N . LEU A 1 365 ? 21.968 9.215 -1.404 1.00 94.88 365 LEU A N 1
ATOM 2798 C CA . LEU A 1 365 ? 22.024 10.369 -2.295 1.00 94.88 365 LEU A CA 1
ATOM 2799 C C . LEU A 1 365 ? 21.087 11.475 -1.793 1.00 94.88 365 LEU A C 1
ATOM 2801 O O . LEU A 1 365 ? 19.938 11.223 -1.428 1.00 94.88 365 LEU A O 1
ATOM 2805 N N . GLU A 1 366 ? 21.580 12.708 -1.813 1.00 93.19 366 GLU A N 1
ATOM 2806 C CA . GLU A 1 366 ? 20.812 13.918 -1.521 1.00 93.19 366 GLU A CA 1
ATOM 2807 C C . GLU A 1 366 ? 20.126 14.438 -2.799 1.00 93.19 366 GLU A C 1
ATOM 2809 O O . GLU A 1 366 ? 20.578 14.126 -3.904 1.00 93.19 366 GLU A O 1
ATOM 2814 N N . PRO A 1 367 ? 19.058 15.252 -2.710 1.00 92.56 367 PRO A N 1
ATOM 2815 C CA . PRO A 1 367 ? 18.347 15.754 -3.887 1.00 92.56 367 PRO A CA 1
ATOM 2816 C C . PRO A 1 367 ? 19.195 16.708 -4.749 1.00 92.56 367 PRO A C 1
ATOM 2818 O O . PRO A 1 367 ? 19.213 17.920 -4.537 1.00 92.56 367 PRO A O 1
ATOM 2821 N N . LYS A 1 368 ? 19.907 16.160 -5.738 1.00 93.62 368 LYS A N 1
ATOM 2822 C CA . LYS A 1 368 ? 20.664 16.905 -6.753 1.00 93.62 368 LYS A CA 1
ATOM 2823 C C . LYS A 1 368 ? 20.893 16.067 -8.017 1.00 93.62 368 LYS A C 1
ATOM 2825 O O . LYS A 1 368 ? 20.412 14.941 -8.150 1.00 93.62 368 LYS A O 1
ATOM 2830 N N . ASN A 1 369 ? 21.650 16.632 -8.951 1.00 94.44 369 ASN A N 1
ATOM 2831 C CA . ASN A 1 369 ? 22.156 15.922 -10.118 1.00 94.44 369 ASN A CA 1
ATOM 2832 C C . ASN A 1 369 ? 23.481 15.225 -9.790 1.00 94.44 369 ASN A C 1
ATOM 2834 O O . ASN A 1 369 ? 24.319 15.808 -9.101 1.00 94.44 369 ASN A O 1
ATOM 2838 N N . TYR A 1 370 ? 23.658 14.016 -10.316 1.00 95.88 370 TYR A N 1
ATOM 2839 C CA . TYR A 1 370 ? 24.874 13.219 -10.187 1.00 95.88 370 TYR A CA 1
ATOM 2840 C C . TYR A 1 370 ? 25.341 12.784 -11.572 1.00 95.88 370 TYR A C 1
ATOM 2842 O O . TYR A 1 370 ? 24.613 12.072 -12.270 1.00 95.88 370 TYR A O 1
ATOM 2850 N N . ASP A 1 371 ? 26.538 13.210 -11.953 1.00 93.81 371 ASP A N 1
ATOM 2851 C CA . ASP A 1 371 ? 27.248 12.713 -13.130 1.00 93.81 371 ASP A CA 1
ATOM 2852 C C . ASP A 1 371 ? 28.096 11.477 -12.749 1.00 93.81 371 ASP A C 1
ATOM 2854 O O . ASP A 1 371 ? 28.227 11.132 -11.572 1.00 93.81 371 ASP A O 1
ATOM 2858 N N . GLU A 1 372 ? 28.678 10.785 -13.728 1.00 93.00 372 GLU A N 1
ATOM 2859 C CA . GLU A 1 372 ? 29.381 9.502 -13.538 1.00 93.00 372 GLU A CA 1
ATOM 2860 C C . GLU A 1 372 ? 30.485 9.592 -12.468 1.00 93.00 372 GLU A C 1
ATOM 2862 O O . GLU A 1 372 ? 30.647 8.693 -11.641 1.00 93.00 372 GLU A O 1
ATOM 2867 N N . LYS A 1 373 ? 31.199 10.724 -12.420 1.00 91.75 373 LYS A N 1
ATOM 2868 C CA . LYS A 1 373 ? 32.238 10.993 -11.411 1.00 91.75 373 LYS A CA 1
ATOM 2869 C C . LYS A 1 373 ? 31.669 11.239 -10.010 1.00 91.75 373 LYS A C 1
ATOM 2871 O O . LYS A 1 373 ? 32.311 10.865 -9.030 1.00 91.75 373 LYS A O 1
ATOM 2876 N N . ASP A 1 374 ? 30.482 11.839 -9.910 1.00 92.62 374 ASP A N 1
ATOM 2877 C CA . ASP A 1 374 ? 29.816 12.113 -8.628 1.00 92.62 374 ASP A CA 1
ATOM 2878 C C . ASP A 1 374 ? 29.260 10.839 -7.988 1.00 92.62 374 ASP A C 1
ATOM 2880 O O . ASP A 1 374 ? 29.044 10.797 -6.778 1.00 92.62 374 ASP A O 1
ATOM 2884 N N . LEU A 1 375 ? 29.021 9.802 -8.796 1.00 92.06 375 LEU A N 1
ATOM 2885 C CA . LEU A 1 375 ? 28.544 8.501 -8.339 1.00 92.06 375 LEU A CA 1
ATOM 2886 C C . LEU A 1 375 ? 29.648 7.643 -7.702 1.00 92.06 375 LEU A C 1
ATOM 2888 O O . LEU A 1 375 ? 29.351 6.547 -7.251 1.00 92.06 375 LEU A O 1
ATOM 2892 N N . LEU A 1 376 ? 30.902 8.108 -7.612 1.00 87.69 376 LEU A N 1
ATOM 2893 C CA . LEU A 1 376 ? 31.980 7.441 -6.856 1.00 87.69 376 LEU A CA 1
ATOM 2894 C C . LEU A 1 376 ? 32.151 5.942 -7.187 1.00 87.69 376 LEU A C 1
ATOM 2896 O O . LEU A 1 376 ? 32.368 5.121 -6.299 1.00 87.69 376 LEU A O 1
ATOM 2900 N N . GLY A 1 377 ? 32.023 5.580 -8.466 1.00 88.19 377 GLY A N 1
ATOM 2901 C CA . GLY A 1 377 ? 32.126 4.191 -8.928 1.00 88.19 377 GLY A CA 1
ATOM 2902 C C . GLY A 1 377 ? 30.811 3.409 -8.937 1.00 88.19 377 GLY A C 1
ATOM 2903 O O . GLY A 1 377 ? 30.798 2.289 -9.418 1.00 88.19 377 GLY A O 1
ATOM 2904 N N . TRP A 1 378 ? 29.693 3.994 -8.497 1.00 93.94 378 TRP A N 1
ATOM 2905 C CA . TRP A 1 378 ? 28.370 3.361 -8.569 1.00 93.94 378 TRP A CA 1
ATOM 2906 C C . TRP A 1 378 ? 27.755 3.326 -9.972 1.00 93.94 378 TRP A C 1
ATOM 2908 O O . TRP A 1 378 ? 26.716 2.695 -10.175 1.00 93.94 378 TRP A O 1
ATOM 2918 N N . ALA A 1 379 ? 28.350 4.010 -10.950 1.00 90.38 379 ALA A N 1
ATOM 2919 C CA . ALA A 1 379 ? 27.866 3.974 -12.323 1.00 90.38 379 ALA A CA 1
ATOM 2920 C C . ALA A 1 379 ? 27.843 2.525 -12.847 1.00 90.38 379 ALA A C 1
ATOM 2922 O O . ALA A 1 379 ? 28.839 1.813 -12.773 1.00 90.38 379 ALA A O 1
ATOM 2923 N N . ASN A 1 380 ? 26.706 2.101 -13.403 1.00 87.81 380 ASN A N 1
ATOM 2924 C CA . ASN A 1 380 ? 26.380 0.732 -13.850 1.00 87.81 380 ASN A CA 1
ATOM 2925 C C . ASN A 1 380 ? 26.200 -0.322 -12.729 1.00 87.81 380 ASN A C 1
ATOM 2927 O O . ASN A 1 380 ? 25.599 -1.376 -12.967 1.00 87.81 380 ASN A O 1
ATOM 2931 N N . ASP A 1 381 ? 26.611 -0.020 -11.497 1.00 93.56 381 ASP A N 1
ATOM 2932 C CA . ASP A 1 381 ? 26.508 -0.929 -10.347 1.00 93.56 381 ASP A CA 1
ATOM 2933 C C . ASP A 1 381 ? 25.212 -0.755 -9.543 1.00 93.56 381 ASP A C 1
ATOM 2935 O O . ASP A 1 381 ? 24.891 -1.574 -8.684 1.00 93.56 381 ASP A O 1
ATOM 2939 N N . ILE A 1 382 ? 24.415 0.275 -9.833 1.00 95.12 382 ILE A N 1
ATOM 2940 C CA . ILE A 1 382 ? 23.113 0.485 -9.188 1.00 95.12 382 ILE A CA 1
ATOM 2941 C C . ILE A 1 382 ? 22.114 -0.558 -9.695 1.00 95.12 382 ILE A C 1
ATOM 2943 O O . ILE A 1 382 ? 21.729 -0.531 -10.866 1.00 95.12 382 ILE A O 1
ATOM 2947 N N . LYS A 1 383 ? 21.648 -1.438 -8.803 1.00 94.31 383 LYS A N 1
ATOM 2948 C CA . LYS A 1 383 ? 20.683 -2.506 -9.116 1.00 94.31 383 LYS A CA 1
ATOM 2949 C C . LYS A 1 383 ? 19.319 -2.328 -8.457 1.00 94.31 383 LYS A C 1
ATOM 2951 O O . LYS A 1 383 ? 18.348 -2.899 -8.942 1.00 94.31 383 LYS A O 1
ATOM 2956 N N . SER A 1 384 ? 19.206 -1.547 -7.386 1.00 95.50 384 SER A N 1
ATOM 2957 C CA . SER A 1 384 ? 17.907 -1.165 -6.815 1.00 95.50 384 SER A CA 1
ATOM 2958 C C . SER A 1 384 ? 17.962 0.193 -6.131 1.00 95.50 384 SER A C 1
ATOM 2960 O O . SER A 1 384 ? 19.044 0.690 -5.807 1.00 95.50 384 SER A O 1
ATOM 2962 N N . ILE A 1 385 ? 16.796 0.821 -5.967 1.00 95.75 385 ILE A N 1
ATOM 2963 C CA . ILE A 1 385 ? 16.682 2.192 -5.462 1.00 95.75 385 ILE A CA 1
ATOM 2964 C C . ILE A 1 385 ? 15.470 2.319 -4.539 1.00 95.75 385 ILE A C 1
ATOM 2966 O O . ILE A 1 385 ? 14.387 1.846 -4.874 1.00 95.75 385 ILE A O 1
ATOM 2970 N N . TYR A 1 386 ? 15.630 3.007 -3.414 1.00 95.56 386 TYR A N 1
ATOM 2971 C CA . TYR A 1 386 ? 14.537 3.559 -2.616 1.00 95.56 386 TYR A CA 1
ATOM 2972 C C . TYR A 1 386 ? 14.445 5.065 -2.858 1.00 95.56 386 TYR A C 1
ATOM 2974 O O . TYR A 1 386 ? 15.455 5.770 -2.794 1.00 95.56 386 TYR A O 1
ATOM 2982 N N . VAL A 1 387 ? 13.238 5.554 -3.132 1.00 93.56 387 VAL A N 1
ATOM 2983 C CA . VAL A 1 387 ? 12.952 6.974 -3.346 1.00 93.56 387 VAL A CA 1
ATOM 2984 C C . VAL A 1 387 ? 12.008 7.436 -2.244 1.00 93.56 387 VAL A C 1
ATOM 2986 O O . VAL A 1 387 ? 10.867 6.973 -2.191 1.00 93.56 387 VAL A O 1
ATOM 2989 N N . SER A 1 388 ? 12.469 8.351 -1.383 1.00 90.88 388 SER A N 1
ATOM 2990 C CA . SER A 1 388 ? 11.632 8.938 -0.332 1.00 90.88 388 SER A CA 1
ATOM 2991 C C . SER A 1 388 ? 10.449 9.724 -0.896 1.00 90.88 388 SER A C 1
ATOM 2993 O O . SER A 1 388 ? 10.469 10.210 -2.031 1.00 90.88 388 SER A O 1
ATOM 2995 N N . ASP A 1 389 ? 9.425 9.891 -0.059 1.00 86.25 389 ASP A N 1
ATOM 2996 C CA . ASP A 1 389 ? 8.237 10.665 -0.399 1.00 86.25 389 ASP A CA 1
ATOM 2997 C C . ASP A 1 389 ? 8.557 12.106 -0.835 1.00 86.25 389 ASP A C 1
ATOM 2999 O O . ASP A 1 389 ? 9.431 12.788 -0.285 1.00 86.25 389 ASP A O 1
ATOM 3003 N N . GLY A 1 390 ? 7.828 12.581 -1.844 1.00 85.75 390 GLY A N 1
ATOM 3004 C CA . GLY A 1 390 ? 7.997 13.922 -2.396 1.00 85.75 390 GLY A CA 1
ATOM 3005 C C . GLY A 1 390 ? 9.267 14.126 -3.232 1.00 85.75 390 GLY A C 1
ATOM 3006 O O . GLY A 1 390 ? 9.638 15.277 -3.474 1.00 85.75 390 GLY A O 1
ATOM 3007 N N . LEU A 1 391 ? 9.933 13.056 -3.677 1.00 89.94 391 LEU A N 1
ATOM 3008 C CA . LEU A 1 391 ? 11.033 13.100 -4.647 1.00 89.94 391 LEU A CA 1
ATOM 3009 C C . LEU A 1 391 ? 10.673 12.358 -5.937 1.00 89.94 391 LEU A C 1
ATOM 3011 O O . LEU A 1 391 ? 9.815 11.478 -5.959 1.00 89.94 391 LEU A O 1
ATOM 3015 N N . VAL A 1 392 ? 11.363 12.700 -7.022 1.00 89.75 392 VAL A N 1
ATOM 3016 C CA . VAL A 1 392 ? 11.318 11.965 -8.287 1.00 89.75 392 VAL A CA 1
ATOM 3017 C C . VAL A 1 392 ? 12.723 11.754 -8.826 1.00 89.75 392 VAL A C 1
ATOM 3019 O O . VAL A 1 392 ? 13.533 12.687 -8.867 1.00 89.75 392 VAL A O 1
ATOM 3022 N N . VAL A 1 393 ? 12.998 10.525 -9.258 1.00 91.75 393 VAL A N 1
ATOM 3023 C CA . VAL A 1 393 ? 14.303 10.116 -9.784 1.00 91.75 393 VAL A CA 1
ATOM 3024 C C . VAL A 1 393 ? 14.211 9.785 -11.267 1.00 91.75 393 VAL A C 1
ATOM 3026 O O . VAL A 1 393 ? 13.265 9.132 -11.712 1.00 91.75 393 VAL A O 1
ATOM 3029 N N . TYR A 1 394 ? 15.228 10.219 -12.010 1.00 89.25 394 TYR A N 1
ATOM 3030 C CA . TYR A 1 394 ? 15.507 9.797 -13.378 1.00 89.25 394 TYR A CA 1
ATOM 3031 C C . TYR A 1 394 ? 16.925 9.236 -13.454 1.00 89.25 394 TYR A C 1
ATOM 3033 O O . TYR A 1 394 ? 17.864 9.862 -12.955 1.00 89.25 394 TYR A O 1
ATOM 3041 N N . GLY A 1 395 ? 17.072 8.080 -14.091 1.00 87.62 395 GLY A N 1
ATOM 3042 C CA . GLY A 1 395 ? 18.363 7.497 -14.447 1.00 87.62 395 GLY A CA 1
ATOM 3043 C C . GLY A 1 395 ? 18.683 7.716 -15.915 1.00 87.62 395 GLY A C 1
ATOM 3044 O O . GLY A 1 395 ? 17.770 7.881 -16.718 1.00 87.62 395 GLY A O 1
ATOM 3045 N N . TYR A 1 396 ? 19.959 7.678 -16.284 1.00 84.00 396 TYR A N 1
ATOM 3046 C CA . TYR A 1 396 ? 20.379 7.862 -17.672 1.00 84.00 396 TYR A CA 1
ATOM 3047 C C . TYR A 1 396 ? 21.466 6.869 -18.069 1.00 84.00 396 TYR A C 1
ATOM 3049 O O . TYR A 1 396 ? 22.374 6.606 -17.282 1.00 84.00 396 TYR A O 1
ATOM 3057 N N . SER A 1 397 ? 21.410 6.346 -19.296 1.00 80.75 397 SER A N 1
ATOM 3058 C CA . SER A 1 397 ? 22.392 5.375 -19.804 1.00 80.75 397 SER A CA 1
ATOM 3059 C C . SER A 1 397 ? 23.749 5.983 -20.166 1.00 80.75 397 SER A C 1
ATOM 3061 O O . SER A 1 397 ? 24.691 5.253 -20.472 1.00 80.75 397 SER A O 1
ATOM 3063 N N . SER A 1 398 ? 23.852 7.313 -20.184 1.00 81.12 398 SER A N 1
ATOM 3064 C CA . SER A 1 398 ? 25.090 8.045 -20.437 1.00 81.12 398 SER A CA 1
ATOM 3065 C C . SER A 1 398 ? 25.335 9.109 -19.369 1.00 81.12 398 SER A C 1
ATOM 3067 O O . SER A 1 398 ? 24.445 9.462 -18.589 1.00 81.12 398 SER A O 1
ATOM 3069 N N . ASP A 1 399 ? 26.567 9.603 -19.321 1.00 84.88 399 ASP A N 1
ATOM 3070 C CA . ASP A 1 399 ? 26.970 10.676 -18.420 1.00 84.88 399 ASP A CA 1
ATOM 3071 C C . ASP A 1 399 ? 26.293 12.010 -18.799 1.00 84.88 399 ASP A C 1
ATOM 3073 O O . ASP A 1 399 ? 25.756 12.173 -19.902 1.00 84.88 399 ASP A O 1
ATOM 3077 N N . GLN A 1 400 ? 26.303 12.980 -17.885 1.00 82.50 400 GLN A N 1
ATOM 3078 C CA . GLN A 1 400 ? 25.716 14.311 -18.071 1.00 82.50 400 GLN A CA 1
ATOM 3079 C C . GLN A 1 400 ? 24.216 14.288 -18.406 1.00 82.50 400 GLN A C 1
ATOM 3081 O O . GLN A 1 400 ? 23.714 15.195 -19.076 1.00 82.50 400 GLN A O 1
ATOM 3086 N N . ARG A 1 401 ? 23.490 13.264 -17.934 1.00 84.81 401 ARG A N 1
ATOM 3087 C CA . ARG A 1 401 ? 22.049 13.049 -18.166 1.00 84.81 401 ARG A CA 1
ATOM 3088 C C . ARG A 1 401 ? 21.690 12.912 -19.652 1.00 84.81 401 ARG A C 1
ATOM 3090 O O . ARG A 1 401 ? 20.674 13.440 -20.104 1.00 84.81 401 ARG A O 1
ATOM 3097 N N . LYS A 1 402 ? 22.547 12.235 -20.423 1.00 71.50 402 LYS A N 1
ATOM 3098 C CA . LYS A 1 402 ? 22.364 11.946 -21.859 1.00 71.50 402 LYS A CA 1
ATOM 3099 C C . LYS A 1 402 ? 21.965 10.484 -22.095 1.00 71.50 402 LYS A C 1
ATOM 3101 O O . LYS A 1 402 ? 22.030 9.653 -21.193 1.00 71.50 402 LYS A O 1
ATOM 3106 N N . GLY A 1 403 ? 21.622 10.145 -23.337 1.00 68.31 403 GLY A N 1
ATOM 3107 C CA . GLY A 1 403 ? 21.249 8.784 -23.731 1.00 68.31 403 GLY A CA 1
ATOM 3108 C C . GLY A 1 403 ? 19.846 8.381 -23.275 1.00 68.31 403 GLY A C 1
ATOM 3109 O O . GLY A 1 403 ? 18.981 9.223 -23.071 1.00 68.31 403 GLY A O 1
ATOM 3110 N N . ALA A 1 404 ? 19.599 7.082 -23.128 1.00 70.31 404 ALA A N 1
ATOM 3111 C CA . ALA A 1 404 ? 18.307 6.574 -22.683 1.00 70.31 404 ALA A CA 1
ATOM 3112 C C . ALA A 1 404 ? 17.974 7.078 -21.274 1.00 70.31 404 ALA A C 1
ATOM 3114 O O . ALA A 1 404 ? 18.788 6.933 -20.366 1.00 70.31 404 ALA A O 1
ATOM 3115 N N . SER A 1 405 ? 16.773 7.628 -21.094 1.00 74.31 405 SER A N 1
ATOM 3116 C CA . SER A 1 405 ? 16.250 8.028 -19.786 1.00 74.31 405 SER A CA 1
ATOM 3117 C C . SER A 1 405 ? 15.407 6.905 -19.182 1.00 74.31 405 SER A C 1
ATOM 3119 O O . SER A 1 405 ? 14.571 6.307 -19.864 1.00 74.31 405 SER A O 1
ATOM 3121 N N . TYR A 1 406 ? 15.597 6.648 -17.895 1.00 78.94 406 TYR A N 1
ATOM 3122 C CA . TYR A 1 406 ? 14.850 5.694 -17.084 1.00 78.94 406 TYR A CA 1
ATOM 3123 C C . TYR A 1 406 ? 13.993 6.448 -16.062 1.00 78.94 406 TYR A C 1
ATOM 3125 O O . TYR A 1 406 ? 14.503 7.307 -15.340 1.00 78.94 406 TYR A O 1
ATOM 3133 N N . GLY A 1 407 ? 12.706 6.113 -15.972 1.00 75.31 407 GLY A N 1
ATOM 3134 C CA . GLY A 1 407 ? 11.746 6.769 -15.078 1.00 75.31 407 GLY A CA 1
ATOM 3135 C C . GLY A 1 407 ? 10.768 7.688 -15.825 1.00 75.31 407 GLY A C 1
ATOM 3136 O O . GLY A 1 407 ? 10.586 7.544 -17.037 1.00 75.31 407 GLY A O 1
ATOM 3137 N N . PRO A 1 408 ? 10.101 8.640 -15.143 1.00 82.38 408 PRO A N 1
ATOM 3138 C CA . PRO A 1 408 ? 10.281 9.035 -13.740 1.00 82.38 408 PRO A CA 1
ATOM 3139 C C . PRO A 1 408 ? 9.882 7.963 -12.728 1.00 82.38 408 PRO A C 1
ATOM 3141 O O . PRO A 1 408 ? 8.870 7.290 -12.910 1.00 82.38 408 PRO A O 1
ATOM 3144 N N . PHE A 1 409 ? 10.600 7.919 -11.607 1.00 86.94 409 PHE A N 1
ATOM 3145 C CA . PHE A 1 409 ? 10.237 7.132 -10.427 1.00 86.94 409 PHE A CA 1
ATOM 3146 C C . PHE A 1 409 ? 9.866 8.066 -9.267 1.00 86.94 409 PHE A C 1
ATOM 3148 O O . PHE A 1 409 ? 10.763 8.561 -8.577 1.00 86.94 409 PHE A O 1
ATOM 3155 N N . PRO A 1 410 ? 8.572 8.393 -9.095 1.00 86.31 410 PRO A N 1
ATOM 3156 C CA . PRO A 1 410 ? 8.107 9.205 -7.977 1.00 86.31 410 PRO A CA 1
ATOM 3157 C C . PRO A 1 410 ? 8.063 8.377 -6.686 1.00 86.31 410 PRO A C 1
ATOM 3159 O O . PRO A 1 410 ? 7.550 7.259 -6.684 1.00 86.31 410 PRO A O 1
ATOM 3162 N N . GLY A 1 411 ? 8.597 8.929 -5.599 1.00 85.81 411 GLY A N 1
ATOM 3163 C CA . GLY A 1 411 ? 8.479 8.358 -4.260 1.00 85.81 411 GLY A CA 1
ATOM 3164 C C . GLY A 1 411 ? 7.170 8.747 -3.557 1.00 85.81 411 GLY A C 1
ATOM 3165 O O . GLY A 1 411 ? 6.494 9.674 -3.994 1.00 85.81 411 GLY A O 1
ATOM 3166 N N . ALA A 1 412 ? 6.798 8.091 -2.454 1.00 87.00 412 ALA A N 1
ATOM 3167 C CA . ALA A 1 412 ? 7.533 6.999 -1.800 1.00 87.00 412 ALA A CA 1
ATOM 3168 C C . ALA A 1 412 ? 7.438 5.671 -2.578 1.00 87.00 412 ALA A C 1
ATOM 3170 O O . ALA A 1 412 ? 6.348 5.130 -2.760 1.00 87.00 412 ALA A O 1
ATOM 3171 N N . THR A 1 413 ? 8.573 5.134 -3.042 1.00 89.06 413 THR A N 1
ATOM 3172 C CA . THR A 1 413 ? 8.603 3.890 -3.829 1.00 89.06 413 THR A CA 1
ATOM 3173 C C . THR A 1 413 ? 9.947 3.173 -3.736 1.00 89.06 413 THR A C 1
ATOM 3175 O O . THR A 1 413 ? 10.973 3.766 -3.392 1.00 89.06 413 THR A O 1
ATOM 3178 N N . VAL A 1 414 ? 9.946 1.891 -4.101 1.00 92.75 414 VAL A N 1
ATOM 3179 C CA . VAL A 1 414 ? 11.155 1.093 -4.321 1.00 92.75 414 VAL A CA 1
ATOM 3180 C C . VAL A 1 414 ? 11.170 0.595 -5.758 1.00 92.75 414 VAL A C 1
ATOM 3182 O O . VAL A 1 414 ? 10.205 0.008 -6.249 1.00 92.75 414 VAL A O 1
ATOM 3185 N N . ILE A 1 415 ? 12.307 0.802 -6.412 1.00 92.50 415 ILE A N 1
ATOM 3186 C CA . ILE A 1 415 ? 12.672 0.181 -7.679 1.00 92.50 415 ILE A CA 1
ATOM 3187 C C . ILE A 1 415 ? 13.492 -1.057 -7.324 1.00 92.50 415 ILE A C 1
ATOM 3189 O O . ILE A 1 415 ? 14.705 -0.977 -7.122 1.00 92.50 415 ILE A O 1
ATOM 3193 N N . GLY A 1 416 ? 12.816 -2.197 -7.184 1.00 90.50 416 GLY A N 1
ATOM 3194 C CA . GLY A 1 416 ? 13.444 -3.449 -6.765 1.00 90.50 416 GLY A CA 1
ATOM 3195 C C . GLY A 1 416 ? 14.515 -3.974 -7.720 1.00 90.50 416 GLY A C 1
ATOM 3196 O O . GLY A 1 416 ? 15.485 -4.582 -7.277 1.00 90.50 416 GLY A O 1
ATOM 3197 N N . LEU A 1 417 ? 14.378 -3.680 -9.010 1.00 92.12 417 LEU A N 1
ATOM 3198 C CA . LEU A 1 417 ? 15.386 -3.937 -10.027 1.00 92.12 417 LEU A CA 1
ATOM 3199 C C . LEU A 1 417 ? 15.421 -2.748 -10.986 1.00 92.12 417 LEU A C 1
ATOM 3201 O O . LEU A 1 417 ? 14.420 -2.461 -11.650 1.00 92.12 417 LEU A O 1
ATOM 3205 N N . THR A 1 418 ? 16.546 -2.040 -11.043 1.00 89.25 418 THR A N 1
ATOM 3206 C CA . THR A 1 418 ? 16.710 -0.903 -11.953 1.00 89.25 418 THR A CA 1
ATOM 3207 C C . THR A 1 418 ? 16.678 -1.352 -13.414 1.00 89.25 418 THR A C 1
ATOM 3209 O O . THR A 1 418 ? 17.226 -2.400 -13.766 1.00 89.25 418 THR A O 1
ATOM 3212 N N . PRO A 1 419 ? 16.036 -0.573 -14.300 1.00 83.12 419 PRO A N 1
ATOM 3213 C CA . PRO A 1 419 ? 16.082 -0.849 -15.725 1.00 83.12 419 PRO A CA 1
ATOM 3214 C C . PRO A 1 419 ? 17.393 -0.353 -16.337 1.00 83.12 419 PRO A C 1
ATOM 3216 O O . PRO A 1 419 ? 17.720 0.824 -16.212 1.00 83.12 419 PRO A O 1
ATOM 3219 N N . GLY A 1 420 ? 18.086 -1.238 -17.054 1.00 80.81 420 GLY A N 1
ATOM 3220 C CA . GLY A 1 420 ? 19.323 -0.919 -17.771 1.00 80.81 420 GLY A CA 1
ATOM 3221 C C . GLY A 1 420 ? 20.467 -0.449 -16.867 1.00 80.81 420 GLY A C 1
ATOM 3222 O O . GLY A 1 420 ? 20.372 -0.474 -15.642 1.00 80.81 420 GLY A O 1
ATOM 3223 N N . ASP A 1 421 ? 21.558 -0.010 -17.489 1.00 84.69 421 ASP A N 1
ATOM 3224 C CA . ASP A 1 421 ? 22.732 0.489 -16.772 1.00 84.69 421 ASP A CA 1
ATOM 3225 C C . ASP A 1 421 ? 22.676 2.014 -16.644 1.00 84.69 421 ASP A C 1
ATOM 3227 O O . ASP A 1 421 ? 22.434 2.729 -17.621 1.00 84.69 421 ASP A O 1
ATOM 3231 N N . TRP A 1 422 ? 22.852 2.510 -15.418 1.00 89.81 422 TRP A N 1
ATOM 3232 C CA . TRP A 1 422 ? 22.724 3.927 -15.074 1.00 89.81 422 TRP A CA 1
ATOM 3233 C C . TRP A 1 422 ? 24.110 4.554 -14.922 1.00 89.81 422 TRP A C 1
ATOM 3235 O O . TRP A 1 422 ? 24.878 4.147 -14.053 1.00 89.81 422 TRP A O 1
ATOM 3245 N N . LYS A 1 423 ? 24.412 5.574 -15.727 1.00 90.50 423 LYS A N 1
ATOM 3246 C CA . LYS A 1 423 ? 25.665 6.343 -15.673 1.00 90.50 423 LYS A CA 1
ATOM 3247 C C . LYS A 1 423 ? 25.528 7.711 -15.019 1.00 90.50 423 LYS A C 1
ATOM 3249 O O . LYS A 1 423 ? 26.500 8.218 -14.477 1.00 90.50 423 LYS A O 1
ATOM 3254 N N . SER A 1 424 ? 24.340 8.309 -15.053 1.00 91.75 424 SER A N 1
ATOM 3255 C CA . SER A 1 424 ? 24.048 9.557 -14.340 1.00 91.75 424 SER A CA 1
ATOM 3256 C C . SER A 1 424 ? 22.612 9.567 -13.810 1.00 91.75 424 SER A C 1
ATOM 3258 O O . SER A 1 424 ? 21.761 8.800 -14.273 1.00 91.75 424 SER A O 1
ATOM 3260 N N . ILE A 1 425 ? 22.348 10.404 -12.802 1.00 94.75 425 ILE A N 1
ATOM 3261 C CA . ILE A 1 425 ? 21.069 10.470 -12.080 1.00 94.75 425 ILE A CA 1
ATOM 3262 C C . ILE A 1 425 ? 20.626 11.924 -11.927 1.00 94.75 425 ILE A C 1
ATOM 3264 O O . ILE A 1 425 ? 21.428 12.825 -11.668 1.00 94.75 425 ILE A O 1
ATOM 3268 N N . LYS A 1 426 ? 19.319 12.154 -12.037 1.00 93.19 426 LYS A N 1
ATOM 3269 C CA . LYS A 1 426 ? 18.664 13.415 -11.682 1.00 93.19 426 LYS A CA 1
ATOM 3270 C C . LYS A 1 426 ? 17.627 13.168 -10.592 1.00 93.19 426 LYS A C 1
ATOM 3272 O O . LYS A 1 426 ? 16.689 12.402 -10.809 1.00 93.19 426 LYS A O 1
ATOM 3277 N N . ILE A 1 427 ? 17.768 13.855 -9.461 1.00 94.56 427 ILE A N 1
ATOM 3278 C CA . ILE A 1 427 ? 16.821 13.808 -8.341 1.00 94.56 427 ILE A CA 1
ATOM 3279 C C . ILE A 1 427 ? 16.204 15.195 -8.177 1.00 94.56 427 ILE A C 1
ATOM 3281 O O . ILE A 1 427 ? 16.924 16.165 -7.951 1.00 94.56 427 ILE A O 1
ATOM 3285 N N . ASN A 1 428 ? 14.877 15.292 -8.279 1.00 90.69 428 ASN A N 1
ATOM 3286 C CA . ASN A 1 428 ? 14.155 16.551 -8.076 1.00 90.69 428 ASN A CA 1
ATOM 3287 C C . ASN A 1 428 ? 13.081 16.399 -6.992 1.00 90.69 428 ASN A C 1
ATOM 3289 O O . ASN A 1 428 ?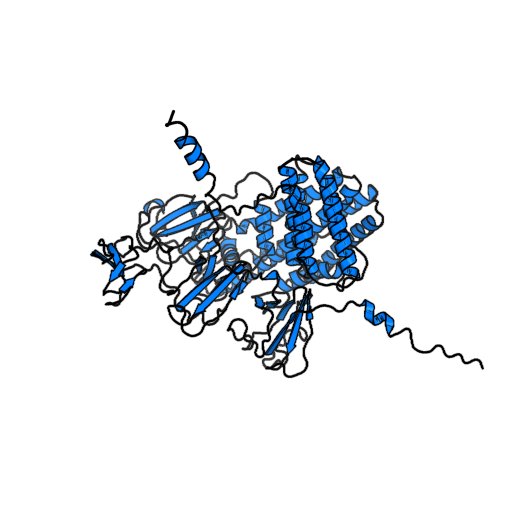 12.562 15.295 -6.804 1.00 90.69 428 ASN A O 1
ATOM 3293 N N . PRO A 1 429 ? 12.672 17.501 -6.344 1.00 89.88 429 PRO A N 1
ATOM 3294 C CA . PRO A 1 429 ? 11.406 17.551 -5.628 1.00 89.88 429 PRO A CA 1
ATOM 3295 C C . PRO A 1 429 ? 10.242 17.195 -6.558 1.00 89.88 429 PRO A C 1
ATOM 3297 O O . PRO A 1 429 ? 10.196 17.625 -7.714 1.00 89.88 429 PRO A O 1
ATOM 3300 N N . LEU A 1 430 ? 9.298 16.415 -6.049 1.00 83.50 430 LEU A N 1
ATOM 3301 C CA . LEU A 1 430 ? 8.067 16.082 -6.748 1.00 83.50 430 LEU A CA 1
ATOM 3302 C C . LEU A 1 430 ? 7.072 17.235 -6.573 1.00 83.50 430 LEU A C 1
ATOM 3304 O O . LEU A 1 430 ? 6.652 17.526 -5.457 1.00 83.50 430 LEU A O 1
ATOM 3308 N N . THR A 1 431 ? 6.722 17.906 -7.670 1.00 76.44 431 THR A N 1
ATOM 3309 C CA . THR A 1 431 ? 5.791 19.048 -7.656 1.00 76.44 431 THR A CA 1
ATOM 3310 C C . THR A 1 431 ? 4.332 18.634 -7.834 1.00 76.44 431 THR A C 1
ATOM 3312 O O . THR A 1 431 ? 3.448 19.321 -7.344 1.00 76.44 431 THR A O 1
ATOM 3315 N N . GLU A 1 432 ? 4.069 17.527 -8.535 1.00 70.06 432 GLU A N 1
ATOM 3316 C CA . GLU A 1 432 ? 2.717 17.019 -8.788 1.00 70.06 432 GLU A CA 1
ATOM 3317 C C . GLU A 1 432 ? 2.731 15.487 -8.866 1.00 70.06 432 GLU A C 1
ATOM 3319 O O . GLU A 1 432 ? 3.523 14.894 -9.608 1.00 70.06 432 GLU A O 1
ATOM 3324 N N . ILE A 1 433 ? 1.822 14.838 -8.136 1.00 65.94 433 ILE A N 1
ATOM 3325 C CA . ILE A 1 433 ? 1.613 13.391 -8.206 1.00 65.94 433 ILE A CA 1
ATOM 3326 C C . ILE A 1 433 ? 0.540 13.116 -9.257 1.00 65.94 433 ILE A C 1
ATOM 3328 O O . ILE A 1 433 ? -0.648 13.001 -8.959 1.00 65.94 433 ILE A O 1
ATOM 3332 N N . LYS A 1 434 ? 0.951 13.000 -10.520 1.00 74.88 434 LYS A N 1
ATOM 3333 C CA . LYS A 1 434 ? 0.043 12.487 -11.553 1.00 74.88 434 LYS A CA 1
ATOM 3334 C C . LYS A 1 434 ? -0.256 11.019 -11.267 1.00 74.88 434 LYS A C 1
ATOM 3336 O O . LYS A 1 434 ? 0.673 10.255 -11.002 1.00 74.88 434 LYS A O 1
ATOM 3341 N N . LYS A 1 435 ? -1.532 10.623 -11.355 1.00 85.12 435 LYS A N 1
ATOM 3342 C CA . LYS A 1 435 ? -1.943 9.219 -11.213 1.00 85.12 435 LYS A CA 1
ATOM 3343 C C . LYS A 1 435 ? -1.183 8.360 -12.223 1.00 85.12 435 LYS A C 1
ATOM 3345 O O . LYS A 1 435 ? -1.123 8.692 -13.410 1.00 85.12 435 LYS A O 1
ATOM 3350 N N . ARG A 1 436 ? -0.595 7.271 -11.738 1.00 86.44 436 ARG A N 1
ATOM 3351 C CA . ARG A 1 436 ? 0.184 6.327 -12.536 1.00 86.44 436 ARG A CA 1
ATOM 3352 C C . ARG A 1 436 ? -0.235 4.905 -12.212 1.00 86.44 436 ARG A C 1
ATOM 3354 O O . ARG A 1 436 ? -0.628 4.610 -11.087 1.00 86.44 436 ARG A O 1
ATOM 3361 N N . VAL A 1 437 ? -0.204 4.064 -13.231 1.00 89.75 437 VAL A N 1
ATOM 3362 C CA . VAL A 1 437 ? -0.418 2.628 -13.134 1.00 89.75 437 VAL A CA 1
ATOM 3363 C C . VAL A 1 437 ? 0.947 1.975 -13.054 1.00 89.75 437 VAL A C 1
ATOM 3365 O O . VAL A 1 437 ? 1.756 2.110 -13.977 1.00 89.75 437 VAL A O 1
ATOM 3368 N N . ARG A 1 438 ? 1.175 1.221 -11.983 1.00 89.19 438 ARG A N 1
ATOM 3369 C CA . ARG A 1 438 ? 2.370 0.396 -11.871 1.00 89.19 438 ARG A CA 1
ATOM 3370 C C . ARG A 1 438 ? 2.199 -0.845 -12.725 1.00 89.19 438 ARG A C 1
ATOM 3372 O O . ARG A 1 438 ? 1.178 -1.522 -12.609 1.00 89.19 438 ARG A O 1
ATOM 3379 N N . VAL A 1 439 ? 3.197 -1.174 -13.532 1.00 89.50 439 VAL A N 1
ATOM 3380 C CA . VAL A 1 439 ? 3.246 -2.405 -14.330 1.00 89.50 439 VAL A CA 1
ATOM 3381 C C . VAL A 1 439 ? 4.531 -3.164 -14.017 1.00 89.50 439 VAL A C 1
ATOM 3383 O O . VAL A 1 439 ? 5.571 -2.538 -13.822 1.00 89.50 439 VAL A O 1
ATOM 3386 N N . CYS A 1 440 ? 4.473 -4.495 -13.937 1.00 89.25 440 CYS A N 1
ATOM 3387 C CA . CYS A 1 440 ? 5.622 -5.326 -13.570 1.00 89.25 440 CYS A CA 1
ATOM 3388 C C . CYS A 1 440 ? 5.759 -6.579 -14.444 1.00 89.25 440 CYS A C 1
ATOM 3390 O O . CYS A 1 440 ? 4.768 -7.173 -14.879 1.00 89.25 440 CYS A O 1
ATOM 3392 N N . GLU A 1 441 ? 7.011 -7.003 -14.654 1.00 88.69 441 GLU A N 1
ATOM 3393 C CA . GLU A 1 441 ? 7.371 -8.166 -15.480 1.00 88.69 441 GLU A CA 1
ATOM 3394 C C . GLU A 1 441 ? 7.096 -9.513 -14.804 1.00 88.69 441 GLU A C 1
ATOM 3396 O O . GLU A 1 441 ? 7.120 -10.566 -15.439 1.00 88.69 441 GLU A O 1
ATOM 3401 N N . LYS A 1 442 ? 6.875 -9.490 -13.492 1.00 89.31 442 LYS A N 1
ATOM 3402 C CA . LYS A 1 442 ? 6.631 -10.665 -12.661 1.00 89.31 442 LYS A CA 1
ATOM 3403 C C . LYS A 1 442 ? 5.222 -10.617 -12.100 1.00 89.31 442 LYS A C 1
ATOM 3405 O O . LYS A 1 442 ? 4.625 -9.551 -11.968 1.00 89.31 442 LYS A O 1
ATOM 3410 N N . GLU A 1 443 ? 4.706 -11.786 -11.751 1.00 87.62 443 GLU A N 1
ATOM 3411 C CA . GLU A 1 443 ? 3.497 -11.898 -10.939 1.00 87.62 443 GLU A CA 1
ATOM 3412 C C . GLU A 1 443 ? 3.734 -11.240 -9.559 1.00 87.62 443 GLU A C 1
ATOM 3414 O O . GLU A 1 443 ? 4.869 -11.051 -9.109 1.00 87.62 443 GLU A O 1
ATOM 3419 N N . ARG A 1 444 ? 2.651 -10.867 -8.886 1.00 84.50 444 ARG A N 1
ATOM 3420 C CA . ARG A 1 444 ? 2.579 -10.321 -7.521 1.00 84.50 444 ARG A CA 1
ATOM 3421 C C . ARG A 1 444 ? 3.323 -9.008 -7.323 1.00 84.50 444 ARG A C 1
ATOM 3423 O O . ARG A 1 444 ? 3.721 -8.715 -6.201 1.00 84.50 444 ARG A O 1
ATOM 3430 N N . LEU A 1 445 ? 3.525 -8.244 -8.399 1.00 88.56 445 LEU A N 1
ATOM 3431 C CA . LEU A 1 445 ? 4.362 -7.041 -8.419 1.00 88.56 445 LEU A CA 1
ATOM 3432 C C . LEU A 1 445 ? 5.758 -7.304 -7.824 1.00 88.56 445 LEU A C 1
ATOM 3434 O O . LEU A 1 445 ? 6.333 -6.466 -7.125 1.00 88.56 445 LEU A O 1
ATOM 3438 N N . SER A 1 446 ? 6.290 -8.509 -8.057 1.00 87.94 446 SER A N 1
ATOM 3439 C CA . SER A 1 446 ? 7.533 -8.948 -7.433 1.00 87.94 446 SER A CA 1
ATOM 3440 C C . SER A 1 446 ? 8.701 -8.039 -7.809 1.00 87.94 446 SER A C 1
ATOM 3442 O O . SER A 1 446 ? 8.962 -7.776 -8.982 1.00 87.94 446 SER A O 1
ATOM 3444 N N . GLN A 1 447 ? 9.418 -7.587 -6.782 1.00 87.94 447 GLN A N 1
ATOM 3445 C CA . GLN A 1 447 ? 10.511 -6.616 -6.881 1.00 87.94 447 GLN A CA 1
ATOM 3446 C C . GLN A 1 447 ? 11.839 -7.218 -7.357 1.00 87.94 447 GLN A C 1
ATOM 3448 O O . GLN A 1 447 ? 12.828 -6.508 -7.490 1.00 87.94 447 GLN A O 1
ATOM 3453 N N . ASP A 1 448 ? 11.890 -8.530 -7.580 1.00 86.56 448 ASP A N 1
ATOM 3454 C CA . ASP A 1 448 ? 13.010 -9.188 -8.255 1.00 86.56 448 ASP A CA 1
ATOM 3455 C C . ASP A 1 448 ? 12.928 -9.052 -9.785 1.00 86.56 448 ASP A C 1
ATOM 3457 O O . ASP A 1 448 ? 13.919 -9.293 -10.475 1.00 86.56 448 ASP A O 1
ATOM 3461 N N . GLY A 1 449 ? 11.753 -8.691 -10.307 1.00 87.12 449 GLY A N 1
ATOM 3462 C CA . GLY A 1 449 ? 11.537 -8.291 -11.685 1.00 87.12 449 GLY A CA 1
ATOM 3463 C C . GLY A 1 449 ? 11.446 -6.782 -11.821 1.00 87.12 449 GLY A C 1
ATOM 3464 O O . GLY A 1 449 ? 11.291 -6.040 -10.850 1.00 87.12 449 GLY A O 1
ATOM 3465 N N . ARG A 1 450 ? 11.516 -6.322 -13.066 1.00 85.69 450 ARG A N 1
ATOM 3466 C CA . ARG A 1 450 ? 11.361 -4.907 -13.370 1.00 85.69 450 ARG A CA 1
ATOM 3467 C C . ARG A 1 450 ? 9.909 -4.465 -13.180 1.00 85.69 450 ARG A C 1
ATOM 3469 O O . ARG A 1 450 ? 8.982 -5.181 -13.563 1.00 85.69 450 ARG A O 1
ATOM 3476 N N . CYS A 1 451 ? 9.743 -3.250 -12.665 1.00 85.69 451 CYS A N 1
ATOM 3477 C CA . CYS A 1 451 ? 8.475 -2.539 -12.566 1.00 85.69 451 CYS A CA 1
ATOM 3478 C C . CYS A 1 451 ? 8.649 -1.079 -13.006 1.00 85.69 451 CYS A C 1
ATOM 3480 O O . CYS A 1 451 ? 9.667 -0.481 -12.672 1.00 85.69 451 CYS A O 1
ATOM 3482 N N . ASP A 1 452 ? 7.652 -0.499 -13.678 1.00 82.75 452 ASP A N 1
ATOM 3483 C CA . ASP A 1 452 ? 7.615 0.927 -14.050 1.00 82.75 452 ASP A CA 1
ATOM 3484 C C . ASP A 1 452 ? 6.243 1.557 -13.757 1.00 82.75 452 ASP A C 1
ATOM 3486 O O . ASP A 1 452 ? 5.251 0.858 -13.551 1.00 82.75 452 ASP A O 1
ATOM 3490 N N . GLU A 1 453 ? 6.195 2.893 -13.778 1.00 82.19 453 GLU A N 1
ATOM 3491 C CA . GLU A 1 453 ? 5.006 3.708 -13.504 1.00 82.19 453 GLU A CA 1
ATOM 3492 C C . GLU A 1 453 ? 4.513 4.433 -14.771 1.00 82.19 453 GLU A C 1
ATOM 3494 O O . GLU A 1 453 ? 5.088 5.436 -15.217 1.00 82.19 453 GLU A O 1
ATOM 3499 N N . LEU A 1 454 ? 3.410 3.953 -15.346 1.00 83.81 454 LEU A N 1
ATOM 3500 C CA . LEU A 1 454 ? 2.820 4.480 -16.578 1.00 83.81 454 LEU A CA 1
ATOM 3501 C C . LEU A 1 454 ? 1.759 5.540 -16.270 1.00 83.81 454 LEU A C 1
ATOM 3503 O O . LEU A 1 454 ? 0.884 5.339 -15.437 1.00 83.81 454 LEU A O 1
ATOM 3507 N N . ALA A 1 455 ? 1.837 6.693 -16.929 1.00 84.25 455 ALA A N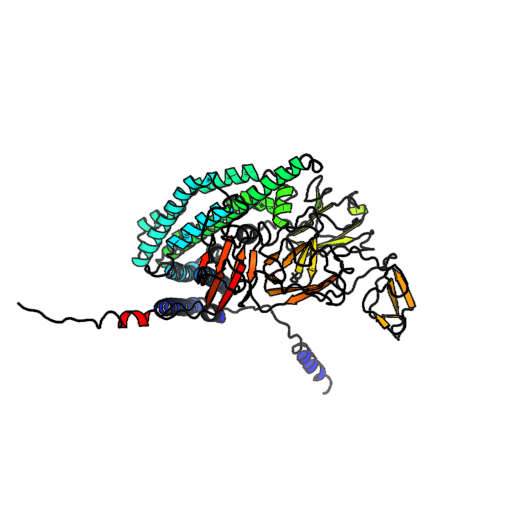 1
ATOM 3508 C CA . ALA A 1 455 ? 0.872 7.776 -16.755 1.00 84.25 455 ALA A CA 1
ATOM 3509 C C . ALA A 1 455 ? -0.504 7.425 -17.347 1.00 84.25 455 ALA A C 1
ATOM 3511 O O . ALA A 1 455 ? -0.646 6.506 -18.150 1.00 84.25 455 ALA A O 1
ATOM 3512 N N . VAL A 1 456 ? -1.523 8.204 -16.980 1.00 87.88 456 VAL A N 1
ATOM 3513 C CA . VAL A 1 456 ? -2.817 8.187 -17.673 1.00 87.88 456 VAL A CA 1
ATOM 3514 C C . VAL A 1 456 ? -2.619 8.701 -19.101 1.00 87.88 456 VAL A C 1
ATOM 3516 O O . VAL A 1 456 ? -2.513 9.907 -19.319 1.00 87.88 456 VAL A O 1
ATOM 3519 N N . ASN A 1 45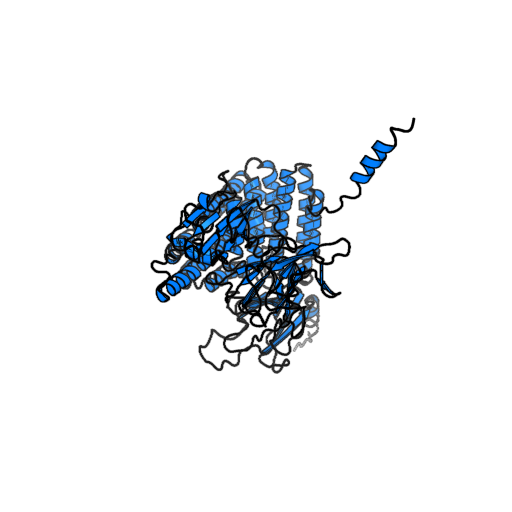7 ? -2.491 7.776 -20.051 1.00 85.31 457 ASN A N 1
ATOM 3520 C CA . ASN A 1 457 ? -2.324 8.041 -21.474 1.00 85.31 457 ASN A CA 1
ATOM 3521 C C . ASN A 1 457 ? -2.697 6.802 -22.313 1.00 85.31 457 ASN A C 1
ATOM 3523 O O . ASN A 1 457 ? -2.856 5.682 -21.813 1.00 85.31 457 ASN A O 1
ATOM 3527 N N . ASP A 1 458 ? -2.786 7.018 -23.616 1.00 86.56 458 ASP A N 1
ATOM 3528 C CA . ASP A 1 458 ? -3.013 6.014 -24.638 1.00 86.56 458 ASP A CA 1
ATOM 3529 C C . ASP A 1 458 ? -1.658 5.468 -25.133 1.00 86.56 458 ASP A C 1
ATOM 3531 O O . ASP A 1 458 ? -0.815 6.200 -25.641 1.00 86.56 458 ASP A O 1
ATOM 3535 N N . TYR A 1 459 ? -1.450 4.152 -25.016 1.00 85.81 459 TYR A N 1
ATOM 3536 C CA . TYR A 1 459 ? -0.209 3.461 -25.389 1.00 85.81 459 TYR A CA 1
ATOM 3537 C C . TYR A 1 459 ? -0.454 2.529 -26.584 1.00 85.81 459 TYR A C 1
ATOM 3539 O O . TYR A 1 459 ? -0.697 1.333 -26.395 1.00 85.81 459 TYR A O 1
ATOM 3547 N N . PRO A 1 460 ? -0.430 3.040 -27.830 1.00 82.56 460 PRO A N 1
ATOM 3548 C CA . PRO A 1 460 ? -0.758 2.248 -29.018 1.00 82.56 460 PRO A CA 1
ATOM 3549 C C . PRO A 1 460 ? 0.315 1.204 -29.350 1.00 82.56 460 PRO A C 1
ATOM 3551 O O . PRO A 1 460 ? 0.062 0.304 -30.145 1.00 82.56 460 PRO A O 1
ATOM 3554 N N . ASP A 1 461 ? 1.508 1.318 -28.767 1.00 80.56 461 ASP A N 1
ATOM 3555 C CA . ASP A 1 461 ? 2.604 0.366 -28.919 1.00 80.56 461 ASP A CA 1
ATOM 3556 C C . ASP A 1 461 ? 3.462 0.359 -27.644 1.00 80.56 461 ASP A C 1
ATOM 3558 O O . ASP A 1 461 ? 4.142 1.338 -27.337 1.00 80.56 461 ASP A O 1
ATOM 3562 N N . LEU A 1 462 ? 3.433 -0.747 -26.895 1.00 78.50 462 LEU A N 1
ATOM 3563 C CA . LEU A 1 462 ? 4.225 -0.936 -25.671 1.00 78.50 462 LEU A CA 1
ATOM 3564 C C . LEU A 1 462 ? 5.707 -1.240 -25.946 1.00 78.50 462 LEU A C 1
ATOM 3566 O O . LEU A 1 462 ? 6.477 -1.485 -25.013 1.00 78.50 462 LEU A O 1
ATOM 3570 N N . LYS A 1 463 ? 6.140 -1.217 -27.211 1.00 69.44 463 LYS A N 1
ATOM 3571 C CA . LYS A 1 463 ? 7.565 -1.127 -27.568 1.00 69.44 463 LYS A CA 1
ATOM 3572 C C . LYS A 1 463 ? 8.158 0.250 -27.296 1.00 69.44 463 LYS A C 1
ATOM 3574 O O . LYS A 1 463 ? 9.364 0.448 -27.391 1.00 69.44 463 LYS A O 1
ATOM 3579 N N . MET A 1 464 ? 7.310 1.193 -26.928 1.00 58.66 464 MET A N 1
ATOM 3580 C CA . MET A 1 464 ? 7.691 2.503 -26.463 1.00 58.66 464 MET A CA 1
ATOM 3581 C C . MET A 1 464 ? 7.425 2.549 -24.962 1.00 58.66 464 MET A C 1
ATOM 3583 O O . MET A 1 464 ? 6.401 2.046 -24.512 1.00 58.66 464 MET A O 1
ATOM 3587 N N . VAL A 1 465 ? 8.332 3.180 -24.222 1.00 48.53 465 VAL A N 1
ATOM 3588 C CA . VAL A 1 465 ? 8.123 3.907 -22.954 1.00 48.53 465 VAL A CA 1
ATOM 3589 C C . VAL A 1 465 ? 9.190 3.523 -21.927 1.00 48.53 465 VAL A C 1
ATOM 3591 O O . VAL A 1 465 ? 9.058 2.600 -21.129 1.00 48.53 465 VAL A O 1
ATOM 3594 N N . SER A 1 466 ? 10.236 4.340 -21.911 1.00 40.59 466 SER A N 1
ATOM 3595 C CA . SER A 1 466 ? 10.506 5.165 -20.737 1.00 40.59 466 SER A CA 1
ATOM 3596 C C . SER A 1 466 ? 10.724 6.588 -21.260 1.00 40.59 466 SER A C 1
ATOM 3598 O O . SER A 1 466 ? 11.574 6.802 -22.122 1.00 40.59 466 SER A O 1
ATOM 3600 N N . GLY A 1 467 ? 9.875 7.520 -20.828 1.00 37.53 467 GLY A N 1
ATOM 3601 C CA . GLY A 1 467 ? 9.834 8.906 -21.296 1.00 37.53 467 GLY A CA 1
ATOM 3602 C C . GLY A 1 467 ? 8.465 9.295 -21.855 1.00 37.53 467 GLY A C 1
ATOM 3603 O O . GLY A 1 467 ? 7.967 8.693 -22.799 1.00 37.53 467 GLY A O 1
ATOM 3604 N N . THR A 1 468 ? 7.848 10.304 -21.244 1.00 35.59 468 THR A N 1
ATOM 3605 C CA . THR A 1 468 ? 6.675 11.032 -21.753 1.00 35.59 468 THR A CA 1
ATOM 3606 C C . THR A 1 468 ? 6.873 11.461 -23.210 1.00 35.59 468 THR A C 1
ATOM 3608 O O . THR A 1 468 ? 8.019 11.688 -23.591 1.00 35.59 468 THR A O 1
ATOM 3611 N N . ASP A 1 469 ? 5.780 11.602 -23.975 1.00 40.44 469 ASP A N 1
ATOM 3612 C CA . ASP A 1 469 ? 5.657 11.980 -25.406 1.00 40.44 469 ASP A CA 1
ATOM 3613 C C . ASP A 1 469 ? 6.435 13.245 -25.857 1.00 40.44 469 ASP A C 1
ATOM 3615 O O . ASP A 1 469 ? 5.888 14.182 -26.433 1.00 40.44 469 ASP A O 1
ATOM 3619 N N . GLY A 1 470 ? 7.740 13.308 -25.615 1.00 48.09 470 GLY A N 1
ATOM 3620 C CA . GLY A 1 470 ? 8.525 14.512 -25.831 1.00 48.09 470 GLY A CA 1
ATOM 3621 C C . GLY A 1 470 ? 10.034 14.377 -25.692 1.00 48.09 470 GLY A C 1
ATOM 3622 O O . GLY A 1 470 ? 10.705 15.284 -26.159 1.00 48.09 470 GLY A O 1
ATOM 3623 N N . ASP A 1 471 ? 10.592 13.296 -25.133 1.00 58.44 471 ASP A N 1
ATOM 3624 C CA . ASP A 1 471 ? 12.052 13.164 -24.945 1.00 58.44 471 ASP A CA 1
ATOM 3625 C C . ASP A 1 471 ? 12.586 11.780 -25.362 1.00 58.44 471 ASP A C 1
ATOM 3627 O O . ASP A 1 471 ? 13.364 11.154 -24.644 1.00 58.44 471 ASP A O 1
ATOM 3631 N N . ILE A 1 472 ? 12.175 11.273 -26.533 1.00 67.56 472 ILE A N 1
ATOM 3632 C CA . ILE A 1 472 ? 12.867 10.115 -27.121 1.00 67.56 472 ILE A CA 1
ATOM 3633 C C . ILE A 1 472 ? 14.232 10.592 -27.618 1.00 67.56 472 ILE A C 1
ATOM 3635 O O . ILE A 1 472 ? 14.309 11.509 -28.439 1.00 67.56 472 ILE A O 1
ATOM 3639 N N . LEU A 1 473 ? 15.294 9.970 -27.106 1.00 71.88 473 LEU A N 1
ATOM 3640 C CA . LEU A 1 473 ? 16.662 10.211 -27.538 1.00 71.88 473 LEU A CA 1
ATOM 3641 C C . LEU A 1 473 ? 17.122 9.111 -28.495 1.00 71.88 473 LEU A C 1
ATOM 3643 O O . LEU A 1 473 ? 16.759 7.938 -28.371 1.00 71.88 473 LEU A O 1
ATOM 3647 N N . THR A 1 474 ? 17.914 9.508 -29.479 1.00 76.94 474 THR A N 1
ATOM 3648 C CA . THR A 1 474 ? 18.511 8.585 -30.440 1.00 76.94 474 THR A CA 1
ATOM 3649 C C . THR A 1 474 ? 19.823 7.998 -29.910 1.00 76.94 474 THR A C 1
ATOM 3651 O O . THR A 1 474 ? 20.274 8.364 -28.820 1.00 76.94 474 THR A O 1
ATOM 3654 N N . ARG A 1 475 ? 20.453 7.072 -30.646 1.00 73.81 475 ARG A N 1
ATOM 3655 C CA . ARG A 1 475 ? 21.741 6.457 -30.252 1.00 73.81 475 ARG A CA 1
ATOM 3656 C C . ARG A 1 475 ? 22.832 7.507 -30.045 1.00 73.81 475 ARG A C 1
ATOM 3658 O O . ARG A 1 475 ? 23.647 7.370 -29.136 1.00 73.81 475 ARG A O 1
ATOM 3665 N N . GLU A 1 476 ? 22.784 8.593 -30.805 1.00 77.75 476 GLU A N 1
ATOM 3666 C CA . GLU A 1 476 ? 23.680 9.742 -30.670 1.00 77.75 476 GLU A CA 1
ATOM 3667 C C . GLU A 1 476 ? 23.184 10.804 -29.670 1.00 77.75 476 GLU A C 1
ATOM 3669 O O . GLU A 1 476 ? 23.739 11.896 -29.589 1.00 77.75 476 GLU A O 1
ATOM 3674 N N . SER A 1 477 ? 22.161 10.498 -28.863 1.00 69.81 477 SER A N 1
ATOM 3675 C CA . SER A 1 477 ? 21.549 11.420 -27.892 1.00 69.81 477 SER A CA 1
ATOM 3676 C C . SER A 1 477 ? 20.899 12.665 -28.510 1.00 69.81 477 SER A C 1
ATOM 3678 O O . SER A 1 477 ? 20.756 13.685 -27.832 1.00 69.81 477 SER A O 1
ATOM 3680 N N . ASN A 1 478 ? 20.466 12.596 -29.771 1.00 77.62 478 ASN A N 1
ATOM 3681 C CA . ASN A 1 478 ? 19.657 13.651 -30.374 1.00 77.62 478 ASN A CA 1
ATOM 3682 C C . ASN A 1 478 ? 18.193 13.492 -29.958 1.00 77.62 478 ASN A C 1
ATOM 3684 O O . ASN A 1 478 ? 17.698 12.378 -29.803 1.00 77.62 478 ASN A O 1
ATOM 3688 N N . LYS A 1 479 ? 17.478 14.607 -29.806 1.00 78.62 479 LYS A N 1
ATOM 3689 C CA . LYS A 1 479 ? 16.045 14.596 -29.502 1.00 78.62 479 LYS A CA 1
ATOM 3690 C C . LYS A 1 479 ? 15.235 14.285 -30.758 1.00 78.62 479 LYS A C 1
ATOM 3692 O O . LYS A 1 479 ? 15.381 14.968 -31.770 1.00 78.62 479 LYS A O 1
ATOM 3697 N N . CYS A 1 480 ? 14.365 13.283 -30.675 1.00 79.50 480 CYS A N 1
ATOM 3698 C CA . CYS A 1 480 ? 13.384 13.012 -31.715 1.00 79.50 480 CYS A CA 1
ATOM 3699 C C . CYS A 1 480 ? 12.407 14.182 -31.853 1.00 79.50 480 CYS A C 1
ATOM 3701 O O . CYS A 1 480 ? 11.881 14.693 -30.861 1.00 79.50 480 CYS A O 1
ATOM 3703 N N . ILE A 1 481 ? 12.126 14.564 -33.092 1.00 83.62 481 ILE A N 1
ATOM 3704 C CA . ILE A 1 481 ? 11.151 15.586 -33.446 1.00 83.62 481 ILE A CA 1
ATOM 3705 C C . ILE A 1 481 ? 9.913 14.896 -34.005 1.00 83.62 481 ILE A C 1
ATOM 3707 O O . ILE A 1 481 ? 9.970 14.181 -35.006 1.00 83.62 481 ILE A O 1
ATOM 3711 N N . PHE A 1 482 ? 8.783 15.145 -33.351 1.00 79.31 482 PHE A N 1
ATOM 3712 C CA . PHE A 1 482 ? 7.466 14.731 -33.808 1.00 79.31 482 PHE A CA 1
ATOM 3713 C C . PHE A 1 482 ? 6.575 15.968 -33.972 1.00 79.31 482 PHE A C 1
ATOM 3715 O O . PHE A 1 482 ? 6.685 16.902 -33.175 1.00 79.31 482 PHE A O 1
ATOM 3722 N N . PRO A 1 483 ? 5.661 15.981 -34.953 1.00 86.19 483 PRO A N 1
ATOM 3723 C CA . PRO A 1 483 ? 5.528 15.017 -36.049 1.00 86.19 483 PRO A CA 1
ATOM 3724 C C . PRO A 1 483 ? 6.675 15.115 -37.071 1.00 86.19 483 PRO A C 1
ATOM 3726 O O . PRO A 1 483 ? 7.250 16.184 -37.256 1.00 86.19 483 PRO A O 1
ATOM 3729 N N . PHE A 1 484 ? 6.923 14.034 -37.811 1.00 91.31 484 PHE A N 1
ATOM 3730 C CA . PHE A 1 484 ? 7.701 14.074 -39.056 1.00 91.31 484 PHE A CA 1
ATOM 3731 C C . PHE A 1 484 ? 7.031 13.230 -40.146 1.00 91.31 484 PHE A C 1
ATOM 3733 O O . PHE A 1 484 ? 6.234 12.337 -39.855 1.00 91.31 484 PHE A O 1
ATOM 3740 N N . THR A 1 485 ? 7.340 13.510 -41.406 1.00 93.69 485 THR A N 1
ATOM 3741 C CA . THR A 1 485 ? 6.798 12.810 -42.572 1.00 93.69 485 THR A CA 1
ATOM 3742 C C . THR A 1 485 ? 7.889 11.964 -43.216 1.00 93.69 485 THR A C 1
ATOM 3744 O O . THR A 1 485 ? 8.976 12.459 -43.516 1.00 93.69 485 THR A O 1
ATOM 3747 N N . PHE A 1 486 ? 7.585 10.689 -43.458 1.00 93.69 486 PHE A N 1
ATOM 3748 C CA . PHE A 1 486 ? 8.429 9.757 -44.205 1.00 93.69 486 PHE A CA 1
ATOM 3749 C C . PHE A 1 486 ? 7.558 8.936 -45.159 1.00 93.69 486 PHE A C 1
ATOM 3751 O O . PHE A 1 486 ? 6.532 8.394 -44.746 1.00 93.69 486 PHE A O 1
ATOM 3758 N N . ASN A 1 487 ? 7.935 8.857 -46.439 1.00 91.31 487 ASN A N 1
ATOM 3759 C CA . ASN A 1 487 ? 7.166 8.162 -47.481 1.00 91.31 487 ASN A CA 1
ATOM 3760 C C . ASN A 1 487 ? 5.670 8.536 -47.498 1.00 91.31 487 ASN A C 1
ATOM 3762 O O . ASN A 1 487 ? 4.803 7.666 -47.540 1.00 91.31 487 ASN A O 1
ATOM 3766 N N . ASN A 1 488 ? 5.366 9.839 -47.432 1.00 90.69 488 ASN A N 1
ATOM 3767 C CA . ASN A 1 488 ? 4.004 10.400 -47.390 1.00 90.69 488 ASN A CA 1
ATOM 3768 C C . ASN A 1 488 ? 3.134 9.938 -46.206 1.00 90.69 488 ASN A C 1
ATOM 3770 O O . ASN A 1 488 ? 1.925 10.161 -46.198 1.00 90.69 488 ASN A O 1
ATOM 3774 N N . VAL A 1 489 ? 3.738 9.330 -45.185 1.00 86.94 489 VAL A N 1
ATOM 3775 C CA . VAL A 1 489 ? 3.070 8.961 -43.938 1.00 86.94 489 VAL A CA 1
ATOM 3776 C C . VAL A 1 489 ? 3.614 9.841 -42.820 1.00 86.94 489 VAL A C 1
ATOM 3778 O O . VAL A 1 489 ? 4.825 9.993 -42.658 1.00 86.94 489 VAL A O 1
ATOM 3781 N N . ARG A 1 490 ? 2.706 10.436 -42.045 1.00 84.56 490 ARG A N 1
ATOM 3782 C CA . ARG A 1 490 ? 3.045 11.254 -40.879 1.00 84.56 490 ARG A CA 1
ATOM 3783 C C . ARG A 1 490 ? 3.216 10.359 -39.656 1.00 84.56 490 ARG A C 1
ATOM 3785 O O . ARG A 1 490 ? 2.299 9.628 -39.287 1.00 84.56 490 ARG A O 1
ATOM 3792 N N . TYR A 1 491 ? 4.369 10.458 -39.011 1.00 76.31 491 TYR A N 1
ATOM 3793 C CA . TYR A 1 491 ? 4.720 9.719 -37.808 1.00 76.31 491 TYR A CA 1
ATOM 3794 C C . TYR A 1 491 ? 4.783 10.662 -36.609 1.00 76.31 491 TYR A C 1
ATOM 3796 O O . TYR A 1 491 ? 5.436 11.703 -36.642 1.00 76.31 491 TYR A O 1
ATOM 3804 N N . ASN A 1 492 ? 4.113 10.265 -35.528 1.00 71.94 492 ASN A N 1
ATOM 3805 C CA . ASN A 1 492 ? 4.192 10.918 -34.215 1.00 71.94 492 ASN A CA 1
ATOM 3806 C C . ASN A 1 492 ? 4.999 10.077 -33.210 1.00 71.94 492 ASN A C 1
ATOM 3808 O O . ASN A 1 492 ? 4.930 10.298 -32.009 1.00 71.94 492 ASN A O 1
ATOM 3812 N N . LYS A 1 493 ? 5.705 9.061 -33.712 1.00 71.62 493 LYS A N 1
ATOM 3813 C CA . LYS A 1 493 ? 6.519 8.119 -32.952 1.00 71.62 493 LYS A CA 1
ATOM 3814 C C . LYS A 1 493 ? 7.669 7.619 -33.812 1.00 71.62 493 LYS A C 1
ATOM 3816 O O . LYS A 1 493 ? 7.650 7.789 -35.031 1.00 71.62 493 LYS A O 1
ATOM 3821 N N . CYS A 1 494 ? 8.644 6.979 -33.181 1.00 77.75 494 CYS A N 1
ATOM 3822 C CA . CYS A 1 494 ? 9.663 6.240 -33.908 1.00 77.75 494 CYS A CA 1
ATOM 3823 C C . CYS A 1 494 ? 9.023 5.202 -34.835 1.00 77.75 494 CYS A C 1
ATOM 3825 O O . CYS A 1 494 ? 8.027 4.564 -34.482 1.00 77.75 494 CYS A O 1
ATOM 3827 N N . THR A 1 495 ? 9.606 5.017 -36.011 1.00 74.94 495 THR A N 1
ATOM 3828 C CA . THR A 1 495 ? 9.116 4.093 -37.033 1.00 74.94 495 THR A CA 1
ATOM 3829 C C . THR A 1 495 ? 10.217 3.132 -37.443 1.00 74.94 495 THR A C 1
ATOM 3831 O O . THR A 1 495 ? 11.381 3.503 -37.457 1.00 74.94 495 THR A O 1
ATOM 3834 N N . ASN A 1 496 ? 9.862 1.899 -37.781 1.00 80.12 496 ASN A N 1
ATOM 3835 C CA . ASN A 1 496 ? 10.755 0.935 -38.426 1.00 80.12 496 ASN A CA 1
ATOM 3836 C C . ASN A 1 496 ? 10.346 0.689 -39.888 1.00 80.12 496 ASN A C 1
ATOM 3838 O O . ASN A 1 496 ? 10.741 -0.301 -40.502 1.00 80.12 496 ASN A O 1
ATOM 3842 N N . LYS A 1 497 ? 9.513 1.568 -40.465 1.00 73.25 497 LYS A N 1
ATOM 3843 C CA . LYS A 1 497 ? 9.241 1.525 -41.900 1.00 73.25 497 LYS A CA 1
ATOM 3844 C C . LYS A 1 497 ? 10.569 1.734 -42.627 1.00 73.25 497 LYS A C 1
ATOM 3846 O O . LYS A 1 497 ? 11.193 2.773 -42.446 1.00 73.25 497 LYS A O 1
ATOM 3851 N N . ASP A 1 498 ? 10.943 0.725 -43.417 1.00 79.50 498 ASP A N 1
ATOM 3852 C CA . ASP A 1 498 ? 12.192 0.603 -44.190 1.00 79.50 498 ASP A CA 1
ATOM 3853 C C . ASP A 1 498 ? 13.411 -0.011 -43.461 1.00 79.50 498 ASP A C 1
ATOM 3855 O O . ASP A 1 498 ? 14.534 0.053 -43.951 1.00 79.50 498 ASP A O 1
ATOM 3859 N N . GLY A 1 499 ? 13.220 -0.672 -42.310 1.00 75.81 499 GLY A N 1
ATOM 3860 C CA . GLY A 1 499 ? 14.328 -1.347 -41.624 1.00 75.81 499 GLY A CA 1
ATOM 3861 C C . GLY A 1 499 ? 13.925 -2.232 -40.443 1.00 75.81 499 GLY A C 1
ATOM 3862 O O . GLY A 1 499 ? 12.750 -2.401 -40.129 1.00 75.81 499 GLY A O 1
ATOM 3863 N N . LYS A 1 500 ? 14.926 -2.834 -39.785 1.00 72.19 500 LYS A N 1
ATOM 3864 C CA . LYS A 1 500 ? 14.726 -3.596 -38.535 1.00 72.19 500 LYS A CA 1
ATOM 3865 C C . LYS A 1 500 ? 14.715 -2.692 -37.300 1.00 72.19 500 LYS A C 1
ATOM 3867 O O . LYS A 1 500 ? 13.911 -2.915 -36.399 1.00 72.19 500 LYS A O 1
ATOM 3872 N N . ASP A 1 501 ? 15.589 -1.690 -37.278 1.00 74.19 501 ASP A N 1
ATOM 3873 C CA . ASP A 1 501 ? 15.708 -0.736 -36.179 1.00 74.19 501 ASP A CA 1
ATOM 3874 C C . ASP A 1 501 ? 14.691 0.401 -36.337 1.00 74.19 501 ASP A C 1
ATOM 3876 O O . ASP A 1 501 ? 14.413 0.869 -37.443 1.00 74.19 501 ASP A O 1
ATOM 3880 N N . TYR A 1 502 ? 14.140 0.859 -35.215 1.00 79.62 502 TYR A N 1
ATOM 3881 C CA . TYR A 1 502 ? 13.268 2.025 -35.202 1.00 79.62 502 TYR A CA 1
ATOM 3882 C C . TYR A 1 502 ? 14.095 3.309 -35.229 1.00 79.62 502 TYR A C 1
ATOM 3884 O O . TYR A 1 502 ? 15.144 3.401 -34.593 1.00 79.62 502 TYR A O 1
ATOM 3892 N N . TRP A 1 503 ? 13.583 4.329 -35.901 1.00 85.56 503 TRP A N 1
ATOM 3893 C CA . TRP A 1 503 ? 14.233 5.621 -36.064 1.00 85.56 503 TRP A CA 1
ATOM 3894 C C . TRP A 1 503 ? 13.224 6.767 -35.972 1.00 85.56 503 TRP A C 1
ATOM 3896 O O . TRP A 1 503 ? 12.009 6.570 -36.085 1.00 85.56 503 TRP A O 1
ATOM 3906 N N . CYS A 1 504 ? 13.729 7.973 -35.744 1.00 86.88 504 CYS A N 1
ATOM 3907 C CA . CYS A 1 504 ? 12.945 9.205 -35.749 1.00 86.88 504 CYS A CA 1
ATOM 3908 C C . CYS A 1 504 ? 13.715 10.323 -36.457 1.00 86.88 504 CYS A C 1
ATOM 3910 O O . CYS A 1 504 ? 14.939 10.259 -36.597 1.00 86.88 504 CYS A O 1
ATOM 3912 N N . ALA A 1 505 ? 13.002 11.369 -36.876 1.00 90.06 505 ALA A N 1
ATOM 3913 C CA . ALA A 1 505 ? 13.646 12.592 -37.332 1.00 90.06 505 ALA A CA 1
ATOM 3914 C C . ALA A 1 505 ? 14.319 13.312 -36.153 1.00 90.06 505 ALA A C 1
ATOM 3916 O O . ALA A 1 505 ? 13.712 13.480 -35.099 1.00 90.06 505 ALA A O 1
ATOM 3917 N N . THR A 1 506 ? 15.549 13.775 -36.343 1.00 91.00 506 THR A N 1
ATOM 3918 C CA . THR A 1 506 ? 16.280 14.651 -35.405 1.00 91.00 506 THR A CA 1
ATOM 3919 C C . THR A 1 506 ? 16.330 16.095 -35.910 1.00 91.00 506 THR A C 1
ATOM 3921 O O . THR A 1 506 ? 16.658 17.016 -35.165 1.00 91.00 506 THR A O 1
ATOM 3924 N N . SER A 1 507 ? 15.942 16.312 -37.170 1.00 92.19 507 SER A N 1
ATOM 3925 C CA . SER A 1 507 ? 15.573 17.606 -37.741 1.00 92.19 507 SER A CA 1
ATOM 3926 C C . SER A 1 507 ? 14.525 17.417 -38.843 1.00 92.19 507 SER A C 1
ATOM 3928 O O . SER A 1 507 ? 14.526 16.399 -39.540 1.00 92.19 507 SER A O 1
ATOM 3930 N N . VAL A 1 508 ? 13.638 18.398 -39.016 1.00 94.12 508 VAL A N 1
ATOM 3931 C CA . VAL A 1 508 ? 12.584 18.395 -40.046 1.00 94.12 508 VAL A CA 1
ATOM 3932 C C . VAL A 1 508 ? 12.647 19.667 -40.894 1.00 94.12 508 VAL A C 1
ATOM 3934 O O . VAL A 1 508 ? 13.089 20.711 -40.412 1.00 94.12 508 VAL A O 1
ATOM 3937 N N . ASN A 1 509 ? 12.214 19.582 -42.151 1.00 93.81 509 ASN A N 1
ATOM 3938 C CA . ASN A 1 509 ? 12.008 20.732 -43.034 1.00 93.81 509 ASN A CA 1
ATOM 3939 C C . ASN A 1 509 ? 10.654 21.417 -42.744 1.00 93.81 509 ASN A C 1
ATOM 3941 O O . ASN A 1 509 ? 9.872 20.961 -41.906 1.00 93.81 509 ASN A O 1
ATOM 3945 N N . SER A 1 510 ? 10.353 22.513 -43.448 1.00 93.69 510 SER A N 1
ATOM 3946 C CA . SER A 1 510 ? 9.106 23.281 -43.282 1.00 93.69 510 SER A CA 1
ATOM 3947 C C . SER A 1 510 ? 7.831 22.483 -43.585 1.00 93.69 510 SER A C 1
ATOM 3949 O O . SER A 1 510 ? 6.775 22.788 -43.037 1.00 93.69 510 SER A O 1
ATOM 3951 N N . ASP A 1 511 ? 7.926 21.449 -44.418 1.00 93.31 511 ASP A N 1
ATOM 3952 C CA . ASP A 1 511 ? 6.841 20.528 -44.773 1.00 93.31 511 ASP A CA 1
ATOM 3953 C C . ASP A 1 511 ? 6.766 19.289 -43.856 1.00 93.31 511 ASP A C 1
ATOM 3955 O O . ASP A 1 511 ? 6.033 18.340 -44.142 1.00 93.31 511 ASP A O 1
ATOM 3959 N N . LEU A 1 512 ? 7.515 19.294 -42.746 1.00 92.12 512 LEU A N 1
ATOM 3960 C CA . LEU A 1 512 ? 7.685 18.184 -41.803 1.00 92.12 512 LEU A CA 1
ATOM 3961 C C . LEU A 1 512 ? 8.423 16.962 -42.367 1.00 92.12 512 LEU A C 1
ATOM 3963 O O . LEU A 1 512 ? 8.544 15.967 -41.652 1.00 92.12 512 LEU A O 1
ATOM 3967 N N . SER A 1 513 ? 8.942 16.993 -43.598 1.00 94.19 513 SER A N 1
ATOM 3968 C CA . SER A 1 513 ? 9.829 15.925 -44.073 1.00 94.19 513 SER A CA 1
ATOM 3969 C C . SER A 1 513 ? 11.080 15.853 -43.194 1.00 94.19 513 SER A C 1
ATOM 3971 O O . SER A 1 513 ? 11.631 16.879 -42.785 1.00 94.19 513 SER A O 1
ATOM 3973 N N . TYR A 1 514 ? 11.514 14.641 -42.849 1.00 91.88 514 TYR A N 1
ATOM 3974 C CA . TYR A 1 514 ? 12.758 14.468 -42.101 1.00 91.88 514 TYR A CA 1
ATOM 3975 C C . TYR A 1 514 ? 13.952 14.959 -42.939 1.00 91.88 514 TYR A C 1
ATOM 3977 O O . TYR A 1 514 ? 14.029 14.705 -44.139 1.00 91.88 514 TYR A O 1
ATOM 3985 N N . ASN A 1 515 ? 14.882 15.669 -42.304 1.00 92.69 515 ASN A N 1
ATOM 3986 C CA . ASN A 1 515 ? 16.141 16.104 -42.914 1.00 92.69 515 ASN A CA 1
ATOM 3987 C C . ASN A 1 515 ? 17.302 15.278 -42.346 1.00 92.69 515 ASN A C 1
ATOM 3989 O O . ASN A 1 515 ? 18.048 14.639 -43.084 1.00 92.69 515 ASN A O 1
ATOM 3993 N N . LYS A 1 516 ? 17.393 15.208 -41.015 1.00 93.81 516 LYS A N 1
ATOM 3994 C CA . LYS A 1 516 ? 18.263 14.272 -40.300 1.00 93.81 516 LYS A CA 1
ATOM 3995 C C . LYS A 1 516 ? 17.427 13.279 -39.517 1.00 93.81 516 LYS A C 1
ATOM 3997 O O . LYS A 1 516 ? 16.316 13.585 -39.077 1.00 93.81 516 LYS A O 1
ATOM 4002 N N . TRP A 1 517 ? 17.986 12.098 -39.332 1.00 91.50 517 TRP A N 1
ATOM 4003 C CA . TRP A 1 517 ? 17.392 11.021 -38.566 1.00 91.50 517 TRP A CA 1
ATOM 4004 C C . TRP A 1 517 ? 18.481 10.288 -37.799 1.00 91.50 517 TRP A C 1
ATOM 4006 O O . TRP A 1 517 ? 19.659 10.388 -38.138 1.00 91.50 517 TRP A O 1
ATOM 4016 N N . ASP A 1 518 ? 18.074 9.565 -36.768 1.00 86.94 518 ASP A N 1
ATOM 4017 C CA . ASP A 1 518 ? 18.928 8.606 -36.081 1.00 86.94 518 ASP A CA 1
ATOM 4018 C C . ASP A 1 518 ? 18.037 7.518 -35.454 1.00 86.94 518 ASP A C 1
ATOM 4020 O O . ASP A 1 518 ? 16.809 7.659 -35.350 1.00 86.94 518 ASP A O 1
ATOM 4024 N N . TYR A 1 519 ? 18.644 6.393 -35.096 1.00 83.19 519 TYR A N 1
ATOM 4025 C CA . TYR A 1 519 ? 17.964 5.264 -34.488 1.00 83.19 519 TYR A CA 1
ATOM 4026 C C . TYR A 1 519 ? 17.486 5.624 -33.095 1.00 83.19 519 TYR A C 1
ATOM 4028 O O . TYR A 1 519 ? 18.257 6.081 -32.249 1.00 83.19 519 TYR A O 1
ATOM 4036 N N . CYS A 1 520 ? 16.210 5.364 -32.843 1.00 75.50 520 CYS A N 1
ATOM 4037 C CA . CYS A 1 520 ? 15.640 5.539 -31.527 1.00 75.50 520 CYS A CA 1
ATOM 4038 C C . CYS A 1 520 ? 16.280 4.547 -30.568 1.00 75.50 520 CYS A C 1
ATOM 4040 O O . CYS A 1 520 ? 16.322 3.342 -30.831 1.00 75.50 520 CYS A O 1
ATOM 4042 N N . VAL A 1 521 ? 16.731 5.047 -29.424 1.00 67.69 521 VAL A N 1
ATOM 4043 C CA . VAL A 1 521 ? 17.009 4.176 -28.294 1.00 67.69 521 VAL A CA 1
ATOM 4044 C C . VAL A 1 521 ? 15.715 4.079 -27.517 1.00 67.69 521 VAL A C 1
ATOM 4046 O O . VAL A 1 521 ? 15.300 5.024 -26.851 1.00 67.69 521 VAL A O 1
ATOM 4049 N N . PHE A 1 522 ? 15.065 2.924 -27.606 1.00 63.44 522 PHE A N 1
ATOM 4050 C CA . PHE A 1 522 ? 14.086 2.573 -26.594 1.00 63.44 522 PHE A CA 1
ATOM 4051 C C . PHE A 1 522 ? 14.867 2.017 -25.420 1.00 63.44 522 PHE A C 1
ATOM 4053 O O . PHE A 1 522 ? 15.545 1.002 -25.591 1.00 63.44 522 PHE A O 1
ATOM 4060 N N . PRO A 1 523 ? 14.795 2.656 -24.244 1.00 51.69 523 PRO A N 1
ATOM 4061 C CA . PRO A 1 523 ? 15.488 2.153 -23.074 1.00 51.69 523 PRO A CA 1
ATOM 4062 C C . PRO A 1 523 ? 15.099 0.693 -22.833 1.00 51.69 523 PRO A C 1
ATOM 4064 O O . PRO A 1 523 ? 15.990 -0.104 -22.574 1.00 51.69 523 PRO A O 1
ATOM 4067 N N . GLN A 1 524 ? 13.803 0.351 -22.994 1.00 60.91 524 GLN A N 1
ATOM 4068 C CA . GLN A 1 524 ? 13.224 -0.999 -22.948 1.00 60.91 524 GLN A CA 1
ATOM 4069 C C . GLN A 1 524 ? 11.733 -1.023 -23.408 1.00 60.91 524 GLN A C 1
ATOM 4071 O O . GLN A 1 524 ? 11.098 0.028 -23.480 1.00 60.91 524 GLN A O 1
ATOM 4076 N N . THR A 1 525 ? 11.147 -2.218 -23.617 1.00 67.56 525 THR A N 1
ATOM 4077 C CA . THR A 1 525 ? 9.736 -2.441 -24.027 1.00 67.56 525 THR A CA 1
ATOM 4078 C C . THR A 1 525 ? 8.909 -3.218 -22.989 1.00 67.56 525 THR A C 1
ATOM 4080 O O . THR A 1 525 ? 9.422 -4.167 -22.397 1.00 67.56 525 THR A O 1
ATOM 4083 N N . TRP A 1 526 ? 7.615 -2.908 -22.854 1.00 78.06 526 TRP A N 1
ATOM 4084 C CA . TRP A 1 526 ? 6.641 -3.646 -22.023 1.00 78.06 526 TRP A CA 1
ATOM 4085 C C . TRP A 1 526 ? 5.828 -4.706 -22.793 1.00 78.06 526 TRP A C 1
ATOM 4087 O O . TRP A 1 526 ? 5.045 -5.447 -22.196 1.00 78.06 526 TRP A O 1
ATOM 4097 N N . SER A 1 527 ? 6.028 -4.805 -24.113 1.00 70.94 527 SER A N 1
ATOM 4098 C CA . SER A 1 527 ? 5.386 -5.811 -24.973 1.00 70.94 527 SER A CA 1
ATOM 4099 C C . SER A 1 527 ? 5.623 -7.228 -24.446 1.00 70.94 527 SER A C 1
ATOM 4101 O O . SER A 1 527 ? 6.768 -7.614 -24.231 1.00 70.94 527 SER A O 1
ATOM 4103 N N . GLU A 1 528 ? 4.549 -8.004 -24.287 1.00 70.56 528 GLU A N 1
ATOM 4104 C CA . GLU A 1 528 ? 4.574 -9.420 -23.868 1.00 70.56 528 GLU A CA 1
ATOM 4105 C C . GLU A 1 528 ? 5.120 -9.679 -22.448 1.00 70.56 528 GLU A C 1
ATOM 4107 O O . GLU A 1 528 ? 5.368 -10.824 -22.069 1.00 70.56 528 GLU A O 1
ATOM 4112 N N . LYS A 1 529 ? 5.267 -8.628 -21.629 1.00 82.12 529 LYS A N 1
ATOM 4113 C CA . LYS A 1 529 ? 5.865 -8.733 -20.291 1.00 82.12 529 LYS A CA 1
ATOM 4114 C C . LYS A 1 529 ? 5.000 -8.220 -19.145 1.00 82.12 529 LYS A C 1
ATOM 4116 O O . LYS A 1 529 ? 5.360 -8.455 -18.005 1.00 82.12 529 LYS A O 1
ATOM 4121 N N . ILE A 1 530 ? 3.873 -7.549 -19.383 1.00 88.69 530 ILE A N 1
ATOM 4122 C CA . ILE A 1 530 ? 3.024 -7.052 -18.284 1.00 88.69 530 ILE A CA 1
ATOM 4123 C C . ILE A 1 530 ? 2.334 -8.242 -17.606 1.00 88.69 530 ILE A C 1
ATOM 4125 O O . ILE A 1 530 ? 1.301 -8.705 -18.082 1.00 88.69 530 ILE A O 1
ATOM 4129 N N . LEU A 1 531 ? 2.894 -8.755 -16.508 1.00 89.31 531 LEU A N 1
ATOM 4130 C CA . LEU A 1 531 ? 2.307 -9.875 -15.767 1.00 89.31 531 LEU A CA 1
ATOM 4131 C C . LEU A 1 531 ? 1.445 -9.406 -14.598 1.00 89.31 531 LEU A C 1
ATOM 4133 O O . LEU A 1 531 ? 0.390 -9.998 -14.386 1.00 89.31 531 LEU A O 1
ATOM 4137 N N . SER A 1 532 ? 1.829 -8.334 -13.902 1.00 90.19 532 SER A N 1
ATOM 4138 C CA . SER A 1 532 ? 1.034 -7.739 -12.818 1.00 90.19 532 SER A CA 1
ATOM 4139 C C . SER A 1 532 ? 0.902 -6.224 -12.965 1.00 90.19 532 SER A C 1
ATOM 4141 O O . SER A 1 532 ? 1.785 -5.573 -13.532 1.00 90.19 532 SER A O 1
ATOM 4143 N N . ILE A 1 533 ? -0.205 -5.663 -12.463 1.00 91.25 533 ILE A N 1
ATOM 4144 C CA . ILE A 1 533 ? -0.459 -4.214 -12.447 1.00 91.25 533 ILE A CA 1
ATOM 4145 C C . ILE A 1 533 ? -1.061 -3.737 -11.122 1.00 91.25 533 ILE A C 1
ATOM 4147 O O . ILE A 1 533 ? -1.835 -4.455 -10.491 1.00 91.25 533 ILE A O 1
ATOM 4151 N N . SER A 1 534 ? -0.742 -2.503 -10.732 1.00 91.31 534 SER A N 1
ATOM 4152 C CA . SER A 1 534 ? -1.404 -1.758 -9.653 1.00 91.31 534 SER A CA 1
ATOM 4153 C C . SER A 1 534 ? -2.058 -0.516 -10.240 1.00 91.31 534 SER A C 1
ATOM 4155 O O . SER A 1 534 ? -1.391 0.300 -10.874 1.00 91.31 534 SER A O 1
ATOM 4157 N N . ILE A 1 535 ? -3.356 -0.355 -10.013 1.00 91.62 535 ILE A N 1
ATOM 4158 C CA . ILE A 1 535 ? -4.181 0.711 -10.578 1.00 91.62 535 ILE A CA 1
ATOM 4159 C C . ILE A 1 535 ? -4.681 1.586 -9.424 1.00 91.62 535 ILE A C 1
ATOM 4161 O O . ILE A 1 535 ? -5.307 1.053 -8.507 1.00 91.62 535 ILE A O 1
ATOM 4165 N N . PRO A 1 536 ? -4.434 2.906 -9.431 1.00 90.12 536 PRO A N 1
ATOM 4166 C CA . PRO A 1 536 ? -4.936 3.805 -8.396 1.00 90.12 536 PRO A CA 1
ATOM 4167 C C . PRO A 1 536 ? -6.442 4.072 -8.549 1.00 90.12 536 PRO A C 1
ATOM 4169 O O . PRO A 1 536 ? -7.044 3.790 -9.584 1.00 90.12 536 PRO A O 1
ATOM 4172 N N . GLU A 1 537 ? -7.056 4.648 -7.514 1.00 87.12 537 GLU A N 1
ATOM 4173 C CA . GLU A 1 537 ? -8.483 4.996 -7.508 1.00 87.12 537 GLU A CA 1
ATOM 4174 C C . GLU A 1 537 ? -8.874 5.921 -8.675 1.00 87.12 537 GLU A C 1
ATOM 4176 O O . GLU A 1 537 ? -8.143 6.858 -9.036 1.00 87.12 537 GLU A O 1
ATOM 4181 N N . SER A 1 538 ? -10.063 5.682 -9.241 1.00 87.94 538 SER A N 1
ATOM 4182 C CA . SER A 1 538 ? -10.617 6.449 -10.372 1.00 87.94 538 SER A CA 1
ATOM 4183 C C . SER A 1 538 ? -9.750 6.399 -11.642 1.00 87.94 538 SER A C 1
ATOM 4185 O O . SER A 1 538 ? -9.730 7.343 -12.433 1.00 87.94 538 SER A O 1
ATOM 4187 N N . VAL A 1 539 ? -9.001 5.312 -11.839 1.00 92.62 539 VAL A N 1
ATOM 4188 C CA . VAL A 1 539 ? -8.291 5.001 -13.088 1.00 92.62 539 VAL A CA 1
ATOM 4189 C C . VAL A 1 539 ? -8.782 3.654 -13.598 1.00 92.62 539 VAL A C 1
ATOM 4191 O O . VAL A 1 539 ? -9.064 2.746 -12.816 1.00 92.62 539 VAL A O 1
ATOM 4194 N N . GLN A 1 540 ? -8.888 3.532 -14.918 1.00 93.00 540 GLN A N 1
ATOM 4195 C CA . GLN A 1 540 ? -9.195 2.278 -15.589 1.00 93.00 540 GLN A CA 1
ATOM 4196 C C . GLN A 1 540 ? -8.155 1.936 -16.657 1.00 93.00 540 GLN A C 1
ATOM 4198 O O . GLN A 1 540 ? -7.594 2.824 -17.312 1.00 93.00 540 GLN A O 1
ATOM 4203 N N . VAL A 1 541 ? -7.939 0.637 -16.856 1.00 93.38 541 VAL A N 1
ATOM 4204 C CA . VAL A 1 541 ? -6.942 0.098 -17.785 1.00 93.38 541 VAL A CA 1
ATOM 4205 C C . VAL A 1 541 ? -7.574 -0.915 -18.734 1.00 93.38 541 VAL A C 1
ATOM 4207 O O . VAL A 1 541 ? -8.239 -1.854 -18.300 1.00 93.38 541 VAL A O 1
ATOM 4210 N N . TRP A 1 542 ? -7.311 -0.748 -20.029 1.00 93.31 542 TRP A N 1
ATOM 4211 C CA . TRP A 1 542 ? -7.590 -1.741 -21.067 1.00 93.31 542 TRP A CA 1
ATOM 4212 C C . TRP A 1 542 ? -6.296 -2.260 -21.675 1.00 93.31 542 TRP A C 1
ATOM 4214 O O . TRP A 1 542 ? -5.415 -1.468 -22.006 1.00 93.31 542 TRP A O 1
ATOM 4224 N N . LEU A 1 543 ? -6.219 -3.567 -21.903 1.00 92.44 543 LEU A N 1
ATOM 4225 C CA . LEU A 1 543 ? -5.072 -4.229 -22.523 1.00 92.44 543 LEU A CA 1
ATOM 4226 C C . LEU A 1 543 ? -5.489 -4.927 -23.805 1.00 92.44 543 LEU A C 1
ATOM 4228 O O . LEU A 1 543 ? -6.564 -5.517 -23.868 1.00 92.44 543 LEU A O 1
ATOM 4232 N N . TYR A 1 544 ? -4.621 -4.886 -24.808 1.00 92.19 544 TYR A N 1
ATOM 4233 C CA . TYR A 1 544 ? -4.910 -5.391 -26.143 1.00 92.19 544 TYR A CA 1
ATOM 4234 C C . TYR A 1 544 ? -3.770 -6.274 -26.642 1.00 92.19 544 TYR A C 1
ATOM 4236 O O . TYR A 1 544 ? -2.588 -5.955 -26.476 1.00 92.19 544 TYR A O 1
ATOM 4244 N N . THR A 1 545 ? -4.135 -7.389 -27.273 1.00 91.69 545 THR A N 1
ATOM 4245 C CA . THR A 1 545 ? -3.169 -8.383 -27.789 1.00 91.69 545 THR A CA 1
ATOM 4246 C C . THR A 1 545 ? -2.408 -7.946 -29.042 1.00 91.69 545 THR A C 1
ATOM 4248 O O . THR A 1 545 ? -1.404 -8.559 -29.399 1.00 91.69 545 THR A O 1
ATOM 4251 N N . GLU A 1 546 ? -2.853 -6.877 -29.701 1.00 89.75 546 GLU A N 1
ATOM 4252 C CA . GLU A 1 546 ? -2.196 -6.297 -30.872 1.00 89.75 546 GLU A CA 1
ATOM 4253 C C . GLU A 1 546 ? -1.904 -4.804 -30.667 1.00 89.75 546 GLU A C 1
ATOM 4255 O O . GLU A 1 546 ? -2.407 -4.164 -29.742 1.00 89.75 546 GLU A O 1
ATOM 4260 N N . GLU A 1 547 ? -1.060 -4.238 -31.529 1.00 87.69 547 GLU A N 1
ATOM 4261 C CA . GLU A 1 547 ? -0.771 -2.801 -31.558 1.00 87.69 547 GLU A CA 1
ATOM 4262 C C . GLU A 1 547 ? -2.007 -1.990 -31.995 1.00 87.69 547 GLU A C 1
ATOM 4264 O O . GLU A 1 547 ? -2.892 -2.476 -32.702 1.00 87.69 547 GLU A O 1
ATOM 4269 N N . ASN A 1 548 ? -2.040 -0.711 -31.624 1.00 86.81 548 ASN A N 1
ATOM 4270 C CA . ASN A 1 548 ? -3.106 0.245 -31.935 1.00 86.81 548 ASN A CA 1
ATOM 4271 C C . ASN A 1 548 ? -4.500 -0.220 -31.471 1.00 86.81 548 ASN A C 1
ATOM 4273 O O . ASN A 1 548 ? -5.493 0.007 -32.164 1.00 86.81 548 ASN A O 1
ATOM 4277 N N . TYR A 1 549 ? -4.564 -0.857 -30.297 1.00 92.31 549 TYR A N 1
ATOM 4278 C CA . TYR A 1 549 ? -5.796 -1.268 -29.611 1.00 92.31 549 TYR A CA 1
ATOM 4279 C C . TYR A 1 549 ? -6.629 -2.311 -30.370 1.00 92.31 549 TYR A C 1
ATOM 4281 O O . TYR A 1 549 ? -7.859 -2.303 -30.309 1.00 92.31 549 TYR A O 1
ATOM 4289 N N . LYS A 1 550 ? -5.962 -3.194 -31.120 1.00 92.62 550 LYS A N 1
ATOM 4290 C CA . LYS A 1 550 ? -6.590 -4.270 -31.903 1.00 92.62 550 LYS A CA 1
ATOM 4291 C C . LYS A 1 550 ? -6.508 -5.632 -31.200 1.00 92.62 550 LYS A C 1
ATOM 4293 O O . LYS A 1 550 ? -5.868 -5.789 -30.159 1.00 92.62 550 LYS A O 1
ATOM 4298 N N . GLY A 1 551 ? -7.152 -6.631 -31.801 1.00 91.94 551 GLY A N 1
ATOM 4299 C CA . GLY A 1 551 ? -7.212 -7.996 -31.286 1.00 91.94 551 GLY A CA 1
ATOM 4300 C C . GLY A 1 551 ? -8.132 -8.127 -30.070 1.00 91.94 551 GLY A C 1
ATOM 4301 O O . GLY A 1 551 ? -9.068 -7.349 -29.886 1.00 91.94 551 GLY A O 1
ATOM 4302 N N . THR A 1 552 ? -7.869 -9.127 -29.232 1.00 91.19 552 THR A N 1
ATOM 4303 C CA . THR A 1 552 ? -8.624 -9.347 -27.991 1.00 91.19 552 THR A CA 1
ATOM 4304 C C . THR A 1 552 ? -8.313 -8.255 -26.972 1.00 91.19 552 THR A C 1
ATOM 4306 O O . THR A 1 552 ? -7.139 -7.981 -26.705 1.00 91.19 552 THR A O 1
ATOM 4309 N N . ALA A 1 553 ? -9.367 -7.677 -26.391 1.00 91.56 553 ALA A N 1
ATOM 4310 C CA . ALA A 1 553 ? -9.292 -6.699 -25.314 1.00 91.56 553 ALA A CA 1
ATOM 4311 C C . ALA A 1 553 ? -9.552 -7.355 -23.947 1.00 91.56 553 ALA A C 1
ATOM 4313 O O . ALA A 1 553 ? -10.447 -8.192 -23.812 1.00 91.56 553 ALA A O 1
ATOM 4314 N N . TYR A 1 554 ? -8.800 -6.937 -22.933 1.00 89.81 554 TYR A N 1
ATOM 4315 C CA . TYR A 1 554 ? -8.961 -7.331 -21.534 1.00 89.81 554 TYR A CA 1
ATOM 4316 C C . TYR A 1 554 ? -9.175 -6.084 -20.672 1.00 89.81 554 TYR A C 1
ATOM 4318 O O . TYR A 1 554 ? -8.473 -5.086 -20.852 1.00 89.81 554 TYR A O 1
ATOM 4326 N N . GLY A 1 555 ? -10.139 -6.144 -19.752 1.00 87.44 555 GLY A N 1
ATOM 4327 C CA . GLY A 1 555 ? -10.567 -5.011 -18.928 1.00 87.44 555 GLY A CA 1
ATOM 4328 C C . GLY A 1 555 ? -12.045 -4.616 -19.130 1.00 87.44 555 GLY A C 1
ATOM 4329 O O . GLY A 1 555 ? -12.819 -5.427 -19.650 1.00 87.44 555 GLY A O 1
ATOM 4330 N N . PRO A 1 556 ? -12.448 -3.401 -18.700 1.00 89.44 556 PRO A N 1
ATOM 4331 C CA . PRO A 1 556 ? -11.602 -2.409 -18.044 1.00 89.44 556 PRO A CA 1
ATOM 4332 C C . PRO A 1 556 ? -11.270 -2.857 -16.621 1.00 89.44 556 PRO A C 1
ATOM 4334 O O . PRO A 1 556 ? -12.164 -3.111 -15.819 1.00 89.44 556 PRO A O 1
ATOM 4337 N N . PHE A 1 557 ? -9.988 -2.907 -16.283 1.00 89.12 557 PHE A N 1
ATOM 4338 C CA . PHE A 1 557 ? -9.569 -3.075 -14.897 1.00 89.12 557 PHE A CA 1
ATOM 4339 C C . PHE A 1 557 ? -9.685 -1.729 -14.192 1.00 89.12 557 PHE A C 1
ATOM 4341 O O . PHE A 1 557 ? -9.076 -0.763 -14.645 1.00 89.12 557 PHE A O 1
ATOM 4348 N N . ILE A 1 558 ? -10.463 -1.649 -13.115 1.00 88.56 558 ILE A N 1
ATOM 4349 C CA . ILE A 1 558 ? -10.740 -0.394 -12.403 1.00 88.56 558 ILE A CA 1
ATOM 4350 C C . ILE A 1 558 ? -10.033 -0.414 -11.052 1.00 88.56 558 ILE A C 1
ATOM 4352 O O . ILE A 1 558 ? -10.084 -1.426 -10.351 1.00 88.56 558 ILE A O 1
ATOM 4356 N N . GLY A 1 559 ? -9.360 0.688 -10.714 1.00 85.44 559 GLY A N 1
ATOM 4357 C CA . GLY A 1 559 ? -8.708 0.884 -9.421 1.00 85.44 559 GLY A CA 1
ATOM 4358 C C . GLY A 1 559 ? -9.601 1.554 -8.366 1.00 85.44 559 GLY A C 1
ATOM 4359 O O . GLY A 1 559 ? -10.648 2.095 -8.707 1.00 85.44 559 GLY A O 1
ATOM 4360 N N . ALA A 1 560 ? -9.214 1.583 -7.084 1.00 86.00 560 ALA A N 1
ATOM 4361 C CA . ALA A 1 560 ? -7.921 1.162 -6.528 1.00 86.00 560 ALA A CA 1
ATOM 4362 C C . ALA A 1 560 ? -7.767 -0.367 -6.437 1.00 86.00 560 ALA A C 1
ATOM 4364 O O . ALA A 1 560 ? -8.411 -1.003 -5.610 1.00 86.00 560 ALA A O 1
ATOM 4365 N N . ASN A 1 561 ? -6.920 -0.972 -7.275 1.00 86.19 561 ASN A N 1
ATOM 4366 C CA . ASN A 1 561 ? -6.897 -2.422 -7.478 1.00 86.19 561 ASN A CA 1
ATOM 4367 C C . ASN A 1 561 ? -5.506 -2.932 -7.871 1.00 86.19 561 ASN A C 1
ATOM 4369 O O . ASN A 1 561 ? -4.797 -2.277 -8.632 1.00 86.19 561 ASN A O 1
ATOM 4373 N N . THR A 1 562 ? -5.147 -4.123 -7.396 1.00 87.00 562 THR A N 1
ATOM 4374 C CA . THR A 1 562 ? -3.849 -4.754 -7.649 1.00 87.00 562 THR A CA 1
ATOM 4375 C C . THR A 1 562 ? -4.057 -6.149 -8.218 1.00 87.00 562 THR A C 1
ATOM 4377 O O . THR A 1 562 ? -4.526 -7.058 -7.531 1.00 87.00 562 THR A O 1
ATOM 4380 N N . ILE A 1 563 ? -3.672 -6.325 -9.481 1.00 85.19 563 ILE A N 1
ATOM 4381 C CA . ILE A 1 563 ? -3.908 -7.538 -10.260 1.00 85.19 563 ILE A CA 1
ATOM 4382 C C . ILE A 1 563 ? -2.592 -8.290 -10.429 1.00 85.19 563 ILE A C 1
ATOM 4384 O O . ILE A 1 563 ? -1.669 -7.832 -11.097 1.00 85.19 563 ILE A O 1
ATOM 4388 N N . ASP A 1 564 ? -2.544 -9.476 -9.828 1.00 81.62 564 ASP A N 1
ATOM 4389 C CA . ASP A 1 564 ? -1.397 -10.390 -9.806 1.00 81.62 564 ASP A CA 1
ATOM 4390 C C . ASP A 1 564 ? -0.994 -10.917 -11.180 1.00 81.62 564 ASP A C 1
ATOM 4392 O O . ASP A 1 564 ? 0.162 -10.874 -11.583 1.00 81.62 564 ASP A O 1
ATOM 4396 N N . LYS A 1 565 ? -1.984 -11.465 -11.880 1.00 83.06 565 LYS A N 1
ATOM 4397 C CA . LYS A 1 565 ? -1.812 -12.131 -13.157 1.00 83.06 565 LYS A CA 1
ATOM 4398 C C . LYS A 1 565 ? -2.824 -11.550 -14.108 1.00 83.06 565 LYS A C 1
ATOM 4400 O O . LYS A 1 565 ? -3.992 -11.935 -14.134 1.00 83.06 565 LYS A O 1
ATOM 4405 N N . VAL A 1 566 ? -2.348 -10.569 -14.842 1.00 85.50 566 VAL A N 1
ATOM 4406 C CA . VAL A 1 566 ? -3.141 -9.768 -15.747 1.00 85.50 566 VAL A CA 1
ATOM 4407 C C . VAL A 1 566 ? -3.548 -10.597 -16.949 1.00 85.50 566 VAL A C 1
ATOM 4409 O O . VAL A 1 566 ? -2.747 -11.310 -17.560 1.00 85.50 566 VAL A O 1
ATOM 4412 N N . CYS A 1 567 ? -4.820 -10.505 -17.305 1.00 79.12 567 CYS A N 1
ATOM 4413 C CA . CYS A 1 567 ? -5.363 -11.311 -18.382 1.00 79.12 567 CYS A CA 1
ATOM 4414 C C . CYS A 1 567 ? -4.925 -10.781 -19.734 1.00 79.12 567 CYS A C 1
ATOM 4416 O O . CYS A 1 567 ? -4.924 -9.580 -19.982 1.00 79.12 567 CYS A O 1
ATOM 4418 N N . GLY A 1 568 ? -4.427 -11.702 -20.560 1.00 76.06 568 GLY A N 1
ATOM 4419 C CA . GLY A 1 568 ? -3.699 -11.342 -21.770 1.00 76.06 568 GLY A CA 1
ATOM 4420 C C . GLY A 1 568 ? -2.336 -10.698 -21.528 1.00 76.06 568 GLY A C 1
ATOM 4421 O O . GLY A 1 568 ? -1.684 -10.377 -22.510 1.00 76.06 568 GLY A O 1
ATOM 4422 N N . GLY A 1 569 ? -1.877 -10.560 -20.277 1.00 78.88 569 GLY A N 1
ATOM 4423 C CA . GLY A 1 569 ? -0.682 -9.806 -19.897 1.00 78.88 569 GLY A CA 1
ATOM 4424 C C . GLY A 1 569 ? 0.573 -10.143 -20.711 1.00 78.88 569 GLY A C 1
ATOM 4425 O O . GLY A 1 569 ? 1.156 -9.275 -21.360 1.00 78.88 569 GLY A O 1
ATOM 4426 N N . ALA A 1 570 ? 0.903 -11.436 -20.798 1.00 82.06 570 ALA A N 1
ATOM 4427 C CA . ALA A 1 570 ? 2.022 -11.956 -21.595 1.00 82.06 570 ALA A CA 1
ATOM 4428 C C . ALA A 1 570 ? 1.849 -11.800 -23.121 1.00 82.06 570 ALA A C 1
ATOM 4430 O O . ALA A 1 570 ? 2.755 -12.104 -23.885 1.00 82.06 570 ALA A O 1
ATOM 4431 N N . LYS A 1 571 ? 0.679 -11.362 -23.590 1.00 87.19 571 LYS A N 1
ATOM 4432 C CA . LYS A 1 571 ? 0.370 -11.106 -25.003 1.00 87.19 571 LYS A CA 1
ATOM 4433 C C . LYS A 1 571 ? 0.076 -9.630 -25.272 1.00 87.19 571 LYS A C 1
ATOM 4435 O O . LYS A 1 571 ? -0.228 -9.288 -26.409 1.00 87.19 571 LYS A O 1
ATOM 4440 N N . THR A 1 572 ? 0.127 -8.765 -24.258 1.00 89.31 572 THR A N 1
ATOM 4441 C CA . THR A 1 572 ? -0.238 -7.356 -24.403 1.00 89.31 572 THR A CA 1
ATOM 4442 C C . THR A 1 572 ? 0.776 -6.633 -25.284 1.00 89.31 572 THR A C 1
ATOM 4444 O O . THR A 1 572 ? 1.978 -6.664 -25.011 1.00 89.31 572 THR A O 1
ATOM 4447 N N . LYS A 1 573 ? 0.277 -5.946 -26.316 1.00 88.31 573 LYS A N 1
ATOM 4448 C CA . LYS A 1 573 ? 1.069 -5.119 -27.243 1.00 88.31 573 LYS A CA 1
ATOM 4449 C C . LYS A 1 573 ? 0.650 -3.652 -27.246 1.00 88.31 573 LYS A C 1
ATOM 4451 O O . LYS A 1 573 ? 1.466 -2.796 -27.576 1.00 88.31 573 LYS A O 1
ATOM 4456 N N . SER A 1 574 ? -0.578 -3.342 -26.829 1.00 89.81 574 SER A N 1
ATOM 4457 C CA . SER A 1 574 ? -1.032 -1.967 -26.591 1.00 89.81 574 SER A CA 1
ATOM 4458 C C . SER A 1 574 ? -1.945 -1.870 -25.367 1.00 89.81 574 SER A C 1
ATOM 4460 O O . SER A 1 574 ? -2.519 -2.865 -24.919 1.00 89.81 574 SER A O 1
ATOM 4462 N N . MET A 1 575 ? -2.046 -0.671 -24.794 1.00 91.94 575 MET A N 1
ATOM 4463 C CA . MET A 1 575 ? -2.774 -0.406 -23.552 1.00 91.94 575 MET A CA 1
ATOM 4464 C C . MET A 1 575 ? -3.439 0.972 -23.586 1.00 91.94 575 MET A C 1
ATOM 4466 O O . MET A 1 575 ? -2.866 1.924 -24.108 1.00 91.94 575 MET A O 1
ATOM 4470 N N . LYS A 1 576 ? -4.622 1.109 -22.987 1.00 92.94 576 LYS A N 1
ATOM 4471 C CA . LYS A 1 576 ? -5.219 2.420 -22.685 1.00 92.94 576 LYS A CA 1
ATOM 4472 C C . LYS A 1 576 ? -5.314 2.612 -21.185 1.00 92.94 576 LYS A C 1
ATOM 4474 O O . LYS A 1 576 ? -5.898 1.763 -20.511 1.00 92.94 576 LYS A O 1
ATOM 4479 N N . VAL A 1 577 ? -4.785 3.724 -20.687 1.00 93.12 577 VAL A N 1
ATOM 4480 C CA . VAL A 1 577 ? -4.925 4.147 -19.292 1.00 93.12 577 VAL A CA 1
ATOM 4481 C C . VAL A 1 577 ? -5.713 5.448 -19.284 1.00 93.12 577 VAL A C 1
ATOM 4483 O O . VAL A 1 577 ? -5.282 6.446 -19.853 1.00 93.12 577 VAL A O 1
ATOM 4486 N N . SER A 1 578 ? -6.880 5.441 -18.648 1.00 94.06 578 SER A N 1
ATOM 4487 C CA . SER A 1 578 ? -7.797 6.589 -18.638 1.00 94.06 578 SER A CA 1
ATOM 4488 C C . SER A 1 578 ? -8.349 6.839 -17.239 1.00 94.06 578 SER A C 1
ATOM 4490 O O . SER A 1 578 ? -8.396 5.929 -16.411 1.00 94.06 578 SER A O 1
ATOM 4492 N N . ASN A 1 579 ? -8.772 8.075 -16.974 1.00 93.44 579 ASN A N 1
ATOM 4493 C CA . ASN A 1 579 ? -9.562 8.370 -15.783 1.00 93.44 579 ASN A CA 1
ATOM 4494 C C . ASN A 1 579 ? -10.912 7.638 -15.860 1.00 93.44 579 ASN A C 1
ATOM 4496 O O . ASN A 1 579 ? -11.438 7.392 -16.947 1.00 93.44 579 ASN A O 1
ATOM 4500 N N . SER A 1 580 ? -11.461 7.291 -14.703 1.00 89.81 580 SER A N 1
ATOM 4501 C CA . SER A 1 580 ? -12.760 6.640 -14.555 1.00 89.81 580 SER A CA 1
ATOM 4502 C C . SER A 1 580 ? -13.567 7.365 -13.489 1.00 89.81 580 SER A C 1
ATOM 4504 O O . SER A 1 580 ? -13.048 7.624 -12.408 1.00 89.81 580 SER A O 1
ATOM 4506 N N . ASP A 1 581 ? -14.841 7.636 -13.758 1.00 87.88 581 ASP A N 1
ATOM 4507 C CA . ASP A 1 581 ? -15.758 8.198 -12.756 1.00 87.88 581 ASP A CA 1
ATOM 4508 C C . ASP A 1 581 ? -16.220 7.145 -11.735 1.00 87.88 581 ASP A C 1
ATOM 4510 O O . ASP A 1 581 ? -16.832 7.470 -10.717 1.00 87.88 581 ASP A O 1
ATOM 4514 N N . LYS A 1 582 ? -15.933 5.865 -12.003 1.00 84.00 582 LYS A N 1
ATOM 4515 C CA . LYS A 1 582 ? -16.309 4.750 -11.136 1.00 84.00 582 LYS A CA 1
ATOM 4516 C C . LYS A 1 582 ? -15.360 4.665 -9.948 1.00 84.00 582 LYS A C 1
ATOM 4518 O O . LYS A 1 582 ? -14.142 4.761 -10.110 1.00 84.00 582 LYS A O 1
ATOM 4523 N N . LYS A 1 583 ? -15.935 4.437 -8.767 1.00 81.62 583 LYS A N 1
ATOM 4524 C CA . LYS A 1 583 ? -15.198 4.265 -7.514 1.00 81.62 583 LYS A CA 1
ATOM 4525 C C . LYS A 1 583 ? -15.225 2.812 -7.073 1.00 81.62 583 LYS A C 1
ATOM 4527 O O . LYS A 1 583 ? -16.298 2.212 -6.982 1.00 81.62 583 LYS A O 1
ATOM 4532 N N . SER A 1 584 ? -14.065 2.275 -6.713 1.00 80.75 584 SER A N 1
ATOM 4533 C CA . SER A 1 584 ? -13.929 0.906 -6.205 1.00 80.75 584 SER A CA 1
ATOM 4534 C C . SER A 1 584 ? -14.794 0.652 -4.960 1.00 80.75 584 SER A C 1
ATOM 4536 O O . SER A 1 584 ? -15.345 -0.434 -4.791 1.00 80.75 584 SER A O 1
ATOM 4538 N N . SER A 1 585 ? -15.014 1.681 -4.133 1.00 74.38 585 SER A N 1
ATOM 4539 C CA . SER A 1 585 ? -15.859 1.625 -2.935 1.00 74.38 585 SER A CA 1
ATOM 4540 C C . SER A 1 585 ? -17.346 1.357 -3.216 1.00 74.38 585 SER A C 1
ATOM 4542 O O . SER A 1 585 ? -18.085 0.992 -2.305 1.00 74.38 585 SER A O 1
ATOM 4544 N N . GLU A 1 586 ? -17.805 1.567 -4.452 1.00 78.69 586 GLU A N 1
ATOM 4545 C CA . GLU A 1 586 ? -19.196 1.347 -4.884 1.00 78.69 586 GLU A CA 1
ATOM 4546 C C . GLU A 1 586 ? -19.375 -0.005 -5.597 1.00 78.69 586 GLU A C 1
ATOM 4548 O O . GLU A 1 586 ? -20.482 -0.376 -5.989 1.00 78.69 586 GLU A O 1
ATOM 4553 N N . MET A 1 587 ? -18.287 -0.761 -5.755 1.00 87.25 587 MET A N 1
ATOM 4554 C CA . MET A 1 587 ? -18.239 -2.025 -6.485 1.00 87.25 587 MET A CA 1
ATOM 4555 C C . MET A 1 587 ? -18.140 -3.213 -5.524 1.00 87.25 587 MET A C 1
ATOM 4557 O O . MET A 1 587 ? -17.676 -3.094 -4.389 1.00 87.25 587 MET A O 1
ATOM 4561 N N . VAL A 1 588 ? -18.572 -4.393 -5.976 1.00 89.19 588 VAL A N 1
ATOM 4562 C CA . VAL A 1 588 ? -18.410 -5.623 -5.189 1.00 89.19 588 VAL A CA 1
ATOM 4563 C C . VAL A 1 588 ? -16.938 -6.010 -5.215 1.00 89.19 588 VAL A C 1
ATOM 4565 O O . VAL A 1 588 ? -16.385 -6.250 -6.286 1.00 89.19 588 VAL A O 1
ATOM 4568 N N . LYS A 1 589 ? -16.304 -6.104 -4.046 1.00 88.62 589 LYS A N 1
ATOM 4569 C CA . LYS A 1 589 ? -14.922 -6.579 -3.928 1.00 88.62 589 LYS A CA 1
ATOM 4570 C C . LYS A 1 589 ? -14.933 -8.079 -3.679 1.00 88.62 589 LYS A C 1
ATOM 4572 O O . LYS A 1 589 ? -15.550 -8.528 -2.716 1.00 88.62 589 LYS A O 1
ATOM 4577 N N . ILE A 1 590 ? -14.222 -8.851 -4.486 1.00 87.31 590 ILE A N 1
ATOM 4578 C CA . ILE A 1 590 ? -14.020 -10.287 -4.258 1.00 87.31 590 ILE A CA 1
ATOM 4579 C C . ILE A 1 590 ? -12.536 -10.591 -4.100 1.00 87.31 590 ILE A C 1
ATOM 4581 O O . ILE A 1 590 ? -11.716 -9.951 -4.746 1.00 87.31 590 ILE A O 1
ATOM 4585 N N . CYS A 1 591 ? -12.174 -11.557 -3.260 1.00 82.19 591 CYS A N 1
ATOM 4586 C CA . CYS A 1 591 ? -10.775 -11.919 -3.025 1.00 82.19 591 CYS A CA 1
ATOM 4587 C C . CYS A 1 591 ? -10.550 -13.428 -3.057 1.00 82.19 591 CYS A C 1
ATOM 4589 O O . CYS A 1 591 ? -11.463 -14.224 -2.808 1.00 82.19 591 CYS A O 1
ATOM 4591 N N . ARG A 1 592 ? -9.301 -13.807 -3.345 1.00 79.00 592 ARG A N 1
ATOM 4592 C CA . ARG A 1 592 ? -8.846 -15.206 -3.369 1.00 79.00 592 ARG A CA 1
ATOM 4593 C C . ARG A 1 592 ? -8.508 -15.771 -1.993 1.00 79.00 592 ARG A C 1
ATOM 4595 O O . ARG A 1 592 ? -8.558 -16.985 -1.828 1.00 79.00 592 ARG A O 1
ATOM 4602 N N . GLY A 1 593 ? -8.168 -14.929 -1.021 1.00 77.12 593 GLY A N 1
ATOM 4603 C CA . GLY A 1 593 ? -7.922 -15.341 0.358 1.00 77.12 593 GLY A CA 1
ATOM 4604 C C . GLY A 1 593 ? -9.109 -15.057 1.278 1.00 77.12 593 GLY A C 1
ATOM 4605 O O . GLY A 1 593 ? -10.003 -14.279 0.949 1.00 77.12 593 GLY A O 1
ATOM 4606 N N . ALA A 1 594 ? -9.120 -15.714 2.438 1.00 77.69 594 ALA A N 1
ATOM 4607 C CA . ALA A 1 594 ? -10.082 -15.444 3.508 1.00 77.69 594 ALA A CA 1
ATOM 4608 C C . ALA A 1 594 ? -9.805 -14.082 4.165 1.00 77.69 594 ALA A C 1
ATOM 4610 O O . ALA A 1 594 ? -8.672 -13.598 4.129 1.00 77.69 594 ALA A O 1
ATOM 4611 N N . SER A 1 595 ? -10.825 -13.459 4.755 1.00 76.75 595 SER A N 1
ATOM 4612 C CA . SER A 1 595 ? -10.737 -12.147 5.423 1.00 76.75 595 SER A CA 1
ATOM 4613 C C . SER A 1 595 ? -10.031 -11.082 4.573 1.00 76.75 595 SER A C 1
ATOM 4615 O O . SER A 1 595 ? -9.258 -10.268 5.081 1.00 76.75 595 SER A O 1
ATOM 4617 N N . PHE A 1 596 ? -10.296 -11.089 3.259 1.00 79.06 596 PHE A N 1
ATOM 4618 C CA . PHE A 1 596 ? -9.704 -10.171 2.281 1.00 79.06 596 PHE A CA 1
ATOM 4619 C C . PHE A 1 596 ? -8.175 -10.256 2.190 1.00 79.06 596 PHE A C 1
ATOM 4621 O O . PHE A 1 596 ? -7.533 -9.306 1.744 1.00 79.06 596 PHE A O 1
ATOM 4628 N N . SER A 1 597 ? -7.595 -11.385 2.609 1.00 68.88 597 SER A N 1
ATOM 4629 C CA . SER A 1 597 ? -6.193 -11.698 2.351 1.00 68.88 597 SER A CA 1
ATOM 4630 C C . SER A 1 597 ? -5.980 -12.010 0.866 1.00 68.88 597 SER A C 1
ATOM 4632 O O . SER A 1 597 ? -6.900 -12.415 0.150 1.00 68.88 597 SER A O 1
ATOM 4634 N N . GLN A 1 598 ? -4.737 -11.853 0.408 1.00 76.62 598 GLN A N 1
ATOM 4635 C CA . GLN A 1 598 ? -4.340 -12.017 -0.998 1.00 76.62 598 GLN A CA 1
ATOM 4636 C C . GLN A 1 598 ? -5.004 -11.003 -1.951 1.00 76.62 598 GLN A C 1
ATOM 4638 O O . GLN A 1 598 ? -5.591 -10.013 -1.522 1.00 76.62 598 GLN A O 1
ATOM 4643 N N . MET A 1 599 ? -4.852 -11.205 -3.266 1.00 76.00 599 MET A N 1
ATOM 4644 C CA . MET A 1 599 ? -5.399 -10.275 -4.252 1.00 76.00 599 MET A CA 1
ATOM 4645 C C . MET A 1 599 ? -6.920 -10.304 -4.291 1.00 76.00 599 MET A C 1
ATOM 4647 O O . MET A 1 599 ? -7.568 -11.356 -4.199 1.00 76.00 599 MET A O 1
ATOM 4651 N N . CYS A 1 600 ? -7.450 -9.110 -4.506 1.00 80.94 600 CYS A N 1
ATOM 4652 C CA . CYS A 1 600 ? -8.857 -8.839 -4.672 1.00 80.94 600 CYS A CA 1
ATOM 4653 C C . CYS A 1 600 ? -9.095 -8.162 -6.014 1.00 80.94 600 CYS A C 1
ATOM 4655 O O . CYS A 1 600 ? -8.170 -7.602 -6.588 1.00 80.94 600 CYS A O 1
ATOM 4657 N N . ASP A 1 601 ? -10.335 -8.196 -6.476 1.00 84.88 601 ASP A N 1
ATOM 4658 C CA . ASP A 1 601 ? -10.779 -7.492 -7.670 1.00 84.88 601 ASP A CA 1
ATOM 4659 C C . ASP A 1 601 ? -12.136 -6.832 -7.404 1.00 84.88 601 ASP A C 1
ATOM 4661 O O . ASP A 1 601 ? -12.884 -7.266 -6.519 1.00 84.88 601 ASP A O 1
ATOM 4665 N N . PHE A 1 602 ? -12.440 -5.783 -8.163 1.00 87.06 602 PHE A N 1
ATOM 4666 C CA . PHE A 1 602 ? -13.675 -5.019 -8.047 1.00 87.06 602 PHE A CA 1
ATOM 4667 C C . PHE A 1 602 ? -14.567 -5.289 -9.250 1.00 87.06 602 PHE A C 1
ATOM 4669 O O . PHE A 1 602 ? -14.175 -5.124 -10.408 1.00 87.06 602 PHE A O 1
ATOM 4676 N N . ILE A 1 603 ? -15.799 -5.689 -8.962 1.00 87.81 603 ILE A N 1
ATOM 4677 C CA . ILE A 1 603 ? -16.757 -6.159 -9.953 1.00 87.81 603 ILE A CA 1
ATOM 4678 C C . ILE A 1 603 ? -17.956 -5.229 -9.987 1.00 87.81 603 ILE A C 1
ATOM 4680 O O . ILE A 1 603 ? -18.549 -4.881 -8.963 1.00 87.81 603 ILE A O 1
ATOM 4684 N N . GLU A 1 604 ? -18.315 -4.844 -11.204 1.00 87.44 604 GLU A N 1
ATOM 4685 C CA . GLU A 1 604 ? -19.477 -4.014 -11.466 1.00 87.44 604 GLU A CA 1
ATOM 4686 C C . GLU A 1 604 ? -20.785 -4.795 -11.390 1.00 87.44 604 GLU A C 1
ATOM 4688 O O . GLU A 1 604 ? -20.845 -6.024 -11.386 1.00 87.44 604 GLU A O 1
ATOM 4693 N N . THR A 1 605 ? -21.877 -4.043 -11.376 1.00 88.75 605 THR A N 1
ATOM 4694 C CA . THR A 1 605 ? -23.216 -4.611 -11.447 1.00 88.75 605 THR A CA 1
ATOM 4695 C C . THR A 1 605 ? -23.452 -5.228 -12.825 1.00 88.75 605 THR A C 1
ATOM 4697 O O . THR A 1 605 ? -23.645 -4.509 -13.803 1.00 88.75 605 THR A O 1
ATOM 4700 N N . ASN A 1 606 ? -23.449 -6.559 -12.908 1.00 90.25 606 ASN A N 1
ATOM 4701 C CA . ASN A 1 606 ? -23.769 -7.294 -14.129 1.00 90.25 606 ASN A CA 1
ATOM 4702 C C . ASN A 1 606 ? -24.158 -8.757 -13.831 1.00 90.25 606 ASN A C 1
ATOM 4704 O O . ASN A 1 606 ? -24.101 -9.243 -12.695 1.00 90.25 606 ASN A O 1
ATOM 4708 N N . ALA A 1 607 ? -24.554 -9.469 -14.879 1.00 90.50 607 ALA A N 1
ATOM 4709 C CA . ALA A 1 607 ? -24.791 -10.898 -14.891 1.00 90.50 607 ALA A CA 1
ATOM 4710 C C . ALA A 1 607 ? -23.556 -11.616 -15.473 1.00 90.50 607 ALA A C 1
ATOM 4712 O O . ALA A 1 607 ? -23.179 -11.390 -16.620 1.00 90.50 607 ALA A O 1
ATOM 4713 N N . TYR A 1 608 ? -22.944 -12.503 -14.685 1.00 90.06 608 TYR A N 1
ATOM 4714 C CA . TYR A 1 608 ? -21.748 -13.268 -15.050 1.00 90.06 608 TYR A CA 1
ATOM 4715 C C . TYR A 1 608 ? -22.099 -14.760 -15.153 1.00 90.06 608 TYR A C 1
ATOM 4717 O O . TYR A 1 608 ? -22.010 -15.481 -14.155 1.00 90.06 608 TYR A O 1
ATOM 4725 N N . PRO A 1 609 ? -22.573 -15.235 -16.323 1.00 88.12 609 PRO A N 1
ATOM 4726 C CA . PRO A 1 609 ? -23.033 -16.616 -16.493 1.00 88.12 609 PRO A CA 1
ATOM 4727 C C . PRO A 1 609 ? -21.886 -17.623 -16.414 1.00 88.12 609 PRO A C 1
ATOM 4729 O O . PRO A 1 609 ? -22.107 -18.770 -16.050 1.00 88.12 609 PRO A O 1
ATOM 4732 N N . ASN A 1 610 ? -20.664 -17.181 -16.694 1.00 86.50 610 ASN A N 1
ATOM 4733 C CA . ASN A 1 610 ? -19.433 -17.897 -16.402 1.00 86.50 610 ASN A CA 1
ATOM 4734 C C . ASN A 1 610 ? -18.570 -16.972 -15.554 1.00 86.50 610 ASN A C 1
ATOM 4736 O O . ASN A 1 610 ? -18.568 -15.759 -15.789 1.00 86.50 610 ASN A O 1
ATOM 4740 N N . LEU A 1 611 ? -17.833 -17.521 -14.590 1.00 79.25 611 LEU A N 1
ATOM 4741 C CA . LEU A 1 611 ? -16.940 -16.743 -13.739 1.00 79.25 611 LEU A CA 1
ATOM 4742 C C . LEU A 1 611 ? -15.664 -16.362 -14.507 1.00 79.25 611 LEU A C 1
ATOM 4744 O O . LEU A 1 611 ? -14.571 -16.888 -14.281 1.00 79.25 611 LEU A O 1
ATOM 4748 N N . VAL A 1 612 ? -15.852 -15.463 -15.472 1.00 78.44 612 VAL A N 1
ATOM 4749 C CA . VAL A 1 612 ? -14.813 -14.754 -16.203 1.00 78.44 612 VAL A CA 1
ATOM 4750 C C . VAL A 1 612 ? -14.968 -13.278 -15.878 1.00 78.44 612 VAL A C 1
ATOM 4752 O O . VAL A 1 612 ? -15.879 -12.620 -16.375 1.00 78.44 612 VAL A O 1
ATOM 4755 N N . ILE A 1 613 ? -14.117 -12.763 -15.001 1.00 76.88 613 ILE A N 1
ATOM 4756 C CA . ILE A 1 613 ? -14.208 -11.387 -14.504 1.00 76.88 613 ILE A CA 1
ATOM 4757 C C . ILE A 1 613 ? -13.052 -10.606 -15.120 1.00 76.88 613 ILE A C 1
ATOM 4759 O O . ILE A 1 613 ? -11.912 -11.065 -15.079 1.00 76.88 613 ILE A O 1
ATOM 4763 N N . HIS A 1 614 ? -13.369 -9.486 -15.778 1.00 74.69 614 HIS A N 1
ATOM 4764 C CA . HIS A 1 614 ? -12.425 -8.641 -16.531 1.00 74.69 614 HIS A CA 1
ATOM 4765 C C . HIS A 1 614 ? -11.530 -9.410 -17.523 1.00 74.69 614 HIS A C 1
ATOM 4767 O O . HIS A 1 614 ? -10.364 -9.088 -17.740 1.00 74.69 614 HIS A O 1
ATOM 4773 N N . GLY A 1 615 ? -12.087 -10.453 -18.146 1.00 69.75 615 GLY A N 1
ATOM 4774 C CA . GLY A 1 615 ? -11.381 -11.288 -19.125 1.00 69.75 615 GLY A CA 1
ATOM 4775 C C . GLY A 1 615 ? -10.469 -12.361 -18.516 1.00 69.75 615 GLY A C 1
ATOM 4776 O O . GLY A 1 615 ? -9.725 -13.014 -19.247 1.00 69.75 615 GLY A O 1
ATOM 4777 N N . CYS A 1 616 ? -10.539 -12.568 -17.199 1.00 71.44 616 CYS A N 1
ATOM 4778 C CA . CYS A 1 616 ? -9.794 -13.590 -16.471 1.00 71.44 616 CYS A CA 1
ATOM 4779 C C . CYS A 1 616 ? -10.651 -14.793 -16.128 1.00 71.44 616 CYS A C 1
ATOM 4781 O O . CYS A 1 616 ? -11.748 -14.619 -15.619 1.00 71.44 616 CYS A O 1
ATOM 4783 N N . TYR A 1 617 ? -10.142 -16.010 -16.319 1.00 68.19 617 TYR A N 1
ATOM 4784 C CA . TYR A 1 617 ? -10.790 -17.214 -15.800 1.00 68.19 617 TYR A CA 1
ATOM 4785 C C . TYR A 1 617 ? -10.581 -17.314 -14.284 1.00 68.19 617 TYR A C 1
ATOM 4787 O O . TYR A 1 617 ? -9.451 -17.453 -13.823 1.00 68.19 617 TYR A O 1
ATOM 4795 N N . TRP A 1 618 ? -11.669 -17.266 -13.514 1.00 67.62 618 TRP A N 1
ATOM 4796 C CA . TRP A 1 618 ? -11.656 -17.396 -12.050 1.00 67.62 618 TRP A CA 1
ATOM 4797 C C . TRP A 1 618 ? -12.012 -18.812 -11.573 1.00 67.62 618 TRP A C 1
ATOM 4799 O O . TRP A 1 618 ? -12.362 -18.980 -10.411 1.00 67.62 618 TRP A O 1
ATOM 4809 N N . HIS A 1 619 ? -11.963 -19.820 -12.455 1.00 57.03 619 HIS A N 1
ATOM 4810 C CA . HIS A 1 619 ? -12.380 -21.188 -12.129 1.00 57.03 619 HIS A CA 1
ATOM 4811 C C . HIS A 1 619 ? -11.299 -22.280 -12.261 1.00 57.03 619 HIS A C 1
ATOM 4813 O O . HIS A 1 619 ? -11.565 -23.419 -11.886 1.00 57.03 619 HIS A O 1
ATOM 4819 N N . ASN A 1 620 ? -10.087 -21.983 -12.741 1.00 51.91 620 ASN A N 1
ATOM 4820 C CA . ASN A 1 620 ? -9.017 -22.992 -12.814 1.00 51.91 620 ASN A CA 1
ATOM 4821 C C . ASN A 1 620 ? -8.410 -23.266 -11.423 1.00 51.91 620 ASN A C 1
ATOM 4823 O O . ASN A 1 620 ? -8.468 -22.400 -10.541 1.00 51.91 620 ASN A O 1
ATOM 4827 N N . GLU A 1 621 ? -7.872 -24.478 -11.232 1.00 45.09 621 GLU A N 1
ATOM 4828 C CA . GLU A 1 621 ? -7.436 -25.054 -9.947 1.00 45.09 621 GLU A CA 1
ATOM 4829 C C . GLU A 1 621 ? -6.732 -24.025 -9.040 1.00 45.09 621 GLU A C 1
ATOM 4831 O O . GLU A 1 621 ? -5.684 -23.478 -9.375 1.00 45.09 621 GLU A O 1
ATOM 4836 N N . GLY A 1 622 ? -7.367 -23.704 -7.905 1.00 52.06 622 GLY A N 1
ATOM 4837 C CA . GLY A 1 622 ? -6.865 -22.745 -6.909 1.00 52.06 622 GLY A CA 1
ATOM 4838 C C . GLY A 1 622 ? -7.611 -21.405 -6.822 1.00 52.06 622 GLY A C 1
ATOM 4839 O O . GLY A 1 622 ? -7.410 -20.664 -5.862 1.00 52.06 622 GLY A O 1
ATOM 4840 N N . THR A 1 623 ? -8.512 -21.084 -7.757 1.00 56.09 623 THR A N 1
ATOM 4841 C CA . THR A 1 623 ? -9.275 -19.819 -7.732 1.00 56.09 623 THR A CA 1
ATOM 4842 C C . THR A 1 623 ? -10.703 -20.022 -7.217 1.00 56.09 623 THR A C 1
ATOM 4844 O O . THR A 1 623 ? -11.635 -20.328 -7.953 1.00 56.09 623 THR A O 1
ATOM 4847 N N . LYS A 1 624 ? -10.879 -19.887 -5.900 1.00 70.94 624 LYS A N 1
ATOM 4848 C CA . LYS A 1 624 ? -12.195 -19.790 -5.248 1.00 70.94 624 LYS A CA 1
ATOM 4849 C C . LYS A 1 624 ? -12.396 -18.340 -4.810 1.00 70.94 624 LYS A C 1
ATOM 4851 O O . LYS A 1 624 ? -11.455 -17.723 -4.314 1.00 70.94 624 LYS A O 1
ATOM 4856 N N . ILE A 1 625 ? -13.605 -17.798 -4.971 1.00 79.31 625 ILE A N 1
ATOM 4857 C CA . ILE A 1 625 ? -13.986 -16.583 -4.241 1.00 79.31 625 ILE A CA 1
ATOM 4858 C C . ILE A 1 625 ? -14.001 -16.982 -2.765 1.00 79.31 625 ILE A C 1
ATOM 4860 O O . ILE A 1 625 ? -14.864 -17.754 -2.354 1.00 79.31 625 ILE A O 1
ATOM 4864 N N . LYS A 1 626 ? -13.006 -16.537 -1.994 1.00 80.62 626 LYS A N 1
ATOM 4865 C CA . LYS A 1 626 ? -12.868 -16.899 -0.578 1.00 80.62 626 LYS A CA 1
ATOM 4866 C C . LYS A 1 626 ? -13.440 -15.842 0.337 1.00 80.62 626 LYS A C 1
ATOM 4868 O O . LYS A 1 626 ? -14.052 -16.211 1.322 1.00 80.62 626 LYS A O 1
ATOM 4873 N N . SER A 1 627 ? -13.328 -14.568 -0.007 1.00 83.75 627 SER A N 1
ATOM 4874 C CA . SER A 1 627 ? -14.015 -13.500 0.716 1.00 83.75 627 SER A CA 1
ATOM 4875 C C . SER A 1 627 ? -14.658 -12.525 -0.257 1.00 83.75 627 SER A C 1
ATOM 4877 O O . SER A 1 627 ? -14.200 -12.361 -1.391 1.00 83.75 627 SER A O 1
ATOM 4879 N N . MET A 1 628 ? -15.708 -11.851 0.192 1.00 88.69 628 MET A N 1
ATOM 4880 C CA . MET A 1 628 ? -16.467 -10.908 -0.619 1.00 88.69 628 MET A CA 1
ATOM 4881 C C . MET A 1 628 ? -16.950 -9.741 0.231 1.00 88.69 628 MET A C 1
ATOM 4883 O O . MET A 1 628 ? -17.341 -9.916 1.379 1.00 88.69 628 MET A O 1
ATOM 4887 N N . ARG A 1 629 ? -16.966 -8.543 -0.343 1.00 86.06 629 ARG A N 1
ATOM 4888 C CA . ARG A 1 629 ? -17.633 -7.374 0.219 1.00 86.06 629 ARG A CA 1
ATOM 4889 C C . ARG A 1 629 ? -18.671 -6.888 -0.767 1.00 86.06 629 ARG A C 1
ATOM 4891 O O . ARG A 1 629 ? -18.351 -6.607 -1.921 1.00 86.06 629 ARG A O 1
ATOM 4898 N N . VAL A 1 630 ? -19.896 -6.759 -0.282 1.00 84.62 630 VAL A N 1
ATOM 4899 C CA . VAL A 1 630 ? -21.010 -6.197 -1.035 1.00 84.62 630 VAL A CA 1
ATOM 4900 C C . VAL A 1 630 ? -21.300 -4.811 -0.463 1.00 84.62 630 VAL A C 1
ATOM 4902 O O . VAL A 1 630 ? -21.713 -4.722 0.697 1.00 84.62 630 VAL A O 1
ATOM 4905 N N . PRO A 1 631 ? -21.074 -3.727 -1.226 1.00 76.38 631 PRO A N 1
ATOM 4906 C CA . PRO A 1 631 ? -21.395 -2.383 -0.766 1.00 76.38 631 PRO A CA 1
ATOM 4907 C C . PRO A 1 631 ? -22.914 -2.191 -0.672 1.00 76.38 631 PRO A C 1
ATOM 4909 O O . PRO A 1 631 ? -23.703 -2.936 -1.261 1.00 76.38 631 PRO A O 1
ATOM 4912 N N . GLY A 1 632 ? -23.336 -1.178 0.086 1.00 71.44 632 GLY A N 1
ATOM 4913 C CA . GLY A 1 632 ? -24.749 -0.854 0.272 1.00 71.44 632 GLY A CA 1
ATOM 4914 C C . GLY A 1 632 ? -25.501 -0.662 -1.051 1.00 71.44 632 GLY A C 1
ATOM 4915 O O . GLY A 1 632 ? -24.991 -0.054 -1.986 1.00 71.44 632 GLY A O 1
ATOM 4916 N N . GLY A 1 633 ? -26.732 -1.175 -1.125 1.00 73.31 633 GLY A N 1
ATOM 4917 C CA . GLY A 1 633 ? -27.594 -1.020 -2.305 1.00 73.31 633 GLY A CA 1
ATOM 4918 C C . GLY A 1 633 ? -27.362 -2.044 -3.422 1.00 73.31 633 GLY A C 1
ATOM 4919 O O . GLY A 1 633 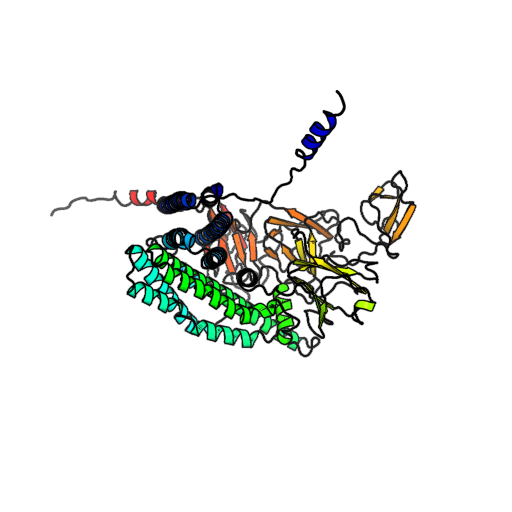? -28.059 -1.988 -4.437 1.00 73.31 633 GLY A O 1
ATOM 4920 N N . LEU A 1 634 ? -26.451 -3.002 -3.234 1.00 84.25 634 LEU A N 1
ATOM 4921 C CA . LEU A 1 634 ? -26.262 -4.148 -4.124 1.00 84.25 634 LEU A CA 1
ATOM 4922 C C . LEU A 1 634 ? -26.666 -5.459 -3.438 1.00 84.25 634 LEU A C 1
ATOM 4924 O O . LEU A 1 634 ? -26.634 -5.588 -2.214 1.00 84.25 634 LEU A O 1
ATOM 4928 N N . ALA A 1 635 ? -27.038 -6.446 -4.247 1.00 89.44 635 ALA A N 1
ATOM 4929 C CA . ALA A 1 635 ? -27.207 -7.827 -3.821 1.00 89.44 635 ALA A CA 1
ATOM 4930 C C . ALA A 1 635 ? -26.415 -8.754 -4.738 1.00 89.44 635 ALA A C 1
ATOM 4932 O O . ALA A 1 635 ? -26.452 -8.603 -5.965 1.00 89.44 635 ALA A O 1
ATOM 4933 N N . VAL A 1 636 ? -25.743 -9.733 -4.137 1.00 92.06 636 VAL A N 1
ATOM 4934 C CA . VAL A 1 636 ? -24.967 -10.735 -4.867 1.00 92.06 636 VAL A CA 1
ATOM 4935 C C . VAL A 1 636 ? -25.606 -12.104 -4.726 1.00 92.06 636 VAL A C 1
ATOM 4937 O O . VAL A 1 636 ? -25.806 -12.596 -3.619 1.00 92.06 636 VAL A O 1
ATOM 4940 N N . TYR A 1 637 ? -25.889 -12.723 -5.866 1.00 91.69 637 TYR A N 1
ATOM 4941 C CA . TYR A 1 637 ? -26.316 -14.111 -5.975 1.00 91.69 637 TYR A CA 1
ATOM 4942 C C . TYR A 1 637 ? -25.186 -14.909 -6.622 1.00 91.69 637 TYR A C 1
ATOM 4944 O O . TYR A 1 637 ? -24.610 -14.460 -7.616 1.00 91.69 637 TYR A O 1
ATOM 4952 N N . MET A 1 638 ? -24.874 -16.081 -6.082 1.00 90.06 638 MET A N 1
ATOM 4953 C CA . MET A 1 638 ? -23.803 -16.945 -6.586 1.00 90.06 638 MET A CA 1
ATOM 4954 C C . MET A 1 638 ? -24.320 -18.353 -6.843 1.00 90.06 638 MET A C 1
ATOM 4956 O O . MET A 1 638 ? -25.252 -18.801 -6.188 1.00 90.06 638 MET A O 1
ATOM 4960 N N . TRP A 1 639 ? -23.714 -19.071 -7.782 1.00 89.12 639 TRP A N 1
ATOM 4961 C CA . TRP A 1 639 ? -24.075 -20.452 -8.095 1.00 89.12 639 TRP A CA 1
ATOM 4962 C C . TRP A 1 639 ? -22.823 -21.290 -8.308 1.00 89.12 639 TRP A C 1
ATOM 4964 O O . TRP A 1 639 ? -21.854 -20.830 -8.912 1.00 89.12 639 TRP A O 1
ATOM 4974 N N . THR A 1 640 ? -22.871 -22.549 -7.882 1.00 86.06 640 THR A N 1
ATOM 4975 C CA . THR A 1 640 ? -21.819 -23.541 -8.159 1.00 86.06 640 THR A CA 1
ATOM 4976 C C . THR A 1 640 ? -21.899 -24.118 -9.576 1.00 86.06 640 THR A C 1
ATOM 4978 O O . THR A 1 640 ? -20.966 -24.767 -10.045 1.00 86.06 640 THR A O 1
ATOM 4981 N N . GLY A 1 641 ? -23.001 -23.871 -10.293 1.00 83.56 641 GLY A N 1
ATOM 4982 C CA . GLY A 1 641 ? -23.156 -24.170 -11.714 1.00 83.56 641 GLY A CA 1
ATOM 4983 C C . GLY A 1 641 ? -22.927 -22.947 -12.605 1.00 83.56 641 GLY A C 1
ATOM 4984 O O . GLY A 1 641 ? -23.217 -21.812 -12.225 1.00 83.56 641 GLY A O 1
ATOM 4985 N N . GLU A 1 642 ? -22.433 -23.182 -13.820 1.00 88.25 642 GLU A N 1
ATOM 4986 C CA . GLU A 1 642 ? -22.436 -22.184 -14.897 1.00 88.25 642 GLU A CA 1
ATOM 4987 C C . GLU A 1 642 ? -23.869 -21.858 -15.329 1.00 88.25 642 GLU A C 1
ATOM 4989 O O . GLU A 1 642 ? -24.786 -22.669 -15.165 1.00 88.25 642 GLU A O 1
ATOM 4994 N N . ASN A 1 643 ? -24.059 -20.686 -15.927 1.00 91.31 643 ASN A N 1
ATOM 4995 C CA . ASN A 1 643 ? -25.344 -20.174 -16.399 1.00 91.31 643 ASN A CA 1
ATOM 4996 C C . ASN A 1 643 ? -26.434 -20.218 -15.315 1.00 91.31 643 ASN A C 1
ATOM 4998 O O . ASN A 1 643 ? -27.585 -20.545 -15.602 1.00 91.31 643 ASN A O 1
ATOM 5002 N N . TYR A 1 644 ? -26.063 -19.918 -14.065 1.00 92.00 644 TYR A N 1
ATOM 5003 C CA . TYR A 1 644 ? -26.975 -19.864 -12.917 1.00 92.00 644 TYR A CA 1
ATOM 5004 C C . TYR A 1 644 ? -27.675 -21.199 -12.610 1.00 92.00 644 TYR A C 1
ATOM 5006 O O . TYR A 1 644 ? -28.780 -21.226 -12.064 1.00 92.00 644 TYR A O 1
ATOM 5014 N N . LYS A 1 645 ? -27.055 -22.327 -12.983 1.00 89.31 645 LYS A N 1
ATOM 5015 C CA . LYS A 1 645 ? -27.596 -23.664 -12.709 1.00 89.31 645 LYS A CA 1
ATOM 5016 C C . LYS A 1 645 ? -27.471 -24.022 -11.227 1.00 89.31 645 LYS A C 1
ATOM 5018 O O . LYS A 1 645 ? -26.436 -23.800 -10.604 1.00 89.31 645 LYS A O 1
ATOM 5023 N N . GLY A 1 646 ? -28.511 -24.664 -10.695 1.00 86.75 646 GLY A N 1
ATOM 5024 C CA . GLY A 1 646 ? -28.597 -25.062 -9.289 1.00 86.75 646 GLY A CA 1
ATOM 5025 C C . GLY A 1 646 ? -29.300 -24.019 -8.420 1.00 86.75 646 GLY A C 1
ATOM 5026 O O . GLY A 1 646 ? -29.906 -23.073 -8.921 1.00 86.75 646 GLY A O 1
ATOM 5027 N N . ARG A 1 647 ? -29.255 -24.211 -7.098 1.00 84.44 647 ARG A N 1
ATOM 5028 C CA . ARG A 1 647 ? -29.798 -23.229 -6.151 1.00 84.44 647 ARG A CA 1
ATOM 5029 C C . ARG A 1 647 ? -28.778 -22.105 -5.933 1.00 84.44 647 ARG A C 1
ATOM 5031 O O . ARG A 1 647 ? -27.600 -22.422 -5.764 1.00 84.44 647 ARG A O 1
ATOM 5038 N N . PRO A 1 648 ? -29.208 -20.831 -5.928 1.00 86.06 648 PRO A N 1
ATOM 5039 C CA . PRO A 1 648 ? -28.315 -19.734 -5.592 1.00 86.06 648 PRO A CA 1
ATOM 5040 C C . PRO A 1 648 ? -27.859 -19.829 -4.132 1.00 86.06 648 PRO A C 1
ATOM 5042 O O . PRO A 1 648 ? -28.658 -20.139 -3.249 1.00 86.06 648 PRO A O 1
ATOM 5045 N N . ILE A 1 649 ? -26.591 -19.510 -3.899 1.00 85.44 649 ILE A N 1
ATOM 5046 C CA . ILE A 1 649 ? -26.023 -19.147 -2.603 1.00 85.44 649 ILE A CA 1
ATOM 5047 C C . ILE A 1 649 ? -26.198 -17.628 -2.446 1.00 85.44 649 ILE A C 1
ATOM 5049 O O . ILE A 1 649 ? -25.900 -16.860 -3.368 1.00 85.44 649 ILE A O 1
ATOM 5053 N N . GLY A 1 650 ? -26.715 -17.199 -1.295 1.00 80.69 650 GLY A N 1
ATOM 5054 C CA . GLY A 1 650 ? -27.204 -15.837 -1.070 1.00 80.69 650 GLY A CA 1
ATOM 5055 C C . GLY A 1 650 ? -28.720 -15.706 -1.317 1.00 80.69 650 GLY A C 1
ATOM 5056 O O . GLY A 1 650 ? -29.434 -16.712 -1.301 1.00 80.69 650 GLY A O 1
ATOM 5057 N N . PRO A 1 651 ? -29.244 -14.490 -1.560 1.00 86.50 651 PRO A N 1
ATOM 5058 C CA . PRO A 1 651 ? -28.508 -13.249 -1.807 1.00 86.50 651 PRO A CA 1
ATOM 5059 C C . PRO A 1 651 ? -27.763 -12.693 -0.595 1.00 86.50 651 PRO A C 1
ATOM 5061 O O . PRO A 1 651 ? -28.307 -12.614 0.501 1.00 86.50 651 PRO A O 1
ATOM 5064 N N . TYR A 1 652 ? -26.543 -12.222 -0.837 1.00 85.75 652 TYR A N 1
ATOM 5065 C CA . TYR A 1 652 ? -25.796 -11.393 0.103 1.00 85.75 652 TYR A CA 1
ATOM 5066 C C . TYR A 1 652 ? -26.182 -9.936 -0.136 1.00 85.75 652 TYR A C 1
ATOM 5068 O O . TYR A 1 652 ? -25.807 -9.352 -1.156 1.00 85.75 652 TYR A O 1
ATOM 5076 N N . PHE A 1 653 ? -26.982 -9.375 0.768 1.00 81.69 653 PHE A N 1
ATOM 5077 C CA . PHE A 1 653 ? -27.424 -7.987 0.695 1.00 81.69 653 PHE A CA 1
ATOM 5078 C C . PHE A 1 653 ? -26.378 -7.075 1.322 1.00 81.69 653 PHE A C 1
ATOM 5080 O O . PHE A 1 653 ? -26.054 -7.212 2.498 1.00 81.69 653 PHE A O 1
ATOM 5087 N N . GLY A 1 654 ? -25.849 -6.144 0.532 1.00 70.75 654 GLY A N 1
ATOM 5088 C CA . GLY A 1 654 ? -24.964 -5.116 1.051 1.00 70.75 654 GLY A CA 1
ATOM 5089 C C . GLY A 1 654 ? -25.726 -4.105 1.913 1.00 70.75 654 GLY A C 1
ATOM 5090 O O . GLY A 1 654 ? -26.888 -3.799 1.616 1.00 70.75 654 GLY A O 1
ATOM 5091 N N . PRO A 1 655 ? -25.087 -3.514 2.933 1.00 69.00 655 PRO A N 1
ATOM 5092 C CA . PRO A 1 655 ? -23.658 -3.586 3.243 1.00 69.00 655 PRO A CA 1
ATOM 5093 C C . PRO A 1 655 ? -23.256 -4.843 4.029 1.00 69.00 655 PRO A C 1
ATOM 5095 O O . PRO A 1 655 ? -23.702 -5.041 5.155 1.00 69.00 655 PRO A O 1
ATOM 5098 N N . VAL A 1 656 ? -22.380 -5.679 3.467 1.00 73.06 656 VAL A N 1
ATOM 5099 C CA . VAL A 1 656 ? -21.888 -6.877 4.164 1.00 73.06 656 VAL A CA 1
ATOM 5100 C C . VAL A 1 656 ? -20.472 -7.239 3.726 1.00 73.06 656 VAL A C 1
ATOM 5102 O O . VAL A 1 656 ? -20.145 -7.226 2.537 1.00 73.06 656 VAL A O 1
ATOM 5105 N N . SER A 1 657 ? -19.637 -7.594 4.702 1.00 76.50 657 SER A N 1
ATOM 5106 C CA . SER A 1 657 ? -18.328 -8.211 4.492 1.00 76.50 657 SER A CA 1
ATOM 5107 C C . SER A 1 657 ? -18.413 -9.685 4.882 1.00 76.50 657 SER A C 1
ATOM 5109 O O . SER A 1 657 ? -18.667 -10.019 6.035 1.00 76.50 657 SER A O 1
ATOM 5111 N N . VAL A 1 658 ? -18.202 -10.558 3.907 1.00 79.19 658 VAL A N 1
ATOM 5112 C CA . VAL A 1 658 ? -18.179 -12.012 4.046 1.00 79.19 658 VAL A CA 1
ATOM 5113 C C . VAL A 1 658 ? -16.714 -12.441 4.062 1.00 79.19 658 VAL A C 1
ATOM 5115 O O . VAL A 1 658 ? -16.056 -12.467 3.019 1.00 79.19 658 VAL A O 1
ATOM 5118 N N . SER A 1 659 ? -16.184 -12.722 5.252 1.00 70.69 659 SER A N 1
ATOM 5119 C CA . SER A 1 659 ? -14.779 -13.104 5.458 1.00 70.69 659 SER A CA 1
ATOM 5120 C C . SER A 1 659 ? -14.458 -14.490 4.893 1.00 70.69 659 SER A C 1
ATOM 5122 O O . SER A 1 659 ? -13.335 -14.714 4.439 1.00 70.69 659 SER A O 1
ATOM 5124 N N . VAL A 1 660 ? -15.450 -15.382 4.844 1.00 74.25 660 VAL A N 1
ATOM 5125 C CA . VAL A 1 660 ? -15.399 -16.672 4.149 1.00 74.25 660 VAL A CA 1
ATOM 5126 C C . VAL A 1 660 ? -16.725 -16.890 3.421 1.00 74.25 660 VAL A C 1
ATOM 5128 O O . VAL A 1 660 ? -17.768 -16.921 4.065 1.00 74.25 660 VAL A O 1
ATOM 5131 N N . VAL A 1 661 ? -16.719 -17.003 2.090 1.00 73.44 661 VAL A N 1
ATOM 5132 C CA . VAL A 1 661 ? -17.937 -17.320 1.320 1.00 73.44 661 VAL A CA 1
ATOM 5133 C C . VAL A 1 661 ? -18.343 -18.769 1.618 1.00 73.44 661 VAL A C 1
ATOM 5135 O O . VAL A 1 661 ? -17.531 -19.673 1.441 1.00 73.44 661 VAL A O 1
ATOM 5138 N N . ASP A 1 662 ? -19.564 -18.952 2.132 1.00 56.41 662 ASP A N 1
ATOM 5139 C CA . ASP A 1 662 ? -20.020 -20.115 2.911 1.00 56.41 662 ASP A CA 1
ATOM 5140 C C . ASP A 1 662 ? -19.621 -21.505 2.378 1.00 56.41 662 ASP A C 1
ATOM 5142 O O . ASP A 1 662 ? -19.873 -21.840 1.219 1.00 56.41 662 ASP A O 1
ATOM 5146 N N . GLY A 1 663 ? -19.134 -22.355 3.298 1.00 45.59 663 GLY A N 1
ATOM 5147 C CA . GLY A 1 663 ? -19.211 -23.815 3.174 1.00 45.59 663 GLY A CA 1
ATOM 5148 C C . GLY A 1 663 ? -17.915 -24.629 3.225 1.00 45.59 663 GLY A C 1
ATOM 5149 O O . GLY A 1 663 ? -17.855 -25.651 2.553 1.00 45.59 663 GLY A O 1
ATOM 5150 N N . GLY A 1 664 ? -16.909 -24.238 4.013 1.00 36.00 664 GLY A N 1
ATOM 5151 C CA . GLY A 1 664 ? -15.841 -25.156 4.428 1.00 36.00 664 GLY A CA 1
ATOM 5152 C C . GLY A 1 664 ? -14.495 -24.479 4.654 1.00 36.00 664 GLY A C 1
ATOM 5153 O O . GLY A 1 664 ? -13.995 -23.748 3.791 1.00 36.00 664 GLY A O 1
ATOM 5154 N N . GLU A 1 665 ? -13.871 -24.783 5.793 1.00 41.53 665 GLU A N 1
ATOM 5155 C CA . GLU A 1 665 ? -12.410 -24.805 5.862 1.00 41.53 665 GLU A CA 1
ATOM 5156 C C . GLU A 1 665 ? -11.860 -25.506 4.606 1.00 41.53 665 GLU A C 1
ATOM 5158 O O . GLU A 1 665 ? -12.496 -26.430 4.091 1.00 41.53 665 GLU A O 1
ATOM 5163 N N . PRO A 1 666 ? -10.734 -25.042 4.044 1.00 40.84 666 PRO A N 1
ATOM 5164 C CA . PRO A 1 666 ? -10.185 -25.630 2.833 1.00 40.84 666 PRO A CA 1
ATOM 5165 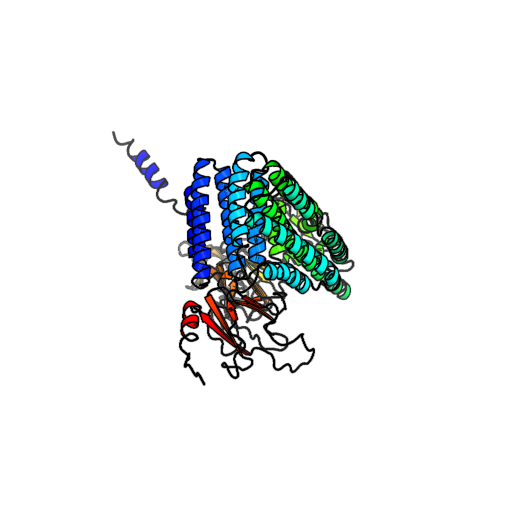C C . PRO A 1 666 ? -9.909 -27.123 3.053 1.00 40.84 666 PRO A C 1
ATOM 5167 O O . PRO A 1 666 ? -8.932 -27.479 3.698 1.00 40.84 666 PRO A O 1
ATOM 5170 N N . SER A 1 667 ? -10.742 -28.005 2.494 1.00 42.16 667 SER A N 1
ATOM 5171 C CA . SER A 1 667 ? -10.344 -29.396 2.309 1.00 42.16 667 SER A CA 1
ATOM 5172 C C . SER A 1 667 ? -9.247 -29.419 1.248 1.00 42.16 667 SER A C 1
ATOM 5174 O O . SER A 1 667 ? -9.447 -28.885 0.153 1.00 42.16 667 SER A O 1
ATOM 5176 N N . GLU A 1 668 ? -8.122 -30.067 1.538 1.00 42.16 668 GLU A N 1
ATOM 5177 C CA . GLU A 1 668 ? -7.023 -30.316 0.590 1.00 42.16 668 GLU A CA 1
ATOM 5178 C C . GLU A 1 668 ? -7.405 -31.301 -0.539 1.00 42.16 668 GLU A C 1
ATOM 5180 O O . GLU A 1 668 ? -6.549 -31.786 -1.274 1.00 42.16 668 GLU A O 1
ATOM 5185 N N . GLU A 1 669 ? -8.696 -31.608 -0.714 1.00 42.03 669 GLU A N 1
ATOM 5186 C CA . GLU A 1 669 ? -9.167 -32.516 -1.751 1.00 42.03 669 GLU A CA 1
ATOM 5187 C C . GLU A 1 669 ? -9.284 -31.827 -3.128 1.00 42.03 669 GLU A C 1
ATOM 5189 O O . GLU A 1 669 ? -9.975 -30.810 -3.269 1.00 42.03 669 GLU A O 1
ATOM 5194 N N . PRO A 1 670 ? -8.693 -32.407 -4.189 1.00 41.62 670 PRO A N 1
ATOM 5195 C CA . PRO A 1 670 ? -8.648 -31.815 -5.529 1.00 41.62 670 PRO A CA 1
ATOM 5196 C C . PRO A 1 670 ? -9.999 -31.761 -6.280 1.00 41.62 670 PRO A C 1
ATOM 5198 O O . PRO A 1 670 ? -10.050 -31.232 -7.383 1.00 41.62 670 PRO A O 1
ATOM 5201 N N . ASN A 1 671 ? -11.111 -32.243 -5.701 1.00 44.06 671 ASN A N 1
ATOM 5202 C CA . ASN A 1 671 ? -12.435 -32.327 -6.349 1.00 44.06 671 ASN A CA 1
ATOM 5203 C C . ASN A 1 671 ? -13.572 -31.655 -5.548 1.00 44.06 671 ASN A C 1
ATOM 5205 O O . ASN A 1 671 ? -14.706 -32.140 -5.508 1.00 44.06 671 ASN A O 1
ATOM 5209 N N . ASP A 1 672 ? -13.286 -30.527 -4.902 1.00 52.44 672 ASP A N 1
ATOM 5210 C CA . ASP A 1 672 ? -14.275 -29.803 -4.102 1.00 52.44 672 ASP A CA 1
ATOM 5211 C C . ASP A 1 672 ? -15.395 -29.174 -4.971 1.00 52.44 672 ASP A C 1
ATOM 5213 O O . ASP A 1 672 ? -15.178 -28.247 -5.757 1.00 52.44 672 ASP A O 1
ATOM 5217 N N . LYS A 1 673 ? -16.626 -29.678 -4.800 1.00 50.38 673 LYS A N 1
ATOM 5218 C CA . LYS A 1 673 ? -17.854 -29.272 -5.517 1.00 50.38 673 LYS A CA 1
ATOM 5219 C C . LYS A 1 673 ? -18.400 -27.890 -5.101 1.00 50.38 673 LYS A C 1
ATOM 5221 O O . LYS A 1 673 ? -19.455 -27.492 -5.597 1.00 50.38 673 LYS A O 1
ATOM 5226 N N . SER A 1 674 ? -17.719 -27.163 -4.212 1.00 60.62 674 SER A N 1
ATOM 5227 C CA . SER A 1 674 ? -18.157 -25.868 -3.658 1.00 60.62 674 SER A CA 1
ATOM 5228 C C . SER A 1 674 ? -17.788 -24.628 -4.490 1.00 60.62 674 SER A C 1
ATOM 5230 O O . SER A 1 674 ? -18.169 -23.513 -4.139 1.00 60.62 674 SER A O 1
ATOM 5232 N N . GLN A 1 675 ? -17.054 -24.772 -5.599 1.00 74.19 675 GLN A N 1
ATOM 5233 C CA . GLN A 1 675 ? -16.584 -23.616 -6.371 1.00 74.19 675 GLN A CA 1
ATOM 5234 C C . GLN A 1 675 ? -17.735 -22.849 -7.041 1.00 74.19 675 GLN A C 1
ATOM 5236 O O . GLN A 1 675 ? -18.533 -23.421 -7.782 1.00 74.19 675 GLN A O 1
ATOM 5241 N N . ILE A 1 676 ? -17.774 -21.530 -6.835 1.00 81.31 676 ILE A N 1
ATOM 5242 C CA . ILE A 1 676 ? -18.693 -20.629 -7.537 1.00 81.31 676 ILE A CA 1
ATOM 5243 C C . ILE A 1 676 ? -18.301 -20.553 -9.017 1.00 81.31 676 ILE A C 1
ATOM 5245 O O . ILE A 1 676 ? -17.161 -20.232 -9.342 1.00 81.31 676 ILE A O 1
ATOM 5249 N N . LYS A 1 677 ? -19.249 -20.830 -9.916 1.00 83.50 677 LYS A N 1
ATOM 5250 C CA . LYS A 1 677 ? -19.049 -20.835 -11.376 1.00 83.50 677 LYS A CA 1
ATOM 5251 C C . LYS A 1 677 ? -19.829 -19.755 -12.111 1.00 83.50 677 LYS A C 1
ATOM 5253 O O . LYS A 1 677 ? -19.493 -19.435 -13.249 1.00 83.50 677 LYS A O 1
ATOM 5258 N N . SER A 1 678 ? -20.844 -19.172 -11.481 1.00 88.62 678 SER A N 1
ATOM 5259 C CA . SER A 1 678 ? -21.545 -18.003 -12.011 1.00 88.62 678 SER A CA 1
ATOM 5260 C C . SER A 1 678 ? -22.014 -17.090 -10.885 1.00 88.62 678 SER A C 1
ATOM 5262 O O . SER A 1 678 ? -22.259 -17.544 -9.763 1.00 88.62 678 SER A O 1
ATOM 5264 N N . LEU A 1 679 ? -22.119 -15.791 -11.172 1.00 91.06 679 LEU A N 1
ATOM 5265 C CA . LEU A 1 679 ? -22.664 -14.820 -10.227 1.00 91.06 679 LEU A CA 1
ATOM 5266 C C . LEU A 1 679 ? -23.542 -13.778 -10.910 1.00 91.06 679 LEU A C 1
ATOM 5268 O O . LEU A 1 679 ? -23.407 -13.487 -12.099 1.00 91.06 679 LEU A O 1
ATOM 5272 N N . LYS A 1 680 ? -24.428 -13.168 -10.132 1.00 93.75 680 LYS A N 1
ATOM 5273 C CA . LYS A 1 680 ? -25.253 -12.048 -10.566 1.00 93.75 680 LYS A CA 1
ATOM 5274 C C . LYS A 1 680 ? -25.226 -10.974 -9.493 1.00 93.75 680 LYS A C 1
ATOM 5276 O O . LYS A 1 680 ? -25.613 -11.228 -8.353 1.00 93.75 680 LYS A O 1
ATOM 5281 N N . ILE A 1 681 ? -24.798 -9.781 -9.886 1.00 94.19 681 ILE A N 1
ATOM 5282 C CA . ILE A 1 681 ? -24.820 -8.586 -9.049 1.00 94.19 681 ILE A CA 1
ATOM 5283 C C . ILE A 1 681 ? -25.978 -7.730 -9.543 1.00 94.19 681 ILE A C 1
ATOM 5285 O O . ILE A 1 681 ? -26.066 -7.420 -10.732 1.00 94.19 681 ILE A O 1
ATOM 5289 N N . VAL A 1 682 ? -26.892 -7.380 -8.645 1.00 92.81 682 VAL A N 1
ATOM 5290 C CA . VAL A 1 682 ? -28.050 -6.546 -8.980 1.00 92.81 682 VAL A CA 1
ATOM 5291 C C . VAL A 1 682 ? -28.171 -5.374 -8.019 1.00 92.81 682 VAL A C 1
ATOM 5293 O O . VAL A 1 682 ? -27.860 -5.529 -6.835 1.00 92.81 682 VAL A O 1
ATOM 5296 N N . PRO A 1 683 ? -28.692 -4.225 -8.480 1.00 89.00 683 PRO A N 1
ATOM 5297 C CA . PRO A 1 683 ? -29.152 -3.194 -7.572 1.00 89.00 683 PRO A CA 1
ATOM 5298 C C . PRO A 1 683 ? -30.276 -3.765 -6.711 1.00 89.00 683 PRO A C 1
ATOM 5300 O O . PRO A 1 683 ? -31.204 -4.405 -7.213 1.00 89.00 683 PRO A O 1
ATOM 5303 N N . TYR A 1 684 ? -30.208 -3.516 -5.413 1.00 78.00 684 TYR A N 1
ATOM 5304 C CA . TYR A 1 684 ? -31.202 -3.954 -4.453 1.00 78.00 684 TYR A CA 1
ATOM 5305 C C . TYR A 1 684 ? -31.747 -2.760 -3.681 1.00 78.00 684 TYR A C 1
ATOM 5307 O O . TYR A 1 684 ? -31.014 -1.950 -3.114 1.00 78.00 684 TYR A O 1
ATOM 5315 N N . LYS A 1 685 ? -33.076 -2.663 -3.658 1.00 63.69 685 LYS A N 1
ATOM 5316 C CA . LYS A 1 685 ? -33.797 -1.766 -2.763 1.00 63.69 685 LYS A CA 1
ATOM 5317 C C . LYS A 1 685 ? -34.382 -2.629 -1.643 1.00 63.69 685 LYS A C 1
ATOM 5319 O O . LYS A 1 685 ? -35.354 -3.335 -1.911 1.00 63.69 685 LYS A O 1
ATOM 5324 N N . PRO A 1 686 ? -33.822 -2.611 -0.429 1.00 50.62 686 PRO A N 1
ATOM 5325 C CA . PRO A 1 686 ? -34.431 -3.266 0.725 1.00 50.62 686 PRO A CA 1
ATOM 5326 C C . PRO A 1 686 ? -35.892 -2.868 0.919 1.00 50.62 686 PRO A C 1
ATOM 5328 O O . PRO A 1 686 ? -36.274 -1.701 0.819 1.00 50.62 686 PRO A O 1
ATOM 5331 N N . VAL A 1 687 ? -36.721 -3.879 1.169 1.00 45.16 687 VAL A N 1
ATOM 5332 C CA . VAL A 1 687 ? -38.144 -3.704 1.457 1.00 45.16 687 VAL A CA 1
ATOM 5333 C C . VAL A 1 687 ? -38.273 -3.160 2.878 1.00 45.16 687 VAL A C 1
ATOM 5335 O O . VAL A 1 687 ? -37.776 -3.765 3.825 1.00 45.16 687 VAL A O 1
ATOM 5338 N N . ALA A 1 688 ? -38.950 -2.022 3.048 1.00 41.41 688 ALA A N 1
ATOM 5339 C CA . ALA A 1 688 ? -39.248 -1.490 4.373 1.00 41.41 688 ALA A CA 1
ATOM 5340 C C . ALA A 1 688 ? -40.079 -2.511 5.180 1.00 41.41 688 ALA A C 1
ATOM 5342 O O . ALA A 1 688 ? -41.176 -2.913 4.774 1.00 41.41 688 ALA A O 1
ATOM 5343 N N . VAL A 1 689 ? -39.560 -2.907 6.345 1.00 38.16 689 VAL A N 1
ATOM 5344 C CA . VAL A 1 689 ? -40.140 -3.922 7.251 1.00 38.16 689 VAL A CA 1
ATOM 5345 C C . VAL A 1 689 ? -41.469 -3.472 7.898 1.00 38.16 689 VAL A C 1
ATOM 5347 O O . VAL A 1 689 ? -42.100 -4.225 8.634 1.00 38.16 689 VAL A O 1
ATOM 5350 N N . ASP A 1 690 ? -42.006 -2.301 7.547 1.00 36.12 690 ASP A N 1
ATOM 5351 C CA . ASP A 1 690 ? -43.336 -1.861 7.996 1.00 36.12 690 ASP A CA 1
ATOM 5352 C C . ASP A 1 690 ? -44.505 -2.660 7.375 1.00 36.12 690 ASP A C 1
ATOM 5354 O O . ASP A 1 690 ? -45.657 -2.524 7.793 1.00 36.12 690 ASP A O 1
ATOM 5358 N N . SER A 1 691 ? -44.237 -3.553 6.415 1.00 31.55 691 SER A N 1
ATOM 5359 C CA . SER A 1 691 ? -45.271 -4.349 5.732 1.00 31.55 691 SER A CA 1
ATOM 5360 C C . SER A 1 691 ? -45.528 -5.747 6.322 1.00 31.55 691 SER A C 1
ATOM 5362 O O . SER A 1 691 ? -46.578 -6.332 6.042 1.00 31.55 691 SER A O 1
ATOM 5364 N N . VAL A 1 692 ? -44.658 -6.276 7.195 1.00 32.81 692 VAL A N 1
ATOM 5365 C CA . VAL A 1 692 ? -44.818 -7.644 7.749 1.00 32.81 692 VAL A CA 1
ATOM 5366 C C . VAL A 1 692 ? -45.671 -7.672 9.026 1.00 32.81 692 VAL A C 1
ATOM 5368 O O . VAL A 1 692 ? -46.375 -8.652 9.277 1.00 32.81 692 VAL A O 1
ATOM 5371 N N . LYS A 1 693 ? -45.756 -6.566 9.782 1.00 31.14 693 LYS A N 1
ATOM 5372 C CA . LYS A 1 693 ? -46.617 -6.492 10.982 1.00 31.14 693 LYS A CA 1
ATOM 5373 C C . LYS A 1 693 ? -48.127 -6.536 10.686 1.00 31.14 693 LYS A C 1
ATOM 5375 O O . LYS A 1 693 ? -48.904 -6.804 11.596 1.00 31.14 693 LYS A O 1
ATOM 5380 N N . ARG A 1 694 ? -48.577 -6.344 9.435 1.00 32.09 694 ARG A N 1
ATOM 5381 C CA . ARG A 1 694 ? -50.021 -6.350 9.095 1.00 32.09 694 ARG A CA 1
ATOM 5382 C C . ARG A 1 694 ? -50.620 -7.708 8.723 1.00 32.09 694 ARG A C 1
ATOM 5384 O O . ARG A 1 694 ? -51.837 -7.773 8.563 1.00 32.09 694 ARG A O 1
ATOM 5391 N N . LYS A 1 695 ? -49.839 -8.789 8.611 1.00 31.27 695 LYS A N 1
ATOM 5392 C CA . LYS A 1 695 ? -50.394 -10.120 8.273 1.00 31.27 695 LYS A CA 1
ATOM 5393 C C . LYS A 1 695 ? -50.531 -11.100 9.441 1.00 31.27 695 LYS A C 1
ATOM 5395 O O . LYS A 1 695 ? -51.235 -12.088 9.276 1.00 31.27 695 LYS A O 1
ATOM 5400 N N . PHE A 1 696 ? -49.990 -10.798 10.625 1.00 30.97 696 PHE A N 1
ATOM 5401 C CA . PHE A 1 696 ? -50.134 -11.662 11.810 1.00 30.97 696 PHE A CA 1
ATOM 5402 C C . PHE A 1 696 ? -51.188 -11.210 12.840 1.00 30.97 696 PHE A C 1
ATOM 5404 O O . PHE A 1 696 ? -51.395 -11.912 13.821 1.00 30.97 696 PHE A O 1
ATOM 5411 N N . SER A 1 697 ? -51.926 -10.108 12.618 1.00 33.75 697 SER A N 1
ATOM 5412 C CA . SER A 1 697 ? -52.991 -9.660 13.547 1.00 33.75 697 SER A CA 1
ATOM 5413 C C . SER A 1 697 ? -54.434 -9.861 13.048 1.00 33.75 697 SER A C 1
ATOM 5415 O O . SER A 1 697 ? -55.373 -9.348 13.658 1.00 33.75 697 SER A O 1
ATOM 5417 N N . LYS A 1 698 ? -54.659 -10.599 11.953 1.00 36.28 698 LYS A N 1
ATOM 5418 C CA . LYS A 1 698 ? -56.012 -10.974 11.496 1.00 36.28 698 LYS A CA 1
ATOM 5419 C C . LYS A 1 698 ? -56.128 -12.488 11.344 1.00 36.28 698 LYS A C 1
ATOM 5421 O O . LYS A 1 698 ? -56.182 -13.017 10.241 1.00 36.28 698 LYS A O 1
ATOM 5426 N N . GLY A 1 699 ? -56.171 -13.178 12.481 1.00 30.11 699 GLY A N 1
ATOM 5427 C CA . GLY A 1 699 ? -56.346 -14.625 12.551 1.00 30.11 699 GLY A CA 1
ATOM 5428 C C . GLY A 1 699 ? -56.950 -15.071 13.879 1.00 30.11 699 GLY A C 1
ATOM 5429 O O . GLY A 1 699 ? -56.247 -15.617 14.709 1.00 30.11 699 GLY A O 1
ATOM 5430 N N . LYS A 1 700 ? -58.265 -14.853 14.028 1.00 32.28 700 LYS A N 1
ATOM 5431 C CA . LYS A 1 700 ? -59.198 -15.549 14.939 1.00 32.28 700 LYS A CA 1
ATOM 5432 C C . LYS A 1 700 ? -58.939 -15.452 16.457 1.00 32.28 700 LYS A C 1
ATOM 5434 O O . LYS A 1 700 ? -58.388 -16.359 17.063 1.00 32.28 700 LYS A O 1
ATOM 5439 N N . SER A 1 701 ? -59.569 -14.459 17.089 1.00 29.94 701 SER A N 1
ATOM 5440 C CA . SER A 1 701 ? -60.312 -14.726 18.329 1.00 29.94 701 SER A CA 1
ATOM 5441 C C . SER A 1 701 ? -61.717 -15.180 17.922 1.00 29.94 701 SER A C 1
ATOM 5443 O O . SER A 1 701 ? -62.503 -14.392 17.394 1.00 29.94 701 SER A O 1
ATOM 5445 N N . LYS A 1 702 ? -62.005 -16.474 18.074 1.00 33.22 702 LYS A N 1
ATOM 5446 C CA . LYS A 1 702 ? -63.376 -16.978 18.188 1.00 33.22 702 LYS A CA 1
ATOM 5447 C C . LYS A 1 702 ? -63.481 -17.616 19.565 1.00 33.22 702 LYS A C 1
ATOM 5449 O O . LYS A 1 702 ? -62.786 -18.584 19.851 1.00 33.22 702 LYS A O 1
ATOM 5454 N N . ASN A 1 703 ? -64.341 -17.017 20.379 1.00 33.94 703 ASN A N 1
ATOM 5455 C CA . ASN A 1 703 ? -64.838 -17.543 21.638 1.00 33.94 703 ASN A CA 1
ATOM 5456 C C . ASN A 1 703 ? -65.276 -19.006 21.496 1.00 33.94 703 ASN A C 1
ATOM 5458 O O . ASN A 1 703 ? -66.058 -19.314 20.599 1.00 33.94 703 ASN A O 1
ATOM 5462 N N . HIS A 1 704 ? -64.892 -19.840 22.457 1.00 29.64 704 HIS A N 1
ATOM 5463 C CA . HIS A 1 704 ? -65.792 -20.861 22.978 1.00 29.64 704 HIS A CA 1
ATOM 5464 C C . HIS A 1 704 ? -65.736 -20.833 24.507 1.00 29.64 704 HIS A C 1
ATOM 5466 O O . HIS A 1 704 ? -64.726 -21.172 25.114 1.00 29.64 704 HIS A O 1
ATOM 5472 N N . LYS A 1 705 ? -66.837 -20.350 25.095 1.00 32.41 705 LYS A N 1
ATOM 5473 C CA . LYS A 1 705 ? -67.376 -20.879 26.346 1.00 32.41 705 LYS A CA 1
ATOM 5474 C C . LYS A 1 705 ? -68.116 -22.163 25.973 1.00 32.41 705 LYS A C 1
ATOM 5476 O O . LYS A 1 705 ? -69.013 -22.084 25.135 1.00 32.41 705 LYS A O 1
ATOM 5481 N N . GLU A 1 706 ? -67.672 -23.289 26.504 1.00 30.78 706 GLU A N 1
ATOM 5482 C CA . GLU A 1 706 ? -68.382 -24.174 27.445 1.00 30.78 706 GLU A CA 1
ATOM 5483 C C . GLU A 1 706 ? -67.424 -25.278 27.890 1.00 30.78 706 GLU A C 1
ATOM 5485 O O . GLU A 1 706 ? -66.682 -25.789 27.018 1.00 30.78 706 GLU A O 1
#

Secondary structure (DSSP, 8-state):
--SSHHHHHHHHHHSSS----------GGGHHHHHHHHHHH------HHHHHHHHHHHHHHHHHHHHHHTT-S-HHHHHHHHHHHHHHHHHHHHHHHT-HHHHHHHHHHHHHHHHHHTSTTGGGHHHHHHHHHHHHHHHSS-S-SSS-HHHHHHHHHHHHHHHHT-GGGHHHHHHHHHHHHHHHHHHHHHHHTT---HHHHHHHHHHTTTTHHHHHHHHHHHHHH-----S-TT-HHHHHHHHHHHHHHHHHHHHHHHHHHHHHHHHHHHHHHHHHTT-HHHHHHHHHHHHHHHHHHHHHHGGGG-TTT-TTTHHHHHHHHHSTTSSHHHHHHHHHHHHSSSS------EEEESSGGG-SSEEEE-SSEE-TTTTTT-TTT--EEEE-TTEEEEEESSGGG-SSEEEEEESSEEESS-SS--SEEEEEE------EEEEESSGGG-TTS-EEEEESSEES-TT--SS-TT--BBTT-PBP-SSEEETTEEESS-B-TTSSS-EEEEEE-TTSBEEEEEEB--S---TTT--EEEE-TTEEEEEESSGGG-S-EEEEEESSEEESS-TTGGG--EEEEEE-S--GGGSEEEESSGGG-S-EEEE-S-EESSSEETTEES-STT----EEEE-TTEEEEEESSGGG-SPPEEEEESSEEESS-SS-S----TT-TT---EEEEEE--PPPGGGTTTSSS-S-------

pLDDT: mean 74.95, std 19.15, range [22.98, 96.44]

Radius of gyration: 28.93 Å; chains: 1; bounding box: 101×94×87 Å

Foldseek 3Di:
DPPVVVVVVVVVVVVPPPPDDDPPPDFLQCQLVVLLVLLVVQDQQDFPVVVVLSVLLNVLSVVLSVVSVVVPRDPLLSVLSNQLSVLLSQLVQCVQLVNVLSNLLSLLSNLLSLLVCLPPNLVSNLSSLLSLLSSVVSLLDDDDDPDHPLRSLLCLLVLLCVQLVVPVLVVVSVQVSVLLVVLVVLLSVCVVVLDDDPVSLVVSLVSLPGSVVSVVVLLVQLVVLLQLAQPDPVPVVSNVSSVVSLSSNLSSLLSSLSVLSVSSSSLSNSLSSCSNNPNSVSSSVSSVVNLVVLVVNCVRQVCLQPCPVNVSNQLSNLVVQLFPPQRVSSVSSVVSSCVRDDPPNSQQWKKFAQAFSNDDDIDIGHQAKWFQVNCVNCFQRGFKMAGAAQKWKWFAPHGPRFHDIADRDHDNHMQRGGQGTGRIMHMDGRPDDAFWKKFWLAFPSDRNTGIYTHGQFWFLFQQADDDDLWAFAFPVRAGFDPFADDPNDTDSDFDQVPHDFTKGASDADPVRHRPDMGTTDRSGGQALRRFKMAGAWQKFKKFALHGRRDDDIFDRFHDNFIGRGGACRSRGGTMHIHGHPDGLSQFKKFALAFSNHDGIGGADAFWFLFPQGRNRHQPPQSRARFKIAHGRQKWKWWDLHGRNPDDTDDRPHPSDIGRGRDDDDDDPDRDDSPGTTIMGMDGDDDDRPPPPVPPPPPDDDDDDDD